Protein AF-0000000075084673 (afdb_homodimer)

Organism: Spodoptera litura (NCBI:txid69820)

Structure (mmCIF, N/CA/C/O backbone):
data_AF-0000000075084673-model_v1
#
loop_
_entity.id
_entity.type
_entity.pdbx_description
1 polymer 'Glyoxylate reductase/hydroxypyruvate reductase'
#
loop_
_atom_site.group_PDB
_atom_site.id
_atom_site.type_symbol
_atom_site.label_atom_id
_atom_site.label_alt_id
_atom_site.label_comp_id
_atom_site.label_asym_id
_atom_site.label_entity_id
_atom_site.label_seq_id
_atom_site.pdbx_PDB_ins_code
_atom_site.Cartn_x
_atom_site.Cartn_y
_atom_site.Cartn_z
_atom_site.occupancy
_atom_site.B_iso_or_equiv
_atom_site.auth_seq_id
_atom_site.auth_comp_id
_atom_site.auth_asym_id
_atom_site.auth_atom_id
_atom_site.pdbx_PDB_model_num
ATOM 1 N N . MET A 1 1 ? -10.664 35.938 32.375 1 62.78 1 MET A N 1
ATOM 2 C CA . MET A 1 1 ? -11.586 35.281 31.438 1 62.78 1 MET A CA 1
ATOM 3 C C . MET A 1 1 ? -11.031 35.312 30.016 1 62.78 1 MET A C 1
ATOM 5 O O . MET A 1 1 ? -10.758 36.375 29.484 1 62.78 1 MET A O 1
ATOM 9 N N . THR A 1 2 ? -10.398 34.188 29.531 1 75.69 2 THR A N 1
ATOM 10 C CA . THR A 1 2 ? -9.57 34.125 28.328 1 75.69 2 THR A CA 1
ATOM 11 C C . THR A 1 2 ? -10.398 34.406 27.078 1 75.69 2 THR A C 1
ATOM 13 O O . THR A 1 2 ? -9.852 34.562 25.984 1 75.69 2 THR A O 1
ATOM 16 N N . LYS A 1 3 ? -11.656 34.656 27.266 1 88.31 3 LYS A N 1
ATOM 17 C CA . LYS A 1 3 ? -12.555 34.844 26.125 1 88.31 3 LYS A CA 1
ATOM 18 C C . LYS A 1 3 ? -12.281 36.188 25.438 1 88.31 3 LYS A C 1
ATOM 20 O O . LYS A 1 3 ? -12.695 36.406 24.312 1 88.31 3 LYS A O 1
ATOM 25 N N . ASN A 1 4 ? -11.43 37.031 26 1 91.25 4 ASN A N 1
ATOM 26 C CA . ASN A 1 4 ? -11.109 38.312 25.391 1 91.25 4 ASN A CA 1
ATOM 27 C C . ASN A 1 4 ? -9.906 38.219 24.469 1 91.25 4 ASN A C 1
ATOM 29 O O . ASN A 1 4 ? -9.633 39.125 23.688 1 91.25 4 ASN A O 1
ATOM 33 N N . LEU A 1 5 ? -9.25 37.125 24.547 1 96.88 5 LEU A N 1
ATOM 34 C CA . LEU A 1 5 ? -8.094 36.906 23.688 1 96.88 5 LEU A CA 1
ATOM 35 C C . LEU A 1 5 ? -8.523 36.469 22.297 1 96.88 5 LEU A C 1
ATOM 37 O O . LEU A 1 5 ? -9.406 35.625 22.156 1 96.88 5 LEU A O 1
ATOM 41 N N . LYS A 1 6 ? -7.926 37.062 21.297 1 98 6 LYS A N 1
ATOM 42 C CA . LYS A 1 6 ? -8.227 36.812 19.891 1 98 6 LYS A CA 1
ATOM 43 C C . LYS A 1 6 ? -7.27 35.75 19.312 1 98 6 LYS A C 1
ATOM 45 O O . LYS A 1 6 ? -6.051 35.875 19.484 1 98 6 LYS A O 1
ATOM 50 N N . VAL A 1 7 ? -7.852 34.719 18.719 1 98.75 7 VAL A N 1
ATOM 51 C CA . VAL A 1 7 ? -7.078 33.719 18 1 98.75 7 VAL A CA 1
ATOM 52 C C . VAL A 1 7 ? -7.48 33.688 16.531 1 98.75 7 VAL A C 1
ATOM 54 O O . VAL A 1 7 ? -8.672 33.625 16.203 1 98.75 7 VAL A O 1
ATOM 57 N N . LEU A 1 8 ? -6.527 33.75 15.641 1 98.94 8 LEU A N 1
ATOM 58 C CA . LEU A 1 8 ? -6.801 33.719 14.211 1 98.94 8 LEU A CA 1
ATOM 59 C C . LEU A 1 8 ? -6.512 32.344 13.633 1 98.94 8 LEU A C 1
ATOM 61 O O . LEU A 1 8 ? -5.434 31.781 13.867 1 98.94 8 LEU A O 1
ATOM 65 N N . VAL A 1 9 ? -7.441 31.75 12.93 1 98.88 9 VAL A N 1
ATOM 66 C CA . VAL A 1 9 ? -7.289 30.516 12.164 1 98.88 9 VAL A CA 1
ATOM 67 C C . VAL A 1 9 ? -7.109 30.844 10.688 1 98.88 9 VAL A C 1
ATOM 69 O O . VAL A 1 9 ? -7.965 31.5 10.078 1 98.88 9 VAL A O 1
ATOM 72 N N . SER A 1 10 ? -6.117 30.297 10.094 1 98.81 10 SER A N 1
ATOM 73 C CA . SER A 1 10 ? -5.609 30.875 8.844 1 98.81 10 SER A CA 1
ATOM 74 C C . SER A 1 10 ? -6.277 30.234 7.633 1 98.81 10 SER A C 1
ATOM 76 O O . SER A 1 10 ? -5.969 30.578 6.492 1 98.81 10 SER A O 1
ATOM 78 N N . SER A 1 11 ? -7.176 29.25 7.832 1 98.75 11 SER A N 1
ATOM 79 C CA . SER A 1 11 ? -7.816 28.594 6.699 1 98.75 11 SER A CA 1
ATOM 80 C C . SER A 1 11 ? -9.258 28.219 7.02 1 98.75 11 SER A C 1
ATOM 82 O O . SER A 1 11 ? -9.57 27.844 8.148 1 98.75 11 SER A O 1
ATOM 84 N N . ASN A 1 12 ? -10.117 28.203 6.059 1 98.44 12 ASN A N 1
ATOM 85 C CA . ASN A 1 12 ? -11.539 27.953 6.305 1 98.44 12 ASN A CA 1
ATOM 86 C C . ASN A 1 12 ? -11.836 26.469 6.398 1 98.44 12 ASN A C 1
ATOM 88 O O . ASN A 1 12 ? -12.938 26.062 6.785 1 98.44 12 ASN A O 1
ATOM 92 N N . ASP A 1 13 ? -10.781 25.656 6.16 1 98.19 13 ASP A N 1
ATOM 93 C CA . ASP A 1 13 ? -11 24.219 6.223 1 98.19 13 ASP A CA 1
ATOM 94 C C . ASP A 1 13 ? -10.367 23.609 7.473 1 98.19 13 ASP A C 1
ATOM 96 O O . ASP A 1 13 ? -10.094 22.422 7.52 1 98.19 13 ASP A O 1
ATOM 100 N N . PHE A 1 14 ? -10.094 24.469 8.461 1 98.5 14 PHE A N 1
ATOM 101 C CA . PHE A 1 14 ? -9.664 23.953 9.758 1 98.5 14 PHE A CA 1
ATOM 102 C C . PHE A 1 14 ? -10.758 23.094 10.391 1 98.5 14 PHE A C 1
ATOM 104 O O . PHE A 1 14 ? -11.922 23.5 10.438 1 98.5 14 PHE A O 1
ATOM 111 N N . PRO A 1 15 ? -10.414 21.859 10.852 1 98.19 15 PRO A N 1
ATOM 112 C CA . PRO A 1 15 ? -11.43 20.922 11.328 1 98.19 15 PRO A CA 1
ATOM 113 C C . PRO A 1 15 ? -12.234 21.469 12.5 1 98.19 15 PRO A C 1
ATOM 115 O O . PRO A 1 15 ? -11.68 22.141 13.375 1 98.19 15 PRO A O 1
ATOM 118 N N . ALA A 1 16 ? -13.523 21.141 12.547 1 98.12 16 ALA A N 1
ATOM 119 C CA . ALA A 1 16 ? -14.438 21.578 13.594 1 98.12 16 ALA A CA 1
ATOM 120 C C . ALA A 1 16 ? -13.953 21.125 14.969 1 98.12 16 ALA A C 1
ATOM 122 O O . ALA A 1 16 ? -14.141 21.828 15.969 1 98.12 16 ALA A O 1
ATOM 123 N N . SER A 1 17 ? -13.328 19.969 14.977 1 98.25 17 SER A N 1
ATOM 124 C CA . SER A 1 17 ? -12.844 19.438 16.234 1 98.25 17 SER A CA 1
ATOM 125 C C . SER A 1 17 ? -11.852 20.375 16.906 1 98.25 17 SER A C 1
ATOM 127 O O . SER A 1 17 ? -11.898 20.578 18.125 1 98.25 17 SER A O 1
ATOM 129 N N . GLY A 1 18 ? -10.945 20.953 16.156 1 98.62 18 GLY A N 1
ATOM 130 C CA . GLY A 1 18 ? -10.008 21.938 16.688 1 98.62 18 GLY A CA 1
ATOM 131 C C . GLY A 1 18 ? -10.648 23.281 16.953 1 98.62 18 GLY A C 1
ATOM 132 O O . GLY A 1 18 ? -10.328 23.938 17.953 1 98.62 18 GLY A O 1
ATOM 133 N N . LEU A 1 19 ? -11.586 23.688 16.047 1 98.62 19 LEU A N 1
ATOM 134 C CA . LEU A 1 19 ? -12.266 24.969 16.188 1 98.62 19 LEU A CA 1
ATOM 135 C C . LEU A 1 19 ? -13.055 25.031 17.484 1 98.62 19 LEU A C 1
ATOM 137 O O . LEU A 1 19 ? -13.055 26.062 18.172 1 98.62 19 LEU A O 1
ATOM 141 N N . LYS A 1 20 ? -13.703 23.938 17.828 1 98.56 20 LYS A N 1
ATOM 142 C CA . LYS A 1 20 ? -14.516 23.875 19.031 1 98.56 20 LYS A CA 1
ATOM 143 C C . LYS A 1 20 ? -13.656 24.062 20.281 1 98.56 20 LYS A C 1
ATOM 145 O O . LYS A 1 20 ? -14.055 24.766 21.219 1 98.56 20 LYS A O 1
ATOM 150 N N . VAL A 1 21 ? -12.523 23.469 20.266 1 98.56 21 VAL A N 1
ATOM 151 C CA . VAL A 1 21 ? -11.602 23.609 21.391 1 98.56 21 VAL A CA 1
ATOM 152 C C . VAL A 1 21 ? -11.227 25.078 21.562 1 98.56 21 VAL A C 1
ATOM 154 O O . VAL A 1 21 ? -11.234 25.609 22.672 1 98.56 21 VAL A O 1
ATOM 157 N N . LEU A 1 22 ? -10.914 25.781 20.484 1 98.75 22 LEU A N 1
ATOM 158 C CA . LEU A 1 22 ? -10.508 27.188 20.547 1 98.75 22 LEU A CA 1
ATOM 159 C C . LEU A 1 22 ? -11.664 28.062 21 1 98.75 22 LEU A C 1
ATOM 161 O O . LEU A 1 22 ? -11.477 28.938 21.859 1 98.75 22 LEU A O 1
ATOM 165 N N . GLU A 1 23 ? -12.844 27.828 20.5 1 98.38 23 GLU A N 1
ATOM 166 C CA . GLU A 1 23 ? -14.008 28.672 20.734 1 98.38 23 GLU A CA 1
ATOM 167 C C . GLU A 1 23 ? -14.469 28.562 22.188 1 98.38 23 GLU A C 1
ATOM 169 O O . GLU A 1 23 ? -15.102 29.484 22.719 1 98.38 23 GLU A O 1
ATOM 174 N N . GLU A 1 24 ? -14.164 27.484 22.781 1 97.75 24 GLU A N 1
ATOM 175 C CA . GLU A 1 24 ? -14.508 27.312 24.188 1 97.75 24 GLU A CA 1
ATOM 176 C C . GLU A 1 24 ? -13.727 28.281 25.062 1 97.75 24 GLU A C 1
ATOM 178 O O . GLU A 1 24 ? -14.18 28.641 26.156 1 97.75 24 GLU A O 1
ATOM 183 N N . HIS A 1 25 ? -12.617 28.766 24.562 1 97.31 25 HIS A N 1
ATOM 184 C CA . HIS A 1 25 ? -11.727 29.5 25.469 1 97.31 25 HIS A CA 1
ATOM 185 C C . HIS A 1 25 ? -11.484 30.922 24.969 1 97.31 25 HIS A C 1
ATOM 187 O O . HIS A 1 25 ? -11.156 31.812 25.766 1 97.31 25 HIS A O 1
ATOM 193 N N . PHE A 1 26 ? -11.688 31.094 23.625 1 98.38 26 PHE A N 1
ATOM 194 C CA . PHE A 1 26 ? -11.211 32.344 23.062 1 98.38 26 PHE A CA 1
ATOM 195 C C . PHE A 1 26 ? -12.227 32.906 22.078 1 98.38 26 PHE A C 1
ATOM 197 O O . PHE A 1 26 ? -13.219 32.25 21.75 1 98.38 26 PHE A O 1
ATOM 204 N N . THR A 1 27 ? -12.031 34.219 21.672 1 98.38 27 THR A N 1
ATOM 205 C CA . THR A 1 27 ? -12.672 34.75 20.484 1 98.38 27 THR A CA 1
ATOM 206 C C . THR A 1 27 ? -11.914 34.344 19.219 1 98.38 27 THR A C 1
ATOM 208 O O . THR A 1 27 ? -10.781 34.75 19 1 98.38 27 THR A O 1
ATOM 211 N N . VAL A 1 28 ? -12.57 33.531 18.438 1 98.62 28 VAL A N 1
ATOM 212 C CA . VAL A 1 28 ? -11.898 32.969 17.281 1 98.62 28 VAL A CA 1
ATOM 213 C C . VAL A 1 28 ? -12.32 33.719 16.016 1 98.62 28 VAL A C 1
ATOM 215 O O . VAL A 1 28 ? -13.508 33.906 15.773 1 98.62 28 VAL A O 1
ATOM 218 N N . VAL A 1 29 ? -11.352 34.156 15.297 1 98.5 29 VAL A N 1
ATOM 219 C CA . VAL A 1 29 ? -11.562 34.688 13.953 1 98.5 29 VAL A CA 1
ATOM 220 C C . VAL A 1 29 ? -10.938 33.75 12.922 1 98.5 29 VAL A C 1
ATOM 222 O O . VAL A 1 29 ? -9.844 33.219 13.133 1 98.5 29 VAL A O 1
ATOM 225 N N . GLN A 1 30 ? -11.57 33.5 11.859 1 98.56 30 GLN A N 1
ATOM 226 C CA . GLN A 1 30 ? -11.125 32.594 10.805 1 98.56 30 GLN A CA 1
ATOM 227 C C . GLN A 1 30 ? -11.289 33.219 9.43 1 98.56 30 GLN A C 1
ATOM 229 O O . GLN A 1 30 ? -12.305 33.875 9.156 1 98.56 30 GLN A O 1
ATOM 234 N N . THR A 1 31 ? -10.32 33.062 8.695 1 98.69 31 THR A N 1
ATOM 235 C CA . THR A 1 31 ? -10.469 33.531 7.32 1 98.69 31 THR A CA 1
ATOM 236 C C . THR A 1 31 ? -11.555 32.75 6.602 1 98.69 31 THR A C 1
ATOM 238 O O . THR A 1 31 ? -11.797 31.578 6.906 1 98.69 31 THR A O 1
ATOM 241 N N . LYS A 1 32 ? -12.172 33.406 5.613 1 98.25 32 LYS A N 1
ATOM 242 C CA . LYS A 1 32 ? -13.227 32.75 4.84 1 98.25 32 LYS A CA 1
ATOM 243 C C . LYS A 1 32 ? -12.641 32 3.641 1 98.25 32 LYS A C 1
ATOM 245 O O . LYS A 1 32 ? -13.375 31.359 2.885 1 98.25 32 LYS A O 1
ATOM 250 N N . TYR A 1 33 ? -11.32 32.062 3.514 1 98.12 33 TYR A N 1
ATOM 251 C CA . TYR A 1 33 ? -10.672 31.484 2.338 1 98.12 33 TYR A CA 1
ATOM 252 C C . TYR A 1 33 ? -9.812 30.281 2.719 1 98.12 33 TYR A C 1
ATOM 254 O O . TYR A 1 33 ? -9.438 30.109 3.883 1 98.12 33 TYR A O 1
ATOM 262 N N . LEU A 1 34 ? -9.562 29.469 1.695 1 97.62 34 LEU A N 1
ATOM 263 C CA . LEU A 1 34 ? -8.578 28.406 1.812 1 97.62 34 LEU A CA 1
ATOM 264 C C . LEU A 1 34 ? -7.164 28.969 1.754 1 97.62 34 LEU A C 1
ATOM 266 O O . LEU A 1 34 ? -6.832 29.734 0.849 1 97.62 34 LEU A O 1
ATOM 270 N N . ASN A 1 35 ? -6.328 28.562 2.742 1 97.81 35 ASN A N 1
ATOM 271 C CA . ASN A 1 35 ? -4.961 29.078 2.785 1 97.81 35 ASN A CA 1
ATOM 272 C C . ASN A 1 35 ? -3.986 28.125 2.092 1 97.81 35 ASN A C 1
ATOM 274 O O . ASN A 1 35 ? -2.912 27.844 2.619 1 97.81 35 ASN A O 1
ATOM 278 N N . PHE A 1 36 ? -4.445 27.562 1.018 1 95 36 PHE A N 1
ATOM 279 C CA . PHE A 1 36 ? -3.639 26.703 0.167 1 95 36 PHE A CA 1
ATOM 280 C C . PHE A 1 36 ? -3.75 27.109 -1.294 1 95 36 PHE A C 1
ATOM 282 O O . PHE A 1 36 ? -4.707 27.781 -1.681 1 95 36 PHE A O 1
ATOM 289 N N . GLY A 1 37 ? -2.746 26.734 -2.07 1 91.25 37 GLY A N 1
ATOM 290 C CA . GLY A 1 37 ? -2.803 26.969 -3.502 1 91.25 37 GLY A CA 1
ATOM 291 C C . GLY A 1 37 ? -2.902 28.453 -3.852 1 91.25 37 GLY A C 1
ATOM 292 O O . GLY A 1 37 ? -2.406 29.297 -3.113 1 91.25 37 GLY A O 1
ATOM 293 N N . GLU A 1 38 ? -3.531 28.672 -5.004 1 92 38 GLU A N 1
ATOM 294 C CA . GLU A 1 38 ? -3.646 30.031 -5.5 1 92 38 GLU A CA 1
ATOM 295 C C . GLU A 1 38 ? -4.543 30.875 -4.598 1 92 38 GLU A C 1
ATOM 297 O O . GLU A 1 38 ? -4.277 32.062 -4.383 1 92 38 GLU A O 1
ATOM 302 N N . GLU A 1 39 ? -5.562 30.312 -4.07 1 95.38 39 GLU A N 1
ATOM 303 C CA . GLU A 1 39 ? -6.449 31 -3.145 1 95.38 39 GLU A CA 1
ATOM 304 C C . GLU A 1 39 ? -5.691 31.469 -1.904 1 95.38 39 GLU A C 1
ATOM 306 O O . GLU A 1 39 ? -5.891 32.594 -1.438 1 95.38 39 GLU A O 1
ATOM 311 N N . GLY A 1 40 ? -4.816 30.656 -1.458 1 95.75 40 GLY A N 1
ATOM 312 C CA . GLY A 1 40 ? -3.992 31.016 -0.312 1 95.75 40 GLY A CA 1
ATOM 313 C C . GLY A 1 40 ? -3.016 32.125 -0.604 1 95.75 40 GLY A C 1
ATOM 314 O O . GLY A 1 40 ? -2.812 33.031 0.229 1 95.75 40 GLY A O 1
ATOM 315 N N . ARG A 1 41 ? -2.543 32.219 -1.773 1 92.69 41 ARG A N 1
ATOM 316 C CA . ARG A 1 41 ? -1.509 33.156 -2.182 1 92.69 41 ARG A CA 1
ATOM 317 C C . ARG A 1 41 ? -2.096 34.531 -2.418 1 92.69 41 ARG A C 1
ATOM 319 O O . ARG A 1 41 ? -1.386 35.562 -2.338 1 92.69 41 ARG A O 1
ATOM 326 N N . THR A 1 42 ? -3.395 34.531 -2.645 1 96.5 42 THR A N 1
ATOM 327 C CA . THR A 1 42 ? -4.004 35.812 -3.045 1 96.5 42 THR A CA 1
ATOM 328 C C . THR A 1 42 ? -5.09 36.219 -2.055 1 96.5 42 THR A C 1
ATOM 330 O O . THR A 1 42 ? -4.816 36.938 -1.091 1 96.5 42 THR A O 1
ATOM 333 N N . LEU A 1 43 ? -6.203 35.5 -2.057 1 97.81 43 LEU A N 1
ATOM 334 C CA . LEU A 1 43 ? -7.371 35.906 -1.277 1 97.81 43 LEU A CA 1
ATOM 335 C C . LEU A 1 43 ? -7.105 35.75 0.216 1 97.81 43 LEU A C 1
ATOM 337 O O . LEU A 1 43 ? -7.352 36.656 0.998 1 97.81 43 LEU A O 1
ATOM 341 N N . ALA A 1 44 ? -6.629 34.625 0.564 1 97.88 44 ALA A N 1
ATOM 342 C CA . ALA A 1 44 ? -6.375 34.375 1.981 1 97.88 44 ALA A CA 1
ATOM 343 C C . ALA A 1 44 ? -5.297 35.312 2.516 1 97.88 44 ALA A C 1
ATOM 345 O O . ALA A 1 44 ? -5.402 35.812 3.635 1 97.88 44 ALA A O 1
ATOM 346 N N . LYS A 1 45 ? -4.254 35.5 1.729 1 97.88 45 LYS A N 1
ATOM 347 C CA . LYS A 1 45 ? -3.17 36.375 2.152 1 97.88 45 LYS A CA 1
ATOM 348 C C . LYS A 1 45 ? -3.699 37.75 2.525 1 97.88 45 LYS A C 1
ATOM 350 O O . LYS A 1 45 ? -3.398 38.281 3.604 1 97.88 45 LYS A O 1
ATOM 355 N N . GLU A 1 46 ? -4.477 38.344 1.706 1 98.25 46 GLU A N 1
ATOM 356 C CA . GLU A 1 46 ? -5.035 39.688 1.936 1 98.25 46 GLU A CA 1
ATOM 357 C C . GLU A 1 46 ? -5.961 39.688 3.148 1 98.25 46 GLU A C 1
ATOM 359 O O . GLU A 1 46 ? -5.902 40.625 3.971 1 98.25 46 GLU A O 1
ATOM 364 N N . ASP A 1 47 ? -6.75 38.719 3.223 1 98.69 47 ASP A N 1
ATOM 365 C CA . ASP A 1 47 ? -7.711 38.656 4.316 1 98.69 47 ASP A CA 1
ATOM 366 C C . ASP A 1 47 ? -7.004 38.469 5.656 1 98.69 47 ASP A C 1
ATOM 368 O O . ASP A 1 47 ? -7.406 39.062 6.664 1 98.69 47 ASP A O 1
ATOM 372 N N . LEU A 1 48 ? -5.988 37.656 5.691 1 98.81 48 LEU A N 1
ATOM 373 C CA . LEU A 1 48 ? -5.238 37.406 6.914 1 98.81 48 LEU A CA 1
ATOM 374 C C . LEU A 1 48 ? -4.547 38.656 7.41 1 98.81 48 LEU A C 1
ATOM 376 O O . LEU A 1 48 ? -4.457 38.906 8.617 1 98.81 48 LEU A O 1
ATOM 380 N N . LEU A 1 49 ? -4.078 39.5 6.473 1 98.56 49 LEU A N 1
ATOM 381 C CA . LEU A 1 49 ? -3.441 40.75 6.84 1 98.56 49 LEU A CA 1
ATOM 382 C C . LEU A 1 49 ? -4.438 41.688 7.527 1 98.56 49 LEU A C 1
ATOM 384 O O . LEU A 1 49 ? -4.059 42.469 8.414 1 98.56 49 LEU A O 1
ATOM 388 N N . LYS A 1 50 ? -5.656 41.594 7.172 1 98.56 50 LYS A N 1
ATOM 389 C CA . LYS A 1 50 ? -6.699 42.406 7.762 1 98.56 50 LYS A CA 1
ATOM 390 C C . LYS A 1 50 ? -7.137 41.875 9.117 1 98.56 50 LYS A C 1
ATOM 392 O O . LYS A 1 50 ? -7.531 42.625 10.008 1 98.56 50 LYS A O 1
ATOM 397 N N . LEU A 1 51 ? -7.066 40.562 9.297 1 98.62 51 LEU A N 1
ATOM 398 C CA . LEU A 1 51 ? -7.66 39.906 10.453 1 98.62 51 LEU A CA 1
ATOM 399 C C . LEU A 1 51 ? -6.648 39.781 11.586 1 98.62 51 LEU A C 1
ATOM 401 O O . LEU A 1 51 ? -7.027 39.719 12.758 1 98.62 51 LEU A O 1
ATOM 405 N N . ILE A 1 52 ? -5.402 39.781 11.336 1 98.75 52 ILE A N 1
ATOM 406 C CA . ILE A 1 52 ? -4.398 39.281 12.289 1 98.75 52 ILE A CA 1
ATOM 407 C C . ILE A 1 52 ? -4.164 40.344 13.359 1 98.75 52 ILE A C 1
ATOM 409 O O . ILE A 1 52 ? -3.801 40.031 14.492 1 98.75 52 ILE A O 1
ATOM 413 N N . PRO A 1 53 ? -4.316 41.719 13.07 1 98.44 53 PRO A N 1
ATOM 414 C CA . PRO A 1 53 ? -4.023 42.688 14.125 1 98.44 53 PRO A CA 1
ATOM 415 C C . PRO A 1 53 ? -4.754 42.375 15.43 1 98.44 53 PRO A C 1
ATOM 417 O O . PRO A 1 53 ? -5.953 42.094 15.414 1 98.44 53 PRO A O 1
ATOM 420 N N . GLY A 1 54 ? -3.965 42.312 16.562 1 97.5 54 GLY A N 1
ATOM 421 C CA . GLY A 1 54 ? -4.547 42.125 17.875 1 97.5 54 GLY A CA 1
ATOM 422 C C . GLY A 1 54 ? -4.648 40.656 18.281 1 97.5 54 GLY A C 1
ATOM 423 O O . GLY A 1 54 ? -5.047 40.344 19.406 1 97.5 54 GLY A O 1
ATOM 424 N N . SER A 1 55 ? -4.246 39.75 17.453 1 98.44 55 SER A N 1
ATOM 425 C CA . SER A 1 55 ? -4.328 38.312 17.781 1 98.44 55 SER A CA 1
ATOM 426 C C . SER A 1 55 ? -3.24 37.906 18.766 1 98.44 55 SER A C 1
ATOM 428 O O . SER A 1 55 ? -2.098 38.375 18.656 1 98.44 55 SER A O 1
ATOM 430 N N . SER A 1 56 ? -3.639 37.094 19.688 1 98.56 56 SER A N 1
ATOM 431 C CA . SER A 1 56 ? -2.705 36.562 20.688 1 98.56 56 SER A CA 1
ATOM 432 C C . SER A 1 56 ? -2.053 35.281 20.188 1 98.56 56 SER A C 1
ATOM 434 O O . SER A 1 56 ? -0.989 34.875 20.672 1 98.56 56 SER A O 1
ATOM 436 N N . ALA A 1 57 ? -2.723 34.594 19.281 1 98.88 57 ALA A N 1
ATOM 437 C CA . ALA A 1 57 ? -2.191 33.375 18.672 1 98.88 57 ALA A CA 1
ATOM 438 C C . ALA A 1 57 ? -2.668 33.25 17.234 1 98.88 57 ALA A C 1
ATOM 440 O O . ALA A 1 57 ? -3.705 33.781 16.859 1 98.88 57 ALA A O 1
ATOM 441 N N . LEU A 1 58 ? -1.86 32.562 16.453 1 98.88 58 LEU A N 1
ATOM 442 C CA . LEU A 1 58 ? -2.141 32.25 15.062 1 98.88 58 LEU A CA 1
ATOM 443 C C . LEU A 1 58 ? -2.062 30.734 14.812 1 98.88 58 LEU A C 1
ATOM 445 O O . LEU A 1 58 ? -1.026 30.109 15.062 1 98.88 58 LEU A O 1
ATOM 449 N N . VAL A 1 59 ? -3.172 30.109 14.422 1 98.88 59 VAL A N 1
ATOM 450 C CA . VAL A 1 59 ? -3.154 28.75 13.906 1 98.88 59 VAL A CA 1
ATOM 451 C C . VAL A 1 59 ? -2.85 28.781 12.406 1 98.88 59 VAL A C 1
ATOM 453 O O . VAL A 1 59 ? -3.658 29.25 11.609 1 98.88 59 VAL A O 1
ATOM 456 N N . TRP A 1 60 ? -1.703 28.25 12.109 1 98.75 60 TRP A N 1
ATOM 457 C CA . TRP A 1 60 ? -1.237 28.344 10.727 1 98.75 60 TRP A CA 1
ATOM 458 C C . TRP A 1 60 ? -1.458 27.031 9.984 1 98.75 60 TRP A C 1
ATOM 460 O O . TRP A 1 60 ? -0.804 26.016 10.281 1 98.75 60 TRP A O 1
ATOM 470 N N . LEU A 1 61 ? -2.363 27 9.125 1 97.62 61 LEU A N 1
ATOM 471 C CA . LEU A 1 61 ? -2.711 25.875 8.266 1 97.62 61 LEU A CA 1
ATOM 472 C C . LEU A 1 61 ? -2.465 26.203 6.797 1 97.62 61 LEU A C 1
ATOM 474 O O . LEU A 1 61 ? -3.312 26.812 6.145 1 97.62 61 LEU A O 1
ATOM 478 N N . SER A 1 62 ? -1.267 25.859 6.332 1 94.94 62 SER A N 1
ATOM 479 C CA . SER A 1 62 ? -0.863 26.234 4.977 1 94.94 62 SER A CA 1
ATOM 480 C C . SER A 1 62 ? 0.462 25.578 4.602 1 94.94 62 SER A C 1
ATOM 482 O O . SER A 1 62 ? 1.212 25.141 5.473 1 94.94 62 SER A O 1
ATOM 484 N N . HIS A 1 63 ? 0.666 25.484 3.303 1 90.5 63 HIS A N 1
ATOM 485 C CA . HIS A 1 63 ? 2.004 25.156 2.822 1 90.5 63 HIS A CA 1
ATOM 486 C C . HIS A 1 63 ? 2.777 26.422 2.453 1 90.5 63 HIS A C 1
ATOM 488 O O . HIS A 1 63 ? 3.977 26.359 2.174 1 90.5 63 HIS A O 1
ATOM 494 N N . HIS A 1 64 ? 2.156 27.562 2.506 1 92.88 64 HIS A N 1
ATOM 495 C CA . HIS A 1 64 ? 2.82 28.828 2.246 1 92.88 64 HIS A CA 1
ATOM 496 C C . HIS A 1 64 ? 3.619 29.297 3.461 1 92.88 64 HIS A C 1
ATOM 498 O O . HIS A 1 64 ? 3.209 29.062 4.602 1 92.88 64 HIS A O 1
ATOM 504 N N . PRO A 1 65 ? 4.703 29.938 3.17 1 95.31 65 PRO A N 1
ATOM 505 C CA . PRO A 1 65 ? 5.477 30.453 4.297 1 95.31 65 PRO A CA 1
ATOM 506 C C . PRO A 1 65 ? 4.766 31.594 5.023 1 95.31 65 PRO A C 1
ATOM 508 O O . PRO A 1 65 ? 4.039 32.375 4.395 1 95.31 65 PRO A O 1
ATOM 511 N N . ILE A 1 66 ? 4.988 31.688 6.32 1 97.81 66 ILE A N 1
ATOM 512 C CA . ILE A 1 66 ? 4.555 32.844 7.066 1 97.81 66 ILE A CA 1
ATOM 513 C C . ILE A 1 66 ? 5.43 34.062 6.699 1 97.81 66 ILE A C 1
ATOM 515 O O . ILE A 1 66 ? 6.652 34 6.832 1 97.81 66 ILE A O 1
ATOM 519 N N . SER A 1 67 ? 4.824 35.125 6.23 1 96.81 67 SER A N 1
ATOM 520 C CA . SER A 1 67 ? 5.59 36.281 5.77 1 96.81 67 SER A CA 1
ATOM 521 C C . SER A 1 67 ? 5.953 37.219 6.93 1 96.81 67 SER A C 1
ATOM 523 O O . SER A 1 67 ? 5.258 37.25 7.949 1 96.81 67 SER A O 1
ATOM 525 N N . LYS A 1 68 ? 7.027 37.938 6.68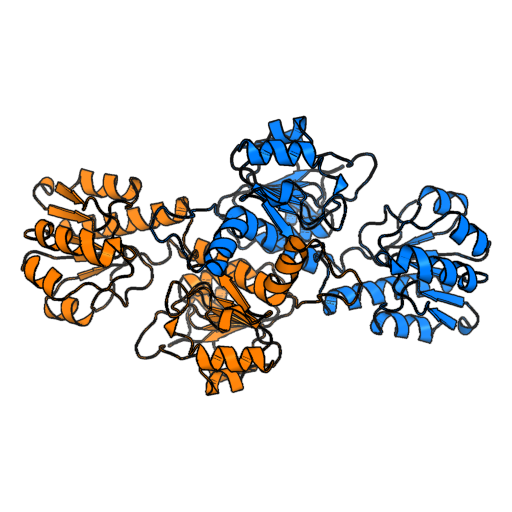8 1 97.25 68 LYS A N 1
ATOM 526 C CA . LYS A 1 68 ? 7.383 38.969 7.645 1 97.25 68 LYS A CA 1
ATOM 527 C C . LYS A 1 68 ? 6.266 40 7.777 1 97.25 68 LYS A C 1
ATOM 529 O O . LYS A 1 68 ? 5.984 40.469 8.883 1 97.25 68 LYS A O 1
ATOM 534 N N . GLU A 1 69 ? 5.668 40.344 6.691 1 97.88 69 GLU A N 1
ATOM 535 C CA . GLU A 1 69 ? 4.586 41.312 6.66 1 97.88 69 GLU A CA 1
ATOM 536 C C . GLU A 1 69 ? 3.438 40.906 7.574 1 97.88 69 GLU A C 1
ATOM 538 O O . GLU A 1 69 ? 2.879 41.719 8.297 1 97.88 69 GLU A O 1
ATOM 543 N N . LEU A 1 70 ? 3.102 39.625 7.516 1 98.44 70 LEU A N 1
ATOM 544 C CA . LEU A 1 70 ? 2.02 39.125 8.352 1 98.44 70 LEU A CA 1
ATOM 545 C C . LEU A 1 70 ? 2.369 39.25 9.828 1 98.44 70 LEU A C 1
ATOM 547 O O . LEU A 1 70 ? 1.529 39.656 10.641 1 98.44 70 LEU A O 1
ATOM 551 N N . LEU A 1 71 ? 3.578 38.938 10.195 1 98.12 71 LEU A N 1
ATOM 552 C CA . LEU A 1 71 ? 4.023 39.031 11.586 1 98.12 71 LEU A CA 1
ATOM 553 C C . LEU A 1 71 ? 4.102 40.469 12.047 1 98.12 71 LEU A C 1
ATOM 555 O O . LEU A 1 71 ? 3.801 40.781 13.195 1 98.12 71 LEU A O 1
ATOM 559 N N . ASP A 1 72 ? 4.512 41.375 11.102 1 97.88 72 ASP A N 1
ATOM 560 C CA . ASP A 1 72 ? 4.523 42.812 11.406 1 97.88 72 ASP A CA 1
ATOM 561 C C . ASP A 1 72 ? 3.119 43.312 11.742 1 97.88 72 ASP A C 1
ATOM 563 O O . ASP A 1 72 ? 2.939 44.062 12.703 1 97.88 72 ASP A O 1
ATOM 567 N N . ARG A 1 73 ? 2.213 42.875 11.008 1 98.12 73 ARG A N 1
ATOM 568 C CA . ARG A 1 73 ? 0.835 43.312 11.164 1 98.12 73 ARG A CA 1
ATOM 569 C C . ARG A 1 73 ? 0.214 42.75 12.438 1 98.12 73 ARG A C 1
ATOM 571 O O . ARG A 1 73 ? -0.723 43.344 12.992 1 98.12 73 ARG A O 1
ATOM 578 N N . ALA A 1 74 ? 0.616 41.594 12.859 1 97.69 74 ALA A N 1
ATOM 579 C CA . ALA A 1 74 ? 0.079 40.938 14.062 1 97.69 74 ALA A CA 1
ATOM 580 C C . ALA A 1 74 ? 0.301 41.812 15.289 1 97.69 74 ALA A C 1
ATOM 582 O O . ALA A 1 74 ? -0.624 42.031 16.078 1 97.69 74 ALA A O 1
ATOM 583 N N . GLY A 1 75 ? 1.5 42.344 15.453 1 95.38 75 GLY A N 1
ATOM 584 C CA . GLY A 1 75 ? 1.833 43.156 16.609 1 95.38 75 GLY A CA 1
ATOM 585 C C . GLY A 1 75 ? 2.533 42.375 17.703 1 95.38 75 GLY A C 1
ATOM 586 O O . GLY A 1 75 ? 2.715 41.156 17.594 1 95.38 75 GLY A O 1
ATOM 587 N N . PRO A 1 76 ? 2.871 43 18.766 1 95.81 76 PRO A N 1
ATOM 588 C CA . PRO A 1 76 ? 3.742 42.438 19.781 1 95.81 76 PRO A CA 1
ATOM 589 C C . PRO A 1 76 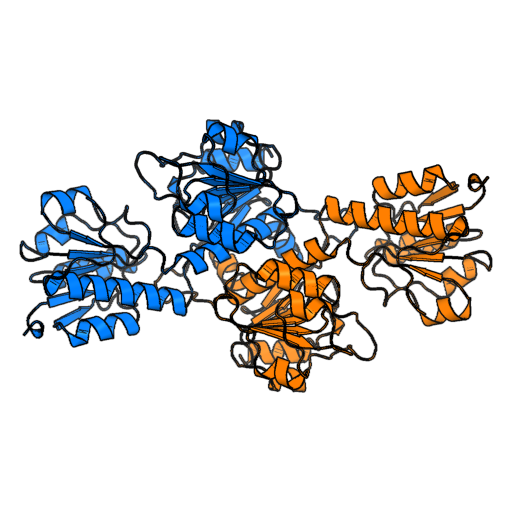? 2.998 41.469 20.734 1 95.81 76 PRO A C 1
ATOM 591 O O . PRO A 1 76 ? 3.625 40.75 21.516 1 95.81 76 PRO A O 1
ATOM 594 N N . GLN A 1 77 ? 1.713 41.531 20.656 1 95.69 77 GLN A N 1
ATOM 595 C CA . GLN A 1 77 ? 0.94 40.719 21.594 1 95.69 77 GLN A CA 1
ATOM 596 C C . GLN A 1 77 ? 0.852 39.281 21.109 1 95.69 77 GLN A C 1
ATOM 598 O O . GLN A 1 77 ? 0.434 38.375 21.859 1 95.69 77 GLN A O 1
ATOM 603 N N . LEU A 1 78 ? 1.196 38.969 19.828 1 98.25 78 LEU A N 1
ATOM 604 C CA . LEU A 1 78 ? 1.191 37.594 19.328 1 98.25 78 LEU A CA 1
ATOM 605 C C . LEU A 1 78 ? 2.199 36.719 20.094 1 98.25 78 LEU A C 1
ATOM 607 O O . LEU A 1 78 ? 3.404 37 20.031 1 98.25 78 LEU A O 1
ATOM 611 N N . LYS A 1 79 ? 1.717 35.688 20.703 1 97.88 79 LYS A N 1
ATOM 612 C CA . LYS A 1 79 ? 2.566 34.906 21.594 1 97.88 79 LYS A CA 1
ATOM 613 C C . LYS A 1 79 ? 2.932 33.562 20.969 1 97.88 79 LYS A C 1
ATOM 615 O O . LYS A 1 79 ? 3.988 33 21.266 1 97.88 79 LYS A O 1
ATOM 620 N N . LEU A 1 80 ? 2.023 33.031 20.125 1 98.69 80 LEU A N 1
ATOM 621 C CA . LEU A 1 80 ? 2.205 31.688 19.609 1 98.69 80 LEU A CA 1
ATOM 622 C C . LEU A 1 80 ? 1.746 31.594 18.172 1 98.69 80 LEU A C 1
ATOM 624 O O . LEU A 1 80 ? 0.712 32.156 17.797 1 98.69 80 LEU A O 1
ATOM 628 N N . VAL A 1 81 ? 2.564 30.922 17.406 1 98.88 81 VAL A N 1
ATOM 629 C CA . VAL A 1 81 ? 2.119 30.328 16.141 1 98.88 81 VAL A CA 1
ATOM 630 C C . VAL A 1 81 ? 2.018 28.812 16.312 1 98.88 81 VAL A C 1
ATOM 632 O O . VAL A 1 81 ? 2.99 28.156 16.688 1 98.88 81 VAL A O 1
ATOM 635 N N . ALA A 1 82 ? 0.835 28.281 16.094 1 98.88 82 ALA A N 1
ATOM 636 C CA . ALA A 1 82 ? 0.616 26.828 16.078 1 98.88 82 ALA A CA 1
ATOM 637 C C . ALA A 1 82 ? 0.399 26.328 14.664 1 98.88 82 ALA A C 1
ATOM 639 O O . ALA A 1 82 ? -0.697 26.453 14.109 1 98.88 82 ALA A O 1
ATOM 640 N N . THR A 1 83 ? 1.435 25.75 14.102 1 98.56 83 THR A N 1
ATOM 641 C CA . THR A 1 83 ? 1.266 25.203 12.766 1 98.56 83 THR A CA 1
ATOM 642 C C . THR A 1 83 ? 0.636 23.812 12.828 1 98.56 83 THR A C 1
ATOM 644 O O . THR A 1 83 ? 0.917 23.047 13.75 1 98.56 83 THR A O 1
ATOM 647 N N . VAL A 1 84 ? -0.246 23.531 11.875 1 98.19 84 VAL A N 1
ATOM 648 C CA . VAL A 1 84 ? -0.921 22.234 11.844 1 98.19 84 VAL A CA 1
ATOM 649 C C . VAL A 1 84 ? -0.207 21.297 10.859 1 98.19 84 VAL A C 1
ATOM 651 O O . VAL A 1 84 ? -0.784 20.891 9.852 1 98.19 84 VAL A O 1
ATOM 654 N N . SER A 1 85 ? 1 20.969 11.117 1 96.56 85 SER A N 1
ATOM 655 C CA . SER A 1 85 ? 1.895 20.141 10.32 1 96.56 85 SER A CA 1
ATOM 656 C C . SER A 1 85 ? 2.986 19.516 11.188 1 96.56 85 SER A C 1
ATOM 658 O O . SER A 1 85 ? 3.25 19.984 12.297 1 96.56 85 SER A O 1
ATOM 660 N N . ALA A 1 86 ? 3.518 18.406 10.672 1 94.69 86 ALA A N 1
ATOM 661 C CA . ALA A 1 86 ? 4.695 17.859 11.328 1 94.69 86 ALA A CA 1
ATOM 662 C C . ALA A 1 86 ? 5.93 18.703 11.055 1 94.69 86 ALA A C 1
ATOM 664 O O . ALA A 1 86 ? 6.672 19.047 11.984 1 94.69 86 ALA A O 1
ATOM 665 N N . GLY A 1 87 ? 6.164 18.969 9.812 1 92.56 87 GLY A N 1
ATOM 666 C CA . GLY A 1 87 ? 7.234 19.891 9.438 1 92.56 87 GLY A CA 1
ATOM 667 C C . GLY A 1 87 ? 6.883 21.344 9.664 1 92.56 87 GLY A C 1
ATOM 668 O O . GLY A 1 87 ? 5.707 21.703 9.742 1 92.56 87 GLY A O 1
ATOM 669 N N . TYR A 1 88 ? 7.895 22.156 9.789 1 94.75 88 TYR A N 1
ATOM 670 C CA . TYR A 1 88 ? 7.617 23.547 10.141 1 94.75 88 TYR A CA 1
ATOM 671 C C . TYR A 1 88 ? 8.57 24.484 9.422 1 94.75 88 TYR A C 1
ATOM 673 O O . TYR A 1 88 ? 8.734 25.641 9.828 1 94.75 88 TYR A O 1
ATOM 681 N N . ASN A 1 89 ? 9.156 24 8.32 1 91.44 89 ASN A N 1
ATOM 682 C CA . ASN A 1 89 ? 10.117 24.797 7.562 1 91.44 89 ASN A CA 1
ATOM 683 C C . ASN A 1 89 ? 9.469 26.031 6.953 1 91.44 89 ASN A C 1
ATOM 685 O O . ASN A 1 89 ? 10.148 27.031 6.688 1 91.44 89 ASN A O 1
ATOM 689 N N . HIS A 1 90 ? 8.188 26.047 6.871 1 93.62 90 HIS A N 1
ATOM 690 C CA . HIS A 1 90 ? 7.469 27.141 6.223 1 93.62 90 HIS A CA 1
ATOM 691 C C . HIS A 1 90 ? 7.078 28.203 7.23 1 93.62 90 HIS A C 1
ATOM 693 O O . HIS A 1 90 ? 6.504 29.234 6.859 1 93.62 90 HIS A O 1
ATOM 699 N N . CYS A 1 91 ? 7.434 28.125 8.523 1 96.25 91 CYS A N 1
ATOM 700 C CA . CYS A 1 91 ? 6.91 28.984 9.578 1 96.25 91 CYS A CA 1
ATOM 701 C C . CYS A 1 91 ? 7.84 30.172 9.828 1 96.25 91 CYS A C 1
ATOM 703 O O . CYS A 1 91 ? 7.668 30.906 10.797 1 96.25 91 CYS A O 1
ATOM 705 N N . ASN A 1 92 ? 8.852 30.422 8.961 1 95.56 92 ASN A N 1
ATOM 706 C CA . ASN A 1 92 ? 9.781 31.531 9.109 1 95.56 92 ASN A CA 1
ATOM 707 C C . ASN A 1 92 ? 10.422 31.547 10.5 1 95.56 92 ASN A C 1
ATOM 709 O O . ASN A 1 92 ? 10.305 32.531 11.234 1 95.56 92 ASN A O 1
ATOM 713 N N . LEU A 1 93 ? 11.188 30.562 10.805 1 95.75 93 LEU A N 1
ATOM 714 C CA . LEU A 1 93 ? 11.727 30.266 12.133 1 95.75 93 LEU A CA 1
ATOM 715 C C . LEU A 1 93 ? 12.555 31.438 12.648 1 95.75 93 LEU A C 1
ATOM 717 O O . LEU A 1 93 ? 12.438 31.812 13.82 1 95.75 93 LEU A O 1
ATOM 721 N N . ASP A 1 94 ? 13.359 32.031 11.812 1 95.19 94 ASP A N 1
ATOM 722 C CA . ASP A 1 94 ? 14.227 33.156 12.219 1 95.19 94 ASP A CA 1
ATOM 723 C C . ASP A 1 94 ? 13.414 34.344 12.695 1 95.19 94 ASP A C 1
ATOM 725 O O . ASP A 1 94 ? 13.742 34.969 13.703 1 95.19 94 ASP A O 1
ATOM 729 N N . GLU A 1 95 ? 12.391 34.656 12.023 1 96.75 95 GLU A N 1
ATOM 730 C CA . GLU A 1 95 ? 11.555 35.781 12.383 1 96.75 95 GLU A CA 1
ATOM 731 C C . GLU A 1 95 ? 10.812 35.531 13.695 1 96.75 95 GLU A C 1
ATOM 733 O O . GLU A 1 95 ? 10.672 36.438 14.523 1 96.75 95 GLU A O 1
ATOM 738 N N . LEU A 1 96 ? 10.289 34.312 13.859 1 98.12 96 LEU A N 1
ATOM 739 C CA . LEU A 1 96 ? 9.602 33.969 15.102 1 98.12 96 LEU A CA 1
ATOM 740 C C . LEU A 1 96 ? 10.539 34.094 16.297 1 98.12 96 LEU A C 1
ATOM 742 O O . LEU A 1 96 ? 10.172 34.656 17.328 1 98.12 96 LEU A O 1
ATOM 746 N N . LYS A 1 97 ? 11.727 33.562 16.125 1 97.5 97 LYS A N 1
ATOM 747 C CA . LYS A 1 97 ? 12.734 33.656 17.172 1 97.5 97 LYS A CA 1
ATOM 748 C C . LYS A 1 97 ? 13.062 35.094 17.531 1 97.5 97 LYS A C 1
ATOM 750 O O . LYS A 1 97 ? 13.086 35.469 18.703 1 97.5 97 LYS A O 1
ATOM 755 N N . ALA A 1 98 ? 13.281 35.906 16.531 1 97.38 98 ALA A N 1
ATOM 756 C CA . ALA A 1 98 ? 13.672 37.312 16.719 1 97.38 98 ALA A CA 1
ATOM 757 C C . ALA A 1 98 ? 12.578 38.094 17.453 1 97.38 98 ALA A C 1
ATOM 759 O O . ALA A 1 98 ? 12.875 39 18.219 1 97.38 98 ALA A O 1
ATOM 760 N N . ARG A 1 99 ? 11.383 37.719 17.344 1 97.5 99 ARG A N 1
ATOM 761 C CA . ARG A 1 99 ? 10.25 38.438 17.906 1 97.5 99 ARG A CA 1
ATOM 762 C C . ARG A 1 99 ? 9.836 37.844 19.25 1 97.5 99 ARG A C 1
ATOM 764 O O . ARG A 1 99 ? 8.961 38.375 19.938 1 97.5 99 ARG A O 1
ATOM 771 N N . GLY A 1 100 ? 10.43 36.688 19.594 1 97.56 100 GLY A N 1
ATOM 772 C CA . GLY A 1 100 ? 10.07 36 20.812 1 97.56 100 GLY A CA 1
ATOM 773 C C . GLY A 1 100 ? 8.727 35.281 20.734 1 97.56 100 GLY A C 1
ATOM 774 O O . GLY A 1 100 ? 8.055 35.094 21.75 1 97.56 100 GLY A O 1
ATOM 775 N N . ILE A 1 101 ? 8.25 35.031 19.547 1 98.38 101 ILE A N 1
ATOM 776 C CA . ILE A 1 101 ? 7.016 34.281 19.328 1 98.38 101 ILE A CA 1
ATOM 777 C C . ILE A 1 101 ? 7.293 32.781 19.391 1 98.38 101 ILE A C 1
ATOM 779 O O . ILE A 1 101 ? 8.195 32.312 18.703 1 98.38 101 ILE A O 1
ATOM 783 N N . LYS A 1 102 ? 6.539 32.031 20.203 1 98.5 102 LYS A N 1
ATOM 784 C CA . LYS A 1 102 ? 6.715 30.594 20.312 1 98.5 102 LYS A CA 1
ATOM 785 C C . LYS A 1 102 ? 6.102 29.875 19.109 1 98.5 102 LYS A C 1
ATOM 787 O O . LYS A 1 102 ? 5.215 30.422 18.438 1 98.5 102 LYS A O 1
ATOM 792 N N . LEU A 1 103 ? 6.625 28.688 18.797 1 98.69 103 LEU A N 1
ATOM 793 C CA . LEU A 1 103 ? 6.125 27.844 17.719 1 98.69 103 LEU A CA 1
ATOM 794 C C . LEU A 1 103 ? 5.805 26.453 18.234 1 98.69 103 LEU A C 1
ATOM 796 O O . LEU A 1 103 ? 6.578 25.875 19 1 98.69 103 LEU A O 1
ATOM 800 N N . SER A 1 104 ? 4.633 25.984 17.938 1 98.69 104 SER A N 1
ATOM 801 C CA . SER A 1 104 ? 4.293 24.578 18.125 1 98.69 104 SER A CA 1
ATOM 802 C C . SER A 1 104 ? 3.885 23.922 16.812 1 98.69 104 SER A C 1
ATOM 804 O O . SER A 1 104 ? 3.488 24.609 15.859 1 98.69 104 SER A O 1
ATOM 806 N N . ASN A 1 105 ? 4.105 22.672 16.672 1 98.19 105 ASN A N 1
ATOM 807 C CA . ASN A 1 105 ? 3.658 21.875 15.539 1 98.19 105 ASN A CA 1
ATOM 808 C C . ASN A 1 105 ? 2.85 20.656 15.992 1 98.19 105 ASN A C 1
ATOM 810 O O . ASN A 1 105 ? 2.346 20.625 17.109 1 98.19 105 ASN A O 1
ATOM 814 N N . THR A 1 106 ? 2.508 19.719 15.062 1 98.06 106 THR A N 1
ATOM 815 C CA . THR A 1 106 ? 1.648 18.594 15.414 1 98.06 106 THR A CA 1
ATOM 816 C C . THR A 1 106 ? 2.35 17.266 15.133 1 98.06 106 THR A C 1
ATOM 818 O O . THR A 1 106 ? 1.832 16.422 14.398 1 98.06 106 THR A O 1
ATOM 821 N N . PRO A 1 107 ? 3.424 17 15.805 1 95.88 107 PRO A N 1
ATOM 822 C CA . PRO A 1 107 ? 4.133 15.727 15.617 1 95.88 107 PRO A CA 1
ATOM 823 C C . PRO A 1 107 ? 3.357 14.531 16.156 1 95.88 107 PRO A C 1
ATOM 825 O O . PRO A 1 107 ? 2.404 14.703 16.922 1 95.88 107 PRO A O 1
ATOM 828 N N . ASN A 1 108 ? 3.646 13.359 15.734 1 95.56 108 ASN A N 1
ATOM 829 C CA . ASN A 1 108 ? 3.252 12.062 16.266 1 95.56 108 ASN A CA 1
ATOM 830 C C . ASN A 1 108 ? 1.812 11.719 15.906 1 95.56 108 ASN A C 1
ATOM 832 O O . ASN A 1 108 ? 1.529 10.609 15.445 1 95.56 108 ASN A O 1
ATOM 836 N N . VAL A 1 109 ? 0.886 12.742 15.984 1 97.12 109 VAL A N 1
ATOM 837 C CA . VAL A 1 109 ? -0.523 12.414 15.797 1 97.12 109 VAL A CA 1
ATOM 838 C C . VAL A 1 109 ? -0.765 11.977 14.352 1 97.12 109 VAL A C 1
ATOM 840 O O . VAL A 1 109 ? -1.746 11.289 14.062 1 97.12 109 VAL A O 1
ATOM 843 N N . LEU A 1 110 ? 0.107 12.383 13.477 1 97.94 110 LEU A N 1
ATOM 844 C CA . LEU A 1 110 ? -0.061 12.023 12.078 1 97.94 110 LEU A CA 1
ATOM 845 C C . LEU A 1 110 ? 0.862 10.875 11.695 1 97.94 110 LEU A C 1
ATOM 847 O O . LEU A 1 110 ? 0.85 10.414 10.547 1 97.94 110 LEU A O 1
ATOM 851 N N . ALA A 1 111 ? 1.68 10.344 12.617 1 98.12 111 ALA A N 1
ATOM 852 C CA . ALA A 1 111 ? 2.758 9.406 12.305 1 98.12 111 ALA A CA 1
ATOM 853 C C . ALA A 1 111 ? 2.205 8.109 11.734 1 98.12 111 ALA A C 1
ATOM 855 O O . ALA A 1 111 ? 2.738 7.574 10.758 1 98.12 111 ALA A O 1
ATOM 856 N N . SER A 1 112 ? 1.106 7.641 12.328 1 98.12 112 SER A N 1
ATOM 857 C CA . SER A 1 112 ? 0.518 6.383 11.875 1 98.12 112 SER A CA 1
ATOM 858 C C . SER A 1 112 ? 0.03 6.488 10.43 1 98.12 112 SER A C 1
ATOM 860 O O . SER A 1 112 ? 0.302 5.605 9.617 1 98.12 112 SER A O 1
ATOM 862 N N . ALA A 1 113 ? -0.663 7.559 10.156 1 98.56 113 ALA A N 1
ATOM 863 C CA . ALA A 1 113 ? -1.201 7.754 8.812 1 98.56 113 ALA A CA 1
ATOM 864 C C . ALA A 1 113 ? -0.08 7.875 7.785 1 98.56 113 ALA A C 1
ATOM 866 O O . ALA A 1 113 ? -0.148 7.27 6.711 1 98.56 113 ALA A O 1
ATOM 867 N N . VAL A 1 114 ? 0.914 8.641 8.094 1 98.75 114 VAL A N 1
ATOM 868 C CA . VAL A 1 114 ? 2.029 8.844 7.176 1 98.75 114 VAL A CA 1
ATOM 869 C C . VAL A 1 114 ? 2.779 7.531 6.973 1 98.75 114 VAL A C 1
ATOM 871 O O . VAL A 1 114 ? 3.213 7.223 5.859 1 98.75 114 VAL A O 1
ATOM 874 N N . ALA A 1 115 ? 2.951 6.746 8.039 1 98.88 115 ALA A N 1
ATOM 875 C CA . ALA A 1 115 ? 3.641 5.461 7.953 1 98.88 115 ALA A CA 1
ATOM 876 C C . ALA A 1 115 ? 2.883 4.488 7.055 1 98.88 115 ALA A C 1
ATOM 878 O O . ALA A 1 115 ? 3.494 3.711 6.316 1 98.88 115 ALA A O 1
ATOM 879 N N . GLU A 1 116 ? 1.553 4.484 7.125 1 98.88 116 GLU A N 1
ATOM 880 C CA . GLU A 1 116 ? 0.752 3.656 6.227 1 98.88 116 GLU A CA 1
ATOM 881 C C . GLU A 1 116 ? 1.019 4.012 4.766 1 98.88 116 GLU A C 1
ATOM 883 O O . GLU A 1 116 ? 1.156 3.123 3.924 1 98.88 116 GLU A O 1
ATOM 888 N N . ILE A 1 117 ? 1.159 5.273 4.496 1 98.88 117 ILE A N 1
ATOM 889 C CA . ILE A 1 117 ? 1.43 5.727 3.135 1 98.88 117 ILE A CA 1
ATOM 890 C C . ILE A 1 117 ? 2.85 5.332 2.732 1 98.88 117 ILE A C 1
ATOM 892 O O . ILE A 1 117 ? 3.09 4.941 1.588 1 98.88 117 ILE A O 1
ATOM 896 N N . ALA A 1 118 ? 3.76 5.41 3.695 1 98.94 118 ALA A N 1
ATOM 897 C CA . ALA A 1 118 ? 5.117 4.957 3.4 1 98.94 118 ALA A CA 1
ATOM 898 C C . ALA A 1 118 ? 5.121 3.496 2.959 1 98.94 118 ALA A C 1
ATOM 900 O O . ALA A 1 118 ? 5.762 3.143 1.967 1 98.94 118 ALA A O 1
ATOM 901 N N . VAL A 1 119 ? 4.359 2.682 3.676 1 98.94 119 VAL A N 1
ATOM 902 C CA . VAL A 1 119 ? 4.262 1.273 3.307 1 98.94 119 VAL A CA 1
ATOM 903 C C . VAL A 1 119 ? 3.586 1.145 1.942 1 98.94 119 VAL A C 1
ATOM 905 O O . VAL A 1 119 ? 4.016 0.346 1.104 1 98.94 119 VAL A O 1
ATOM 908 N N . GLY A 1 120 ? 2.518 1.931 1.705 1 98.94 120 GLY A N 1
ATOM 909 C CA . GLY A 1 120 ? 1.877 1.942 0.4 1 98.94 120 GLY A CA 1
ATOM 910 C C . GLY A 1 120 ? 2.826 2.295 -0.729 1 98.94 120 GLY A C 1
ATOM 911 O O . GLY A 1 120 ? 2.791 1.676 -1.794 1 98.94 120 GLY A O 1
ATOM 912 N N . LEU A 1 121 ? 3.697 3.268 -0.464 1 98.94 121 LEU A N 1
ATOM 913 C CA . LEU A 1 121 ? 4.684 3.686 -1.452 1 98.94 121 LEU A CA 1
ATOM 914 C C . LEU A 1 121 ? 5.723 2.592 -1.676 1 98.94 121 LEU A C 1
ATOM 916 O O . LEU A 1 121 ? 6.148 2.355 -2.809 1 98.94 121 LEU A O 1
ATOM 920 N N . MET A 1 122 ? 6.156 1.935 -0.604 1 98.94 122 MET A N 1
ATOM 921 C CA . MET A 1 122 ? 7.086 0.814 -0.719 1 98.94 122 MET A CA 1
ATOM 922 C C . MET A 1 122 ? 6.516 -0.279 -1.614 1 98.94 122 MET A C 1
ATOM 924 O O . MET A 1 122 ? 7.176 -0.728 -2.553 1 98.94 122 MET A O 1
ATOM 928 N N . LEU A 1 123 ? 5.285 -0.62 -1.371 1 98.94 123 LEU A N 1
ATOM 929 C CA . LEU A 1 123 ? 4.629 -1.677 -2.135 1 98.94 123 LEU A CA 1
ATOM 930 C C . LEU A 1 123 ? 4.387 -1.235 -3.574 1 98.94 123 LEU A C 1
ATOM 932 O O . LEU A 1 123 ? 4.629 -1.998 -4.512 1 98.94 123 LEU A O 1
ATOM 936 N N . GLY A 1 124 ? 3.895 0.017 -3.727 1 98.94 124 GLY A N 1
ATOM 937 C CA . GLY A 1 124 ? 3.639 0.529 -5.062 1 98.94 124 GLY A CA 1
ATOM 938 C C . GLY A 1 124 ? 4.871 0.54 -5.945 1 98.94 124 GLY A C 1
ATOM 939 O O . GLY A 1 124 ? 4.82 0.115 -7.102 1 98.94 124 GLY A O 1
ATOM 940 N N . ALA A 1 125 ? 5.988 0.976 -5.359 1 98.94 125 ALA A N 1
ATOM 941 C CA . ALA A 1 125 ? 7.238 1.042 -6.113 1 98.94 125 ALA A CA 1
ATOM 942 C C . ALA A 1 125 ? 7.816 -0.352 -6.34 1 98.94 125 ALA A C 1
ATOM 944 O O . ALA A 1 125 ? 8.227 -0.685 -7.453 1 98.94 125 ALA A O 1
ATOM 945 N N . ALA A 1 126 ? 7.785 -1.199 -5.359 1 98.88 126 ALA A N 1
ATOM 946 C CA . ALA A 1 126 ? 8.398 -2.523 -5.414 1 98.88 126 ALA A CA 1
ATOM 947 C C . ALA A 1 126 ? 7.637 -3.445 -6.359 1 98.88 126 ALA A C 1
ATOM 949 O O . ALA A 1 126 ? 8.234 -4.289 -7.031 1 98.88 126 ALA A O 1
ATOM 950 N N . ARG A 1 127 ? 6.312 -3.217 -6.414 1 98.81 127 ARG A N 1
ATOM 951 C CA . ARG A 1 127 ? 5.465 -4.133 -7.168 1 98.81 127 ARG A CA 1
ATOM 952 C C . ARG A 1 127 ? 4.977 -3.49 -8.461 1 98.81 127 ARG A C 1
ATOM 954 O O . ARG A 1 127 ? 3.973 -3.918 -9.031 1 98.81 127 ARG A O 1
ATOM 961 N N . ARG A 1 128 ? 5.645 -2.371 -8.797 1 98.69 128 ARG A N 1
ATOM 962 C CA . ARG A 1 128 ? 5.504 -1.777 -10.117 1 98.69 128 ARG A CA 1
ATOM 963 C C . ARG A 1 128 ? 4.07 -1.322 -10.367 1 98.69 128 ARG A C 1
ATOM 965 O O . ARG A 1 128 ? 3.516 -1.562 -11.445 1 98.69 128 ARG A O 1
ATOM 972 N N . PHE A 1 129 ? 3.439 -0.663 -9.406 1 98.88 129 PHE A N 1
ATOM 973 C CA . PHE A 1 129 ? 2.055 -0.218 -9.516 1 98.88 129 PHE A CA 1
ATOM 974 C C . PHE A 1 129 ? 1.885 0.717 -10.711 1 98.88 129 PHE A C 1
ATOM 976 O O . PHE A 1 129 ? 0.883 0.644 -11.422 1 98.88 129 PHE A O 1
ATOM 983 N N . THR A 1 130 ? 2.848 1.619 -10.992 1 98.69 130 THR A N 1
ATOM 984 C CA . THR A 1 130 ? 2.721 2.57 -12.086 1 98.69 130 THR A CA 1
ATOM 985 C C . THR A 1 130 ? 2.48 1.845 -13.406 1 98.69 130 THR A C 1
ATOM 987 O O . THR A 1 130 ? 1.524 2.148 -14.125 1 98.69 130 THR A O 1
ATOM 990 N N . GLU A 1 131 ? 3.254 0.833 -13.695 1 98.25 131 GLU A N 1
ATOM 991 C CA . GLU A 1 131 ? 3.104 0.057 -14.922 1 98.25 131 GLU A CA 1
ATOM 992 C C . GLU A 1 131 ? 1.829 -0.783 -14.891 1 98.25 131 GLU A C 1
ATOM 994 O O . GLU A 1 131 ? 1.109 -0.864 -15.891 1 98.25 131 GLU A O 1
ATOM 999 N N . ASN A 1 132 ? 1.593 -1.395 -13.797 1 98.44 132 ASN A N 1
ATOM 1000 C CA . ASN A 1 132 ? 0.472 -2.324 -13.688 1 98.44 132 ASN A CA 1
ATOM 1001 C C . ASN A 1 132 ? -0.868 -1.594 -13.742 1 98.44 132 ASN A C 1
ATOM 1003 O O . ASN A 1 132 ? -1.833 -2.1 -14.32 1 98.44 132 ASN A O 1
ATOM 1007 N N . LEU A 1 133 ? -0.931 -0.417 -13.117 1 98.5 133 LEU A N 1
ATOM 1008 C CA . LEU A 1 133 ? -2.154 0.373 -13.195 1 98.5 133 LEU A CA 1
ATOM 1009 C C . LEU A 1 133 ? -2.398 0.867 -14.617 1 98.5 133 LEU A C 1
ATOM 1011 O O . LEU A 1 133 ? -3.547 0.963 -15.055 1 98.5 133 LEU A O 1
ATOM 1015 N N . ASP A 1 134 ? -1.316 1.197 -15.305 1 97.19 134 ASP A N 1
ATOM 1016 C CA . ASP A 1 134 ? -1.441 1.548 -16.719 1 97.19 134 ASP A CA 1
ATOM 1017 C C . ASP A 1 134 ? -2.029 0.39 -17.516 1 97.19 134 ASP A C 1
ATOM 1019 O O . ASP A 1 134 ? -2.855 0.603 -18.406 1 97.19 134 ASP A O 1
ATOM 1023 N N . GLN A 1 135 ? -1.644 -0.846 -17.25 1 97.62 135 GLN A N 1
ATOM 1024 C CA . GLN A 1 135 ? -2.186 -2.029 -17.906 1 97.62 135 GLN A CA 1
ATOM 1025 C C . GLN A 1 135 ? -3.684 -2.162 -17.656 1 97.62 135 GLN A C 1
ATOM 1027 O O . GLN A 1 135 ? -4.449 -2.473 -18.562 1 97.62 135 GLN A O 1
ATOM 1032 N N . VAL A 1 136 ? -4.09 -1.955 -16.406 1 97.75 136 VAL A N 1
ATOM 1033 C CA . VAL A 1 136 ? -5.504 -2.029 -16.062 1 97.75 136 VAL A CA 1
ATOM 1034 C C . VAL A 1 136 ? -6.297 -1.01 -16.875 1 97.75 136 VAL A C 1
ATOM 1036 O O . VAL A 1 136 ? -7.328 -1.344 -17.453 1 97.75 136 VAL A O 1
ATOM 1039 N N . HIS A 1 137 ? -5.773 0.195 -16.938 1 95.75 137 HIS A N 1
ATOM 1040 C CA . HIS A 1 137 ? -6.453 1.275 -17.656 1 95.75 137 HIS A CA 1
ATOM 1041 C C . HIS A 1 137 ? -6.559 0.979 -19.141 1 95.75 137 HIS A C 1
ATOM 1043 O O . HIS A 1 137 ? -7.559 1.318 -19.781 1 95.75 137 HIS A O 1
ATOM 1049 N N . LYS A 1 138 ? -5.551 0.315 -19.656 1 95.62 138 LYS A N 1
ATOM 1050 C CA . LYS A 1 138 ? -5.516 0.025 -21.078 1 95.62 138 LYS A CA 1
ATOM 1051 C C . LYS A 1 138 ? -6.297 -1.246 -21.406 1 95.62 138 LYS A C 1
ATOM 1053 O O . LYS A 1 138 ? -6.617 -1.505 -22.562 1 95.62 138 LYS A O 1
ATOM 1058 N N . GLY A 1 139 ? -6.598 -2.029 -20.438 1 94.5 139 GLY A N 1
ATOM 1059 C CA . GLY A 1 139 ? -7.27 -3.303 -20.641 1 94.5 139 GLY A CA 1
ATOM 1060 C C . GLY A 1 139 ? -6.371 -4.352 -21.266 1 94.5 139 GLY A C 1
ATOM 1061 O O . GLY A 1 139 ? -6.859 -5.328 -21.844 1 94.5 139 GLY A O 1
ATOM 1062 N N . ASP A 1 140 ? -5.102 -4.117 -21.234 1 93.38 140 ASP A N 1
ATOM 1063 C CA . ASP A 1 140 ? -4.082 -5.023 -21.75 1 93.38 140 ASP A CA 1
ATOM 1064 C C . ASP A 1 140 ? -3.102 -5.438 -20.656 1 93.38 140 ASP A C 1
ATOM 1066 O O . ASP A 1 140 ? -2.072 -4.789 -20.453 1 93.38 140 ASP A O 1
ATOM 1070 N N . TRP A 1 141 ? -3.426 -6.57 -20.047 1 94.62 141 TRP A N 1
ATOM 1071 C CA . TRP A 1 141 ? -2.619 -7.059 -18.938 1 94.62 141 TRP A CA 1
ATOM 1072 C C . TRP A 1 141 ? -1.529 -8.008 -19.422 1 94.62 141 TRP A C 1
ATOM 1074 O O . TRP A 1 141 ? -1.811 -8.961 -20.156 1 94.62 141 TRP A O 1
ATOM 1084 N N . GLU A 1 142 ? -0.3 -7.738 -19.172 1 91.56 142 GLU A N 1
ATOM 1085 C CA . GLU A 1 142 ? 0.765 -8.703 -19.438 1 91.56 142 GLU A CA 1
ATOM 1086 C C . GLU A 1 142 ? 0.65 -9.922 -18.531 1 91.56 142 GLU A C 1
ATOM 1088 O O . GLU A 1 142 ? 0.884 -9.82 -17.328 1 91.56 142 GLU A O 1
ATOM 1093 N N . ILE A 1 143 ? 0.244 -10.945 -19.203 1 87.69 143 ILE A N 1
ATOM 1094 C CA . ILE A 1 143 ? -0.019 -12.141 -18.406 1 87.69 143 ILE A CA 1
ATOM 1095 C C . ILE A 1 143 ? 1.065 -13.188 -18.672 1 87.69 143 ILE A C 1
ATOM 1097 O O . ILE A 1 143 ? 1.415 -13.445 -19.828 1 87.69 143 ILE A O 1
ATOM 1101 N N . GLY A 1 144 ? 1.623 -13.766 -17.641 1 91.94 144 GLY A N 1
ATOM 1102 C CA . GLY A 1 144 ? 2.686 -14.758 -17.688 1 91.94 144 GLY A CA 1
ATOM 1103 C C . GLY A 1 144 ? 3.391 -14.93 -16.344 1 91.94 144 GLY A C 1
ATOM 1104 O O . GLY A 1 144 ? 3.256 -14.094 -15.453 1 91.94 144 GLY A O 1
ATOM 1105 N N . PHE A 1 145 ? 4.098 -15.961 -16.281 1 94.69 145 PHE A N 1
ATOM 1106 C CA . PHE A 1 145 ? 4.738 -16.297 -15.008 1 94.69 145 PHE A CA 1
ATOM 1107 C C . PHE A 1 145 ? 5.988 -15.445 -14.797 1 94.69 145 PHE A C 1
ATOM 1109 O O . PHE A 1 145 ? 6.441 -15.281 -13.664 1 94.69 145 PHE A O 1
ATOM 1116 N N . ASP A 1 146 ? 6.543 -14.875 -15.891 1 95.06 146 ASP A N 1
ATOM 1117 C CA . ASP A 1 146 ? 7.75 -14.062 -15.797 1 95.06 146 ASP A CA 1
ATOM 1118 C C . ASP A 1 146 ? 7.453 -12.602 -16.156 1 95.06 146 ASP A C 1
ATOM 1120 O O . ASP A 1 146 ? 8.359 -11.852 -16.516 1 95.06 146 ASP A O 1
ATOM 1124 N N . LYS A 1 147 ? 6.172 -12.266 -16.094 1 94.69 147 LYS A N 1
ATOM 1125 C CA . LYS A 1 147 ? 5.758 -10.922 -16.484 1 94.69 147 LYS A CA 1
ATOM 1126 C C . LYS A 1 147 ? 5.5 -10.039 -15.266 1 94.69 147 LYS A C 1
ATOM 1128 O O . LYS A 1 147 ? 4.965 -10.516 -14.266 1 94.69 147 LYS A O 1
ATOM 1133 N N . VAL A 1 148 ? 5.934 -8.797 -15.297 1 96.19 148 VAL A N 1
ATOM 1134 C CA . VAL A 1 148 ? 5.645 -7.691 -14.383 1 96.19 148 VAL A CA 1
ATOM 1135 C C . VAL A 1 148 ? 6.102 -8.055 -12.969 1 96.19 148 VAL A C 1
ATOM 1137 O O . VAL A 1 148 ? 5.414 -7.762 -11.992 1 96.19 148 VAL A O 1
ATOM 1140 N N . LEU A 1 149 ? 7.195 -8.812 -12.883 1 98.25 149 LEU A N 1
ATOM 1141 C CA . LEU A 1 149 ? 7.707 -9.258 -11.594 1 98.25 149 LEU A CA 1
ATOM 1142 C C . LEU A 1 149 ? 8.32 -8.094 -10.82 1 98.25 149 LEU A C 1
ATOM 1144 O O . LEU A 1 149 ? 9.07 -7.297 -11.383 1 98.25 149 LEU A O 1
ATOM 1148 N N . GLY A 1 150 ? 7.949 -7.934 -9.594 1 98.38 150 GLY A N 1
ATOM 1149 C CA . GLY A 1 150 ? 8.508 -6.941 -8.695 1 98.38 150 GLY A CA 1
ATOM 1150 C C . GLY A 1 150 ? 9.375 -7.547 -7.605 1 98.38 150 GLY A C 1
ATOM 1151 O O . GLY A 1 150 ? 9.898 -8.648 -7.762 1 98.38 150 GLY A O 1
ATOM 1152 N N . GLN A 1 151 ? 9.586 -6.766 -6.582 1 97.81 151 GLN A N 1
ATOM 1153 C CA . GLN A 1 151 ? 10.391 -7.172 -5.434 1 97.81 151 GLN A CA 1
ATOM 1154 C C . GLN A 1 151 ? 9.539 -7.316 -4.184 1 97.81 151 GLN A C 1
ATOM 1156 O O . GLN A 1 151 ? 8.516 -6.637 -4.039 1 97.81 151 GLN A O 1
ATOM 1161 N N . ASP A 1 152 ? 9.977 -8.195 -3.293 1 97.62 152 ASP A N 1
ATOM 1162 C CA . ASP A 1 152 ? 9.328 -8.383 -2 1 97.62 152 ASP A CA 1
ATOM 1163 C C . ASP A 1 152 ? 9.914 -7.445 -0.949 1 97.62 152 ASP A C 1
ATOM 1165 O O . ASP A 1 152 ? 11.102 -7.109 -0.999 1 97.62 152 ASP A O 1
ATOM 1169 N N . ILE A 1 153 ? 9.055 -7.051 -0.018 1 98.69 153 ILE A N 1
ATOM 1170 C CA . ILE A 1 153 ? 9.586 -6.461 1.207 1 98.69 153 ILE A CA 1
ATOM 1171 C C . ILE A 1 153 ? 10.203 -7.551 2.078 1 98.69 153 ILE A C 1
ATOM 1173 O O . ILE A 1 153 ? 11.219 -7.324 2.74 1 98.69 153 ILE A O 1
ATOM 1177 N N . ARG A 1 154 ? 9.586 -8.742 2.025 1 97.81 154 ARG A N 1
ATOM 1178 C CA . ARG A 1 154 ? 10.109 -9.891 2.752 1 97.81 154 ARG A CA 1
ATOM 1179 C C . ARG A 1 154 ? 11.594 -10.102 2.451 1 97.81 154 ARG A C 1
ATOM 1181 O O . ARG A 1 154 ? 12 -10.078 1.29 1 97.81 154 ARG A O 1
ATOM 1188 N N . GLY A 1 155 ? 12.312 -10.242 3.543 1 98 155 GLY A N 1
ATOM 1189 C CA . GLY A 1 155 ? 13.727 -10.57 3.41 1 98 155 GLY A CA 1
ATOM 1190 C C . GLY A 1 155 ? 14.594 -9.359 3.121 1 98 155 GLY A C 1
ATOM 1191 O O . GLY A 1 155 ? 15.812 -9.477 3.008 1 98 155 GLY A O 1
ATOM 1192 N N . SER A 1 156 ? 14.055 -8.18 3.057 1 98.62 156 SER A N 1
ATOM 1193 C CA . SER A 1 156 ? 14.789 -6.98 2.668 1 98.62 156 SER A CA 1
ATOM 1194 C C . SER A 1 156 ? 15.461 -6.328 3.873 1 98.62 156 SER A C 1
ATOM 1196 O O . SER A 1 156 ? 15.125 -6.641 5.02 1 98.62 156 SER A O 1
ATOM 1198 N N . THR A 1 157 ? 16.422 -5.531 3.605 1 98.88 157 THR A N 1
ATOM 1199 C CA . THR A 1 157 ? 16.953 -4.547 4.547 1 98.88 157 THR A CA 1
ATOM 1200 C C . THR A 1 157 ? 16.281 -3.191 4.34 1 98.88 157 THR A C 1
ATOM 1202 O O . THR A 1 157 ? 16.312 -2.635 3.24 1 98.88 157 THR A O 1
ATOM 1205 N N . VAL A 1 158 ? 15.68 -2.727 5.402 1 98.94 158 VAL A N 1
ATOM 1206 C CA . VAL A 1 158 ? 15.008 -1.434 5.332 1 98.94 158 VAL A CA 1
ATOM 1207 C C . VAL A 1 158 ? 15.797 -0.395 6.129 1 98.94 158 VAL A C 1
ATOM 1209 O O . VAL A 1 158 ? 16.016 -0.563 7.332 1 98.94 158 VAL A O 1
ATOM 1212 N N . GLY A 1 159 ? 16.25 0.644 5.414 1 98.94 159 GLY A N 1
ATOM 1213 C CA . GLY A 1 159 ? 16.953 1.762 6.035 1 98.94 159 GLY A CA 1
ATOM 1214 C C . GLY A 1 159 ? 16.047 2.967 6.258 1 98.94 159 GLY A C 1
ATOM 1215 O O . GLY A 1 159 ? 15.367 3.422 5.34 1 98.94 159 GLY A O 1
ATOM 1216 N N . ILE A 1 160 ? 16.078 3.463 7.488 1 98.94 160 ILE A N 1
ATOM 1217 C CA . ILE A 1 160 ? 15.297 4.641 7.852 1 98.94 160 ILE A CA 1
ATOM 1218 C C . ILE A 1 160 ? 16.234 5.828 8.086 1 98.94 160 ILE A C 1
ATOM 1220 O O . ILE A 1 160 ? 17.078 5.789 8.984 1 98.94 160 ILE A O 1
ATOM 1224 N N . ILE A 1 161 ? 16.078 6.879 7.273 1 98.75 161 ILE A N 1
ATOM 1225 C CA . ILE A 1 161 ? 16.766 8.133 7.551 1 98.75 161 ILE A CA 1
ATOM 1226 C C . ILE A 1 161 ? 15.875 9.039 8.398 1 98.75 161 ILE A C 1
ATOM 1228 O O . ILE A 1 161 ? 14.945 9.664 7.875 1 98.75 161 ILE A O 1
ATOM 1232 N N . GLY A 1 162 ? 16.188 9.133 9.68 1 97.5 162 GLY A N 1
ATOM 1233 C CA . GLY A 1 162 ? 15.352 9.805 10.664 1 97.5 162 GLY A CA 1
ATOM 1234 C C . GLY A 1 162 ? 14.414 8.859 11.398 1 97.5 162 GLY A C 1
ATOM 1235 O O . GLY A 1 162 ? 13.305 8.586 10.922 1 97.5 162 GLY A O 1
ATOM 1236 N N . LEU A 1 163 ? 14.773 8.484 12.617 1 97.56 163 LEU A N 1
ATOM 1237 C CA . LEU A 1 163 ? 13.953 7.574 13.414 1 97.56 163 LEU A CA 1
ATOM 1238 C C . LEU A 1 163 ? 13.133 8.336 14.445 1 97.56 163 LEU A C 1
ATOM 1240 O O . LEU A 1 163 ? 13.133 7.984 15.633 1 97.56 163 LEU A O 1
ATOM 1244 N N . GLY A 1 164 ? 12.57 9.492 14 1 95.88 164 GLY A N 1
ATOM 1245 C CA . GLY A 1 164 ? 11.57 10.18 14.805 1 95.88 164 GLY A CA 1
ATOM 1246 C C . GLY A 1 164 ? 10.227 9.484 14.805 1 95.88 164 GLY A C 1
ATOM 1247 O O . GLY A 1 164 ? 10.148 8.266 14.648 1 95.88 164 GLY A O 1
ATOM 1248 N N . GLY A 1 165 ? 9.133 10.211 15.086 1 96.31 165 GLY A N 1
ATOM 1249 C CA . GLY A 1 165 ? 7.797 9.648 15.18 1 96.31 165 GLY A CA 1
ATOM 1250 C C . GLY A 1 165 ? 7.383 8.883 13.938 1 96.31 165 GLY A C 1
ATOM 1251 O O . GLY A 1 165 ? 6.902 7.75 14.031 1 96.31 165 GLY A O 1
ATOM 1252 N N . ILE A 1 166 ? 7.586 9.461 12.789 1 97.94 166 ILE A N 1
ATOM 1253 C CA . ILE A 1 166 ? 7.172 8.852 11.531 1 97.94 166 ILE A CA 1
ATOM 1254 C C . ILE A 1 166 ? 8.055 7.641 11.234 1 97.94 166 ILE A C 1
ATOM 1256 O O . ILE A 1 166 ? 7.559 6.57 10.875 1 97.94 166 ILE A O 1
ATOM 1260 N N . GLY A 1 167 ? 9.383 7.773 11.375 1 98.5 167 GLY A N 1
ATOM 1261 C CA . GLY A 1 167 ? 10.297 6.66 11.148 1 98.5 167 GLY A CA 1
ATOM 1262 C C . GLY A 1 167 ? 9.992 5.457 12.016 1 98.5 167 GLY A C 1
ATOM 1263 O O . GLY A 1 167 ? 9.969 4.324 11.531 1 98.5 167 GLY A O 1
ATOM 1264 N N . GLN A 1 168 ? 9.734 5.723 13.281 1 98.38 168 GLN A N 1
ATOM 1265 C CA . GLN A 1 168 ? 9.383 4.648 14.211 1 98.38 168 GLN A CA 1
ATOM 1266 C C . GLN A 1 168 ? 8.078 3.973 13.797 1 98.38 168 GLN A C 1
ATOM 1268 O O . GLN A 1 168 ? 7.969 2.748 13.852 1 98.38 168 GLN A O 1
ATOM 1273 N N . ALA A 1 169 ? 7.137 4.805 13.414 1 98.5 169 ALA A N 1
ATOM 1274 C CA . ALA A 1 169 ? 5.844 4.27 12.992 1 98.5 169 ALA A CA 1
ATOM 1275 C C . ALA A 1 169 ? 5.992 3.381 11.758 1 98.5 169 ALA A C 1
ATOM 1277 O O . ALA A 1 169 ? 5.285 2.383 11.617 1 98.5 169 ALA A O 1
ATOM 1278 N N . VAL A 1 170 ? 6.898 3.699 10.852 1 98.88 170 VAL A N 1
ATOM 1279 C CA . VAL A 1 170 ? 7.141 2.885 9.664 1 98.88 170 VAL A CA 1
ATOM 1280 C C . VAL A 1 170 ? 7.715 1.53 10.07 1 98.88 170 VAL A C 1
ATOM 1282 O O . VAL A 1 170 ? 7.242 0.486 9.617 1 98.88 170 VAL A O 1
ATOM 1285 N N . VAL A 1 171 ? 8.727 1.534 10.969 1 98.81 171 VAL A N 1
ATOM 1286 C CA . VAL A 1 171 ? 9.328 0.293 11.438 1 98.81 171 VAL A CA 1
ATOM 1287 C C . VAL A 1 171 ? 8.266 -0.583 12.102 1 98.81 171 VAL A C 1
ATOM 1289 O O . VAL A 1 171 ? 8.203 -1.787 11.844 1 98.81 171 VAL A O 1
ATOM 1292 N N . LYS A 1 172 ? 7.41 0.023 12.859 1 98.44 172 LYS A N 1
ATOM 1293 C CA . LYS A 1 172 ? 6.344 -0.711 13.539 1 98.44 172 LYS A CA 1
ATOM 1294 C C . LYS A 1 172 ? 5.402 -1.367 12.539 1 98.44 172 LYS A C 1
ATOM 1296 O O . LYS A 1 172 ? 5.02 -2.527 12.703 1 98.44 172 LYS A O 1
ATOM 1301 N N . ARG A 1 173 ? 5.047 -0.685 11.516 1 98.56 173 ARG A N 1
ATOM 1302 C CA . ARG A 1 173 ? 4.129 -1.217 10.516 1 98.56 173 ARG A CA 1
ATOM 1303 C C . ARG A 1 173 ? 4.758 -2.385 9.766 1 98.56 173 ARG A C 1
ATOM 1305 O O . ARG A 1 173 ? 4.059 -3.314 9.352 1 98.56 173 ARG A O 1
ATOM 1312 N N . LEU A 1 174 ? 6.078 -2.328 9.625 1 98.69 174 LEU A N 1
ATOM 1313 C CA . LEU A 1 174 ? 6.758 -3.338 8.82 1 98.69 174 LEU A CA 1
ATOM 1314 C C . LEU A 1 174 ? 7.125 -4.555 9.664 1 98.69 174 LEU A C 1
ATOM 1316 O O . LEU A 1 174 ? 7.68 -5.527 9.156 1 98.69 174 LEU A O 1
ATOM 1320 N N . ALA A 1 175 ? 6.762 -4.562 10.945 1 96.56 175 ALA A N 1
ATOM 1321 C CA . ALA A 1 175 ? 7.172 -5.617 11.867 1 96.56 175 ALA A CA 1
ATOM 1322 C C . ALA A 1 175 ? 6.66 -6.98 11.406 1 96.56 175 ALA A C 1
ATOM 1324 O O . ALA A 1 175 ? 7.316 -8 11.625 1 96.56 175 ALA A O 1
ATOM 1325 N N . GLY A 1 176 ? 5.551 -7.008 10.711 1 97.19 176 GLY A N 1
ATOM 1326 C CA . GLY A 1 176 ? 4.977 -8.273 10.273 1 97.19 176 GLY A CA 1
ATOM 1327 C C . GLY A 1 176 ? 5.324 -8.625 8.844 1 97.19 176 GLY A C 1
ATOM 1328 O O . GLY A 1 176 ? 4.848 -9.625 8.312 1 97.19 176 GLY A O 1
ATOM 1329 N N . PHE A 1 177 ? 6.172 -7.879 8.188 1 98.62 177 PHE A N 1
ATOM 1330 C CA . PHE A 1 177 ? 6.445 -8.031 6.766 1 98.62 177 PHE A CA 1
ATOM 1331 C C . PHE A 1 177 ? 7.648 -8.938 6.539 1 98.62 177 PHE A C 1
ATOM 1333 O O . PHE A 1 177 ? 8.133 -9.07 5.414 1 98.62 177 PHE A O 1
ATOM 1340 N N . GLU A 1 178 ? 8.188 -9.531 7.602 1 97.75 178 GLU A N 1
ATOM 1341 C CA . GLU A 1 178 ? 9.336 -10.43 7.516 1 97.75 178 GLU A CA 1
ATOM 1342 C C . GLU A 1 178 ? 10.555 -9.711 6.938 1 97.75 178 GLU A C 1
ATOM 1344 O O . GLU A 1 178 ? 11.234 -10.242 6.055 1 97.75 178 GLU A O 1
ATOM 1349 N N . VAL A 1 179 ? 10.734 -8.469 7.316 1 98.5 179 VAL A N 1
ATOM 1350 C CA . VAL A 1 179 ? 11.938 -7.719 6.996 1 98.5 179 VAL A CA 1
ATOM 1351 C C . VAL A 1 179 ? 13.148 -8.367 7.672 1 98.5 179 VAL A C 1
ATOM 1353 O O . VAL A 1 179 ? 13.07 -8.781 8.836 1 98.5 179 VAL A O 1
ATOM 1356 N N . SER A 1 180 ? 14.266 -8.523 6.938 1 98.44 180 SER A N 1
ATOM 1357 C CA . SER A 1 180 ? 15.453 -9.18 7.469 1 98.44 180 SER A CA 1
ATOM 1358 C C . SER A 1 180 ? 16.172 -8.297 8.484 1 98.44 180 SER A C 1
ATOM 1360 O O . SER A 1 180 ? 16.609 -8.773 9.531 1 98.44 180 SER A O 1
ATOM 1362 N N . LYS A 1 181 ? 16.297 -7.02 8.102 1 98.12 181 LYS A N 1
ATOM 1363 C CA . LYS A 1 181 ? 17.078 -6.098 8.93 1 98.12 181 LYS A CA 1
ATOM 1364 C C . LYS A 1 181 ? 16.547 -4.676 8.82 1 98.12 181 LYS A C 1
ATOM 1366 O O . LYS A 1 181 ? 16.203 -4.219 7.723 1 98.12 181 LYS A O 1
ATOM 1371 N N . PHE A 1 182 ? 16.438 -4.039 10 1 98.81 182 PHE A N 1
ATOM 1372 C CA . PHE A 1 182 ? 16.203 -2.6 10.039 1 98.81 182 PHE A CA 1
ATOM 1373 C C . PHE A 1 182 ? 17.469 -1.857 10.43 1 98.81 182 PHE A C 1
ATOM 1375 O O . PHE A 1 182 ? 18.109 -2.199 11.43 1 98.81 182 PHE A O 1
ATOM 1382 N N . VAL A 1 183 ? 17.859 -0.863 9.664 1 98.88 183 VAL A N 1
ATOM 1383 C CA . VAL A 1 183 ? 18.938 0.046 10.023 1 98.88 183 VAL A CA 1
ATOM 1384 C C . VAL A 1 183 ? 18.453 1.489 9.969 1 98.88 183 VAL A C 1
ATOM 1386 O O . VAL A 1 183 ? 17.453 1.787 9.297 1 98.88 183 VAL A O 1
ATOM 1389 N N . TYR A 1 184 ? 19.016 2.355 10.719 1 98.81 184 TYR A N 1
ATOM 1390 C CA . TYR A 1 184 ? 18.625 3.76 10.688 1 98.81 184 TYR A CA 1
ATOM 1391 C C . TYR A 1 184 ? 19.828 4.668 10.938 1 98.81 184 TYR A C 1
ATOM 1393 O O . TYR A 1 184 ? 20.859 4.211 11.422 1 98.81 184 TYR A O 1
ATOM 1401 N N . THR A 1 185 ? 19.672 5.891 10.477 1 98.38 185 THR A N 1
ATOM 1402 C CA . THR A 1 185 ? 20.672 6.918 10.758 1 98.38 185 THR A CA 1
ATOM 1403 C C . THR A 1 185 ? 20 8.211 11.211 1 98.38 185 THR A C 1
ATOM 1405 O O . THR A 1 185 ? 18.781 8.383 11.055 1 98.38 185 THR A O 1
ATOM 1408 N N . GLY A 1 186 ? 20.672 9.062 11.82 1 95.12 186 GLY A N 1
ATOM 1409 C CA . GLY A 1 186 ? 20.297 10.352 12.383 1 95.12 186 GLY A CA 1
ATOM 1410 C C . GLY A 1 186 ? 21.422 11.016 13.156 1 95.12 186 GLY A C 1
ATOM 1411 O O . GLY A 1 186 ? 22.594 10.672 12.969 1 95.12 186 GLY A O 1
ATOM 1412 N N . HIS A 1 187 ? 21.078 11.953 13.922 1 93.06 187 HIS A N 1
ATOM 1413 C CA . HIS A 1 187 ? 22.109 12.703 14.641 1 93.06 187 HIS A CA 1
ATOM 1414 C C . HIS A 1 187 ? 22.703 11.875 15.773 1 93.06 187 HIS A C 1
ATOM 1416 O O . HIS A 1 187 ? 23.875 12.055 16.141 1 93.06 187 HIS A O 1
ATOM 1422 N N . ARG A 1 188 ? 21.828 11.008 16.406 1 93.88 188 ARG A N 1
ATOM 1423 C CA . ARG A 1 188 ? 22.266 10.156 17.516 1 93.88 188 ARG A CA 1
ATOM 1424 C C . ARG A 1 188 ? 21.422 8.891 17.594 1 93.88 188 ARG A C 1
ATOM 1426 O O . ARG A 1 188 ? 20.344 8.812 17 1 93.88 188 ARG A O 1
ATOM 1433 N N . GLU A 1 189 ? 21.984 7.93 18.25 1 95.75 189 GLU A N 1
ATOM 1434 C CA . GLU A 1 189 ? 21.25 6.703 18.516 1 95.75 189 GLU A CA 1
ATOM 1435 C C . GLU A 1 189 ? 20 6.984 19.359 1 95.75 189 GLU A C 1
ATOM 1437 O O . GLU A 1 189 ? 20.062 7.754 20.312 1 95.75 189 GLU A O 1
ATOM 1442 N N . LYS A 1 190 ? 18.938 6.426 18.984 1 95.12 190 LYS A N 1
ATOM 1443 C CA . LYS A 1 190 ? 17.672 6.613 19.703 1 95.12 190 LYS A CA 1
ATOM 1444 C C . LYS A 1 190 ? 17.406 5.461 20.656 1 95.12 190 LYS A C 1
ATOM 1446 O O . LYS A 1 190 ? 17.578 4.293 20.297 1 95.12 190 LYS A O 1
ATOM 1451 N N . PRO A 1 191 ? 16.969 5.734 21.828 1 94.75 191 PRO A N 1
ATOM 1452 C CA . PRO A 1 191 ? 16.656 4.668 22.781 1 94.75 191 PRO A CA 1
ATOM 1453 C C . PRO A 1 191 ? 15.539 3.744 22.281 1 94.75 191 PRO A C 1
ATOM 1455 O O . PRO A 1 191 ? 15.555 2.545 22.562 1 94.75 191 PRO A O 1
ATOM 1458 N N . GLU A 1 192 ? 14.602 4.309 21.516 1 93.88 192 GLU A N 1
ATOM 1459 C CA . GLU A 1 192 ? 13.453 3.564 21.016 1 93.88 192 GLU A CA 1
ATOM 1460 C C . GLU A 1 192 ? 13.875 2.514 19.984 1 93.88 192 GLU A C 1
ATOM 1462 O O . GLU A 1 192 ? 13.133 1.571 19.703 1 93.88 192 GLU A O 1
ATOM 1467 N N . ALA A 1 193 ? 15.055 2.645 19.469 1 95.75 193 ALA A N 1
ATOM 1468 C CA . ALA A 1 193 ? 15.508 1.805 18.359 1 95.75 193 ALA A CA 1
ATOM 1469 C C . ALA A 1 193 ? 15.688 0.356 18.812 1 95.75 193 ALA A C 1
ATOM 1471 O O . ALA A 1 193 ? 15.422 -0.574 18.031 1 95.75 193 ALA A O 1
ATOM 1472 N N . LYS A 1 194 ? 16.125 0.172 20.016 1 94.12 194 LYS A N 1
ATOM 1473 C CA . LYS A 1 194 ? 16.344 -1.175 20.531 1 94.12 194 LYS A CA 1
ATOM 1474 C C . LYS A 1 194 ? 15.047 -1.975 20.547 1 94.12 194 LYS A C 1
ATOM 1476 O O . LYS A 1 194 ? 15.008 -3.119 20.094 1 94.12 194 LYS A O 1
ATOM 1481 N N . ALA A 1 195 ? 14.039 -1.35 21.062 1 95.06 195 ALA A N 1
ATOM 1482 C CA . ALA A 1 195 ? 12.742 -2.012 21.125 1 95.06 195 ALA A CA 1
ATOM 1483 C C . ALA A 1 195 ? 12.195 -2.312 19.734 1 95.06 195 ALA A C 1
ATOM 1485 O O . ALA A 1 195 ? 11.453 -3.281 19.547 1 95.06 195 ALA A O 1
ATOM 1486 N N . LEU A 1 196 ? 12.633 -1.558 18.781 1 96.38 196 LEU A N 1
ATOM 1487 C CA . LEU A 1 196 ? 12.156 -1.703 17.406 1 96.38 196 LEU A CA 1
ATOM 1488 C C . LEU A 1 196 ? 13.039 -2.676 16.625 1 96.38 196 LEU A C 1
ATOM 1490 O O . LEU A 1 196 ? 12.711 -3.053 15.508 1 96.38 196 LEU A O 1
ATOM 1494 N N . GLY A 1 197 ? 14.148 -3.029 17.188 1 96.88 197 GLY A N 1
ATOM 1495 C CA . GLY A 1 197 ? 15.086 -3.904 16.5 1 96.88 197 GLY A CA 1
ATOM 1496 C C . GLY A 1 197 ? 15.797 -3.23 15.336 1 96.88 197 GLY A C 1
ATOM 1497 O O . GLY A 1 197 ? 16.094 -3.875 14.328 1 96.88 197 GLY A O 1
ATOM 1498 N N . ALA A 1 198 ? 15.961 -1.958 15.383 1 98.31 198 ALA A N 1
ATOM 1499 C CA . ALA A 1 198 ? 16.641 -1.204 14.336 1 98.31 198 ALA A CA 1
ATOM 1500 C C . ALA A 1 198 ? 18.062 -0.862 14.734 1 98.31 198 ALA A C 1
ATOM 1502 O O . ALA A 1 198 ? 18.312 -0.404 15.852 1 98.31 198 ALA A O 1
ATOM 1503 N N . GLU A 1 199 ? 19 -1.07 13.898 1 98.62 199 GLU A N 1
ATOM 1504 C CA . GLU A 1 199 ? 20.422 -0.849 14.172 1 98.62 199 GLU A CA 1
ATOM 1505 C C . GLU A 1 199 ? 20.859 0.538 13.711 1 98.62 199 GLU A C 1
ATOM 1507 O O . GLU A 1 199 ? 20.578 0.943 12.586 1 98.62 199 GLU A O 1
ATOM 1512 N N . PHE A 1 200 ? 21.516 1.295 14.648 1 98.62 200 PHE A N 1
ATOM 1513 C CA . PHE A 1 200 ? 22.062 2.605 14.312 1 98.62 200 PHE A CA 1
ATOM 1514 C C . PHE A 1 200 ? 23.328 2.465 13.484 1 98.62 200 PHE A C 1
ATOM 1516 O O . PHE A 1 200 ? 24.281 1.787 13.891 1 98.62 200 PHE A O 1
ATOM 1523 N N . VAL A 1 201 ? 23.359 3.029 12.32 1 98.69 201 VAL A N 1
ATOM 1524 C CA . VAL A 1 201 ? 24.5 2.947 11.422 1 98.69 201 VAL A CA 1
ATOM 1525 C C . VAL A 1 201 ? 24.781 4.32 10.82 1 98.69 201 VAL A C 1
ATOM 1527 O O . VAL A 1 201 ? 24 5.258 10.992 1 98.69 201 VAL A O 1
ATOM 1530 N N . THR A 1 202 ? 25.922 4.469 10.109 1 98.38 202 THR A N 1
ATOM 1531 C CA . THR A 1 202 ? 26.188 5.707 9.383 1 98.38 202 THR A CA 1
ATOM 1532 C C . THR A 1 202 ? 25.312 5.812 8.141 1 98.38 202 THR A C 1
ATOM 1534 O O . THR A 1 202 ? 24.781 4.805 7.66 1 98.38 202 THR A O 1
ATOM 1537 N N . GLN A 1 203 ? 25.141 6.977 7.668 1 98.12 203 GLN A N 1
ATOM 1538 C CA . GLN A 1 203 ? 24.344 7.164 6.461 1 98.12 203 GLN A CA 1
ATOM 1539 C C . GLN A 1 203 ? 24.906 6.359 5.297 1 98.12 203 GLN A C 1
ATOM 1541 O O . GLN A 1 203 ? 24.156 5.758 4.527 1 98.12 203 GLN A O 1
ATOM 1546 N N . ASP A 1 204 ? 26.219 6.336 5.137 1 98.5 204 ASP A N 1
ATOM 1547 C CA . ASP A 1 204 ? 26.859 5.59 4.051 1 98.5 204 ASP A CA 1
ATOM 1548 C C . ASP A 1 204 ? 26.562 4.098 4.164 1 98.5 204 ASP A C 1
ATOM 1550 O O . ASP A 1 204 ? 26.281 3.439 3.158 1 98.5 204 ASP A O 1
ATOM 1554 N N . GLN A 1 205 ? 26.688 3.592 5.348 1 98.81 205 GLN A N 1
ATOM 1555 C CA . GLN A 1 205 ? 26.375 2.184 5.57 1 98.81 205 GLN A CA 1
ATOM 1556 C C . GLN A 1 205 ? 24.906 1.89 5.234 1 98.81 205 GLN A C 1
ATOM 1558 O O . GLN A 1 205 ? 24.609 0.859 4.633 1 98.81 205 GLN A O 1
ATOM 1563 N N . LEU A 1 206 ? 24.078 2.785 5.645 1 98.88 206 LEU A N 1
ATOM 1564 C CA . LEU A 1 206 ? 22.656 2.625 5.375 1 98.88 206 LEU A CA 1
ATOM 1565 C C . LEU A 1 206 ? 22.375 2.58 3.875 1 98.88 206 LEU A C 1
ATOM 1567 O O . LEU A 1 206 ? 21.703 1.671 3.389 1 98.88 206 LEU A O 1
ATOM 1571 N N . LEU A 1 207 ? 22.938 3.504 3.135 1 98.88 207 LEU A N 1
ATOM 1572 C CA . LEU A 1 207 ? 22.719 3.596 1.694 1 98.88 207 LEU A CA 1
ATOM 1573 C C . LEU A 1 207 ? 23.25 2.348 0.991 1 98.88 207 LEU A C 1
ATOM 1575 O O . LEU A 1 207 ? 22.609 1.837 0.068 1 98.88 207 LEU A O 1
ATOM 1579 N N . ALA A 1 208 ? 24.312 1.759 1.454 1 98.81 208 ALA A N 1
ATOM 1580 C CA . ALA A 1 208 ? 25 0.663 0.782 1 98.81 208 ALA A CA 1
ATOM 1581 C C . ALA A 1 208 ? 24.281 -0.664 1.01 1 98.81 208 ALA A C 1
ATOM 1583 O O . ALA A 1 208 ? 24.344 -1.562 0.167 1 98.81 208 ALA A O 1
ATOM 1584 N N . GLN A 1 209 ? 23.594 -0.79 2.109 1 98.75 209 GLN A N 1
ATOM 1585 C CA . GLN A 1 209 ? 23.109 -2.125 2.441 1 98.75 209 GLN A CA 1
ATOM 1586 C C . GLN A 1 209 ? 21.594 -2.211 2.307 1 98.75 209 GLN A C 1
ATOM 1588 O O . GLN A 1 209 ? 21.016 -3.305 2.316 1 98.75 209 GLN A O 1
ATOM 1593 N N . SER A 1 210 ? 20.922 -1.088 2.174 1 98.94 210 SER A N 1
ATOM 1594 C CA . SER A 1 210 ? 19.453 -1.078 2.23 1 98.94 210 SER A CA 1
ATOM 1595 C C . SER A 1 210 ? 18.844 -1.429 0.876 1 98.94 210 SER A C 1
ATOM 1597 O O . SER A 1 210 ? 19.359 -1.016 -0.166 1 98.94 210 SER A O 1
ATOM 1599 N N . ASP A 1 211 ? 17.781 -2.197 0.914 1 98.94 211 ASP A N 1
ATOM 1600 C CA . ASP A 1 211 ? 16.938 -2.451 -0.25 1 98.94 211 ASP A CA 1
ATOM 1601 C C . ASP A 1 211 ? 15.836 -1.401 -0.37 1 98.94 211 ASP A C 1
ATOM 1603 O O . ASP A 1 211 ? 15.375 -1.103 -1.473 1 98.94 211 ASP A O 1
ATOM 1607 N N . PHE A 1 212 ? 15.352 -0.923 0.739 1 98.94 212 PHE A N 1
ATOM 1608 C CA . PHE A 1 212 ? 14.43 0.202 0.862 1 98.94 212 PHE A CA 1
ATOM 1609 C C . PHE A 1 212 ? 15.031 1.301 1.729 1 98.94 212 PHE A C 1
ATOM 1611 O O . PHE A 1 212 ? 15.633 1.02 2.766 1 98.94 212 PHE A O 1
ATOM 1618 N N . ILE A 1 213 ? 14.922 2.535 1.275 1 99 213 ILE A N 1
ATOM 1619 C CA . ILE A 1 213 ? 15.383 3.693 2.033 1 99 213 ILE A CA 1
ATOM 1620 C C . ILE A 1 213 ? 14.227 4.672 2.232 1 99 213 ILE A C 1
ATOM 1622 O O . ILE A 1 213 ? 13.711 5.238 1.266 1 99 213 ILE A O 1
ATOM 1626 N N . VAL A 1 214 ? 13.82 4.879 3.451 1 98.94 214 VAL A N 1
ATOM 1627 C CA . VAL A 1 214 ? 12.695 5.75 3.781 1 98.94 214 VAL A CA 1
ATOM 1628 C C . VAL A 1 214 ? 13.211 7.059 4.371 1 98.94 214 VAL A C 1
ATOM 1630 O O . VAL A 1 214 ? 13.938 7.059 5.367 1 98.94 214 VAL A O 1
ATOM 1633 N N . LEU A 1 215 ? 12.859 8.141 3.715 1 98.88 215 LEU A N 1
ATOM 1634 C CA . LEU A 1 215 ? 13.195 9.477 4.199 1 98.88 215 LEU A CA 1
ATOM 1635 C C . LEU A 1 215 ? 12.094 10.023 5.102 1 98.88 215 LEU A C 1
ATOM 1637 O O . LEU A 1 215 ? 11.023 10.391 4.621 1 98.88 215 LEU A O 1
ATOM 1641 N N . ALA A 1 216 ? 12.375 10.078 6.379 1 97.81 216 ALA A N 1
ATOM 1642 C CA . ALA A 1 216 ? 11.43 10.57 7.383 1 97.81 216 ALA A CA 1
ATOM 1643 C C . ALA A 1 216 ? 12.086 11.617 8.273 1 97.81 216 ALA A C 1
ATOM 1645 O O . ALA A 1 216 ? 12.023 11.523 9.508 1 97.81 216 ALA A O 1
ATOM 1646 N N . VAL A 1 217 ? 12.703 12.633 7.645 1 96.38 217 VAL A N 1
ATOM 1647 C CA . VAL A 1 217 ? 13.375 13.719 8.352 1 96.38 217 VAL A CA 1
ATOM 1648 C C . VAL A 1 217 ? 12.773 15.055 7.938 1 96.38 217 VAL A C 1
ATOM 1650 O O . VAL A 1 217 ? 12.219 15.18 6.844 1 96.38 217 VAL A O 1
ATOM 1653 N N . PRO A 1 218 ? 12.883 16.047 8.797 1 92.5 218 PRO A N 1
ATOM 1654 C CA . PRO A 1 218 ? 12.461 17.375 8.383 1 92.5 218 PRO A CA 1
ATOM 1655 C C . PRO A 1 218 ? 13.406 18 7.348 1 92.5 218 PRO A C 1
ATOM 1657 O O . PRO A 1 218 ? 14.57 17.609 7.254 1 92.5 218 PRO A O 1
ATOM 1660 N N . LEU A 1 219 ? 12.875 18.875 6.547 1 94.38 219 LEU A N 1
ATOM 1661 C CA . LEU A 1 219 ? 13.711 19.641 5.637 1 94.38 219 LEU A CA 1
ATOM 1662 C C . LEU A 1 219 ? 14.414 20.781 6.379 1 94.38 219 LEU A C 1
ATOM 1664 O O . LEU A 1 219 ? 13.766 21.609 7 1 94.38 219 LEU A O 1
ATOM 1668 N N . THR A 1 220 ? 15.641 20.719 6.48 1 91.44 220 THR A N 1
ATOM 1669 C CA . THR A 1 220 ? 16.547 21.734 7.027 1 91.44 220 THR A CA 1
ATOM 1670 C C . THR A 1 220 ? 17.688 22.016 6.059 1 91.44 220 THR A C 1
ATOM 1672 O O . THR A 1 220 ? 17.766 21.406 4.988 1 91.44 220 THR A O 1
ATOM 1675 N N . ASN A 1 221 ? 18.5 22.938 6.461 1 91.69 221 ASN A N 1
ATOM 1676 C CA . ASN A 1 221 ? 19.688 23.188 5.637 1 91.69 221 ASN A CA 1
ATOM 1677 C C . ASN A 1 221 ? 20.562 21.938 5.535 1 91.69 221 ASN A C 1
ATOM 1679 O O . ASN A 1 221 ? 21.203 21.703 4.504 1 91.69 221 ASN A O 1
ATOM 1683 N N . GLU A 1 222 ? 20.531 21.172 6.562 1 93.56 222 GLU A N 1
ATOM 1684 C CA . GLU A 1 222 ? 21.344 19.953 6.629 1 93.56 222 GLU A CA 1
ATOM 1685 C C . GLU A 1 222 ? 20.766 18.844 5.758 1 93.56 222 GLU A C 1
ATOM 1687 O O . GLU A 1 222 ? 21.5 18.047 5.195 1 93.56 222 GLU A O 1
ATOM 1692 N N . THR A 1 223 ? 19.531 18.828 5.578 1 96.69 223 THR A N 1
ATOM 1693 C CA . THR A 1 223 ? 18.906 17.672 4.949 1 96.69 223 THR A CA 1
ATOM 1694 C C . THR A 1 223 ? 18.453 18 3.523 1 96.69 223 THR A C 1
ATOM 1696 O O . THR A 1 223 ? 18.047 17.109 2.773 1 96.69 223 THR A O 1
ATOM 1699 N N . LYS A 1 224 ? 18.562 19.25 3.143 1 97.81 224 LYS A N 1
ATOM 1700 C CA . LYS A 1 224 ? 18.203 19.641 1.779 1 97.81 224 LYS A CA 1
ATOM 1701 C C . LYS A 1 224 ? 19.062 18.891 0.759 1 97.81 224 LYS A C 1
ATOM 1703 O O . LYS A 1 224 ? 20.281 18.938 0.812 1 97.81 224 LYS A O 1
ATOM 1708 N N . HIS A 1 225 ? 18.422 18.172 -0.143 1 98.62 225 HIS A N 1
ATOM 1709 C CA . HIS A 1 225 ? 19.062 17.406 -1.211 1 98.62 225 HIS A CA 1
ATOM 1710 C C . HIS A 1 225 ? 20.062 16.406 -0.652 1 98.62 225 HIS A C 1
ATOM 1712 O O . HIS A 1 225 ? 21.109 16.188 -1.248 1 98.62 225 HIS A O 1
ATOM 1718 N N . MET A 1 226 ? 19.703 15.898 0.543 1 98.5 226 MET A N 1
ATOM 1719 C CA . MET A 1 226 ? 20.562 14.859 1.095 1 98.5 226 MET A CA 1
ATOM 1720 C C . MET A 1 226 ? 20.609 13.641 0.179 1 98.5 226 MET A C 1
ATOM 1722 O O . MET A 1 226 ? 21.562 12.867 0.207 1 98.5 226 MET A O 1
ATOM 1726 N N . ILE A 1 227 ? 19.594 13.367 -0.562 1 98.88 227 ILE A N 1
ATOM 1727 C CA . ILE A 1 227 ? 19.625 12.398 -1.649 1 98.88 227 ILE A CA 1
ATOM 1728 C C . ILE A 1 227 ? 19.969 13.102 -2.961 1 98.88 227 ILE A C 1
ATOM 1730 O O . ILE A 1 227 ? 19.172 13.891 -3.475 1 98.88 227 ILE A O 1
ATOM 1734 N N . ASN A 1 228 ? 21.078 12.945 -3.373 1 98.81 228 ASN A N 1
ATOM 1735 C CA . ASN A 1 228 ? 21.641 13.578 -4.566 1 98.81 228 ASN A CA 1
ATOM 1736 C C . ASN A 1 228 ? 22.406 12.586 -5.426 1 98.81 228 ASN A C 1
ATOM 1738 O O . ASN A 1 228 ? 22.359 11.375 -5.18 1 98.81 228 ASN A O 1
ATOM 1742 N N . LYS A 1 229 ? 23.062 13.062 -6.441 1 98.75 229 LYS A N 1
ATOM 1743 C CA . LYS A 1 229 ? 23.781 12.203 -7.371 1 98.75 229 LYS A CA 1
ATOM 1744 C C . LYS A 1 229 ? 24.766 11.305 -6.633 1 98.75 229 LYS A C 1
ATOM 1746 O O . LYS A 1 229 ? 24.844 10.102 -6.91 1 98.75 229 LYS A O 1
ATOM 1751 N N . ASP A 1 230 ? 25.484 11.867 -5.676 1 98.75 230 ASP A N 1
ATOM 1752 C CA . ASP A 1 230 ? 26.5 11.125 -4.938 1 98.75 230 ASP A CA 1
ATOM 1753 C C . ASP A 1 230 ? 25.875 10.031 -4.074 1 98.75 230 ASP A C 1
ATOM 1755 O O . ASP A 1 230 ? 26.312 8.883 -4.09 1 98.75 230 ASP A O 1
ATOM 1759 N N . THR A 1 231 ? 24.875 10.398 -3.326 1 98.81 231 THR A N 1
ATOM 1760 C CA . THR A 1 231 ? 24.266 9.438 -2.398 1 98.81 231 THR A CA 1
ATOM 1761 C C . THR A 1 231 ? 23.484 8.375 -3.154 1 98.81 231 THR A C 1
ATOM 1763 O O . THR A 1 231 ? 23.438 7.215 -2.73 1 98.81 231 THR A O 1
ATOM 1766 N N . LEU A 1 232 ? 22.875 8.688 -4.262 1 98.88 232 LEU A N 1
ATOM 1767 C CA . LEU A 1 232 ? 22.234 7.703 -5.121 1 98.88 232 LEU A CA 1
ATOM 1768 C C . LEU A 1 232 ? 23.25 6.707 -5.66 1 98.88 232 LEU A C 1
ATOM 1770 O O . LEU A 1 232 ? 22.969 5.52 -5.801 1 98.88 232 LEU A O 1
ATOM 1774 N N . GLY A 1 233 ? 24.422 7.199 -5.934 1 98.69 233 GLY A N 1
ATOM 1775 C CA . GLY A 1 233 ? 25.5 6.363 -6.453 1 98.69 233 GLY A CA 1
ATOM 1776 C C . GLY A 1 233 ? 25.984 5.324 -5.461 1 98.69 233 GLY A C 1
ATOM 1777 O O . GLY A 1 233 ? 26.609 4.336 -5.844 1 98.69 233 GLY A O 1
ATOM 1778 N N . LYS A 1 234 ? 25.703 5.496 -4.195 1 98.75 234 LYS A N 1
ATOM 1779 C CA . LYS A 1 234 ? 26.156 4.59 -3.141 1 98.75 234 LYS A CA 1
ATOM 1780 C C . LYS A 1 234 ? 25.141 3.48 -2.896 1 98.75 234 LYS A C 1
ATOM 1782 O O . LYS A 1 234 ? 25.422 2.508 -2.197 1 98.75 234 LYS A O 1
ATOM 1787 N N . MET A 1 235 ? 23.984 3.578 -3.494 1 98.88 235 MET A N 1
ATOM 1788 C CA . MET A 1 235 ? 22.906 2.635 -3.236 1 98.88 235 MET A CA 1
ATOM 1789 C C . MET A 1 235 ? 23.062 1.379 -4.086 1 98.88 235 MET A C 1
ATOM 1791 O O . MET A 1 235 ? 23.766 1.396 -5.105 1 98.88 235 MET A O 1
ATOM 1795 N N . LYS A 1 236 ? 22.359 0.245 -3.635 1 98.56 236 LYS A N 1
ATOM 1796 C CA . LYS A 1 236 ? 22.25 -0.979 -4.422 1 98.56 236 LYS A CA 1
ATOM 1797 C C . LYS A 1 236 ? 21.453 -0.739 -5.703 1 98.56 236 LYS A C 1
ATOM 1799 O O . LYS A 1 236 ? 20.594 0.14 -5.746 1 98.56 236 LYS A O 1
ATOM 1804 N N . SER A 1 237 ? 21.688 -1.498 -6.664 1 98.56 237 SER A N 1
ATOM 1805 C CA . SER A 1 237 ? 20.938 -1.391 -7.914 1 98.56 237 SER A CA 1
ATOM 1806 C C . SER A 1 237 ? 19.469 -1.753 -7.715 1 98.56 237 SER A C 1
ATOM 1808 O O . SER A 1 237 ? 18.609 -1.312 -8.477 1 98.56 237 SER A O 1
ATOM 1810 N N . ASN A 1 238 ? 19.156 -2.521 -6.691 1 98.5 238 ASN A N 1
ATOM 1811 C CA . ASN A 1 238 ? 17.781 -2.902 -6.441 1 98.5 238 ASN A CA 1
ATOM 1812 C C . ASN A 1 238 ? 17.125 -1.995 -5.402 1 98.5 238 ASN A C 1
ATOM 1814 O O . ASN A 1 238 ? 16.031 -2.287 -4.918 1 98.5 238 ASN A O 1
ATOM 1818 N N . ALA A 1 239 ? 17.734 -0.879 -5.016 1 98.88 239 ALA A N 1
ATOM 1819 C CA . ALA A 1 239 ? 17.25 -0.005 -3.951 1 98.88 239 ALA A CA 1
ATOM 1820 C C . ALA A 1 239 ? 16 0.758 -4.395 1 98.88 239 ALA A C 1
ATOM 1822 O O . ALA A 1 239 ? 15.883 1.131 -5.566 1 98.88 239 ALA A O 1
ATOM 1823 N N . ILE A 1 240 ? 15.125 0.981 -3.48 1 98.94 240 ILE A N 1
ATOM 1824 C CA . ILE A 1 240 ? 13.93 1.793 -3.662 1 98.94 240 ILE A CA 1
ATOM 1825 C C . ILE A 1 240 ? 13.922 2.936 -2.648 1 98.94 240 ILE A C 1
ATOM 1827 O O . ILE A 1 240 ? 14.016 2.703 -1.44 1 98.94 240 ILE A O 1
ATOM 1831 N N . VAL A 1 241 ? 13.82 4.168 -3.133 1 98.94 241 VAL A N 1
ATOM 1832 C CA . VAL A 1 241 ? 13.805 5.352 -2.279 1 98.94 241 VAL A CA 1
ATOM 1833 C C . VAL A 1 241 ? 12.367 5.793 -2.027 1 98.94 241 VAL A C 1
ATOM 1835 O O . VAL A 1 241 ? 11.586 5.945 -2.969 1 98.94 241 VAL A O 1
ATOM 1838 N N . ILE A 1 242 ? 12.031 5.941 -0.776 1 99 242 ILE A N 1
ATOM 1839 C CA . ILE A 1 242 ? 10.703 6.379 -0.35 1 99 242 ILE A CA 1
ATOM 1840 C C . ILE A 1 242 ? 10.812 7.73 0.349 1 99 242 ILE A C 1
ATOM 1842 O O . ILE A 1 242 ? 11.562 7.887 1.312 1 99 242 ILE A O 1
ATOM 1846 N N . ASN A 1 243 ? 10.039 8.719 -0.149 1 98.94 243 ASN A N 1
ATOM 1847 C CA . ASN A 1 243 ? 10.07 10.031 0.484 1 98.94 243 ASN A CA 1
ATOM 1848 C C . ASN A 1 243 ? 8.703 10.43 1.021 1 98.94 243 ASN A C 1
ATOM 1850 O O . ASN A 1 243 ? 7.777 10.695 0.247 1 98.94 243 ASN A O 1
ATOM 1854 N N . VAL A 1 244 ? 8.578 10.5 2.348 1 98.56 244 VAL A N 1
ATOM 1855 C CA . VAL A 1 244 ? 7.352 10.961 2.994 1 98.56 244 VAL A CA 1
ATOM 1856 C C . VAL A 1 244 ? 7.641 12.203 3.828 1 98.56 244 VAL A C 1
ATOM 1858 O O . VAL A 1 244 ? 6.887 12.531 4.746 1 98.56 244 VAL A O 1
ATOM 1861 N N . GLY A 1 245 ? 8.797 12.828 3.576 1 97.25 245 GLY A N 1
ATOM 1862 C CA . GLY A 1 245 ? 9.156 14.094 4.195 1 97.25 245 GLY A CA 1
ATOM 1863 C C . GLY A 1 245 ? 8.773 15.297 3.355 1 97.25 245 GLY A C 1
ATOM 1864 O O . GLY A 1 245 ? 7.594 15.578 3.16 1 97.25 245 GLY A O 1
ATOM 1865 N N . ARG A 1 246 ? 9.82 15.914 2.783 1 97 246 ARG A N 1
ATOM 1866 C CA . ARG A 1 246 ? 9.648 17.047 1.881 1 97 246 ARG A CA 1
ATOM 1867 C C . ARG A 1 246 ? 10.328 16.797 0.542 1 97 246 ARG A C 1
ATOM 1869 O O . ARG A 1 246 ? 11.32 16.062 0.475 1 97 246 ARG A O 1
ATOM 1876 N N . GLY A 1 247 ? 9.758 17.359 -0.504 1 97.69 247 GLY A N 1
ATOM 1877 C CA . GLY A 1 247 ? 10.305 17.141 -1.833 1 97.69 247 GLY A CA 1
ATOM 1878 C C . GLY A 1 247 ? 11.781 17.484 -1.933 1 97.69 247 GLY A C 1
ATOM 1879 O O . GLY A 1 247 ? 12.555 16.734 -2.535 1 97.69 247 GLY A O 1
ATOM 1880 N N . ASP A 1 248 ? 12.219 18.469 -1.18 1 97.75 248 ASP A N 1
ATOM 1881 C CA . ASP A 1 248 ? 13.562 19.031 -1.319 1 97.75 248 ASP A CA 1
ATOM 1882 C C . ASP A 1 248 ? 14.586 18.188 -0.576 1 97.75 248 ASP A C 1
ATOM 1884 O O . ASP A 1 248 ? 15.789 18.469 -0.627 1 97.75 248 ASP A O 1
ATOM 1888 N N . LEU A 1 249 ? 14.211 17.125 -0.018 1 98.62 249 LEU A N 1
ATOM 1889 C CA . LEU A 1 249 ? 15.188 16.172 0.507 1 98.62 249 LEU A CA 1
ATOM 1890 C C . LEU A 1 249 ? 15.922 15.469 -0.626 1 98.62 249 LEU A C 1
ATOM 1892 O O . LEU A 1 249 ? 17.031 14.969 -0.432 1 98.62 249 LEU A O 1
ATOM 1896 N N . VAL A 1 250 ? 15.297 15.484 -1.803 1 98.88 250 VAL A N 1
ATOM 1897 C CA . VAL A 1 250 ? 15.797 14.742 -2.957 1 98.88 250 VAL A CA 1
ATOM 1898 C C . VAL A 1 250 ? 16.109 15.711 -4.098 1 98.88 250 VAL A C 1
ATOM 1900 O O . VAL A 1 250 ? 15.266 16.547 -4.461 1 98.88 250 VAL A O 1
ATOM 1903 N N . ASP A 1 251 ? 17.312 15.688 -4.555 1 98.81 251 ASP A N 1
ATOM 1904 C CA . ASP A 1 251 ? 17.578 16.281 -5.859 1 98.81 251 ASP A CA 1
ATOM 1905 C C . ASP A 1 251 ? 16.859 15.523 -6.973 1 98.81 251 ASP A C 1
ATOM 1907 O O . ASP A 1 251 ? 17.359 14.5 -7.453 1 98.81 251 ASP A O 1
ATOM 1911 N N . GLN A 1 252 ? 15.789 16.078 -7.461 1 98.5 252 GLN A N 1
ATOM 1912 C CA . GLN A 1 252 ? 14.891 15.344 -8.344 1 98.5 252 GLN A CA 1
ATOM 1913 C C . GLN A 1 252 ? 15.508 15.141 -9.719 1 98.5 252 GLN A C 1
ATOM 1915 O O . GLN A 1 252 ? 15.148 14.203 -10.438 1 98.5 252 GLN A O 1
ATOM 1920 N N . GLU A 1 253 ? 16.375 16.047 -10.094 1 98.69 253 GLU A N 1
ATOM 1921 C CA . GLU A 1 253 ? 17.094 15.82 -11.344 1 98.69 253 GLU A CA 1
ATOM 1922 C C . GLU A 1 253 ? 17.984 14.586 -11.25 1 98.69 253 GLU A C 1
ATOM 1924 O O . GLU A 1 253 ? 18.031 13.766 -12.172 1 98.69 253 GLU A O 1
ATOM 1929 N N . ALA A 1 254 ? 18.688 14.492 -10.148 1 98.88 254 ALA A N 1
ATOM 1930 C CA . ALA A 1 254 ? 19.531 13.32 -9.914 1 98.88 254 ALA A CA 1
ATOM 1931 C C . ALA A 1 254 ? 18.688 12.047 -9.82 1 98.88 254 ALA A C 1
ATOM 1933 O O . ALA A 1 254 ? 19.078 11 -10.336 1 98.88 254 ALA A O 1
ATOM 1934 N N . LEU A 1 255 ? 17.625 12.156 -9.203 1 98.94 255 LEU A N 1
ATOM 1935 C CA . LEU A 1 255 ? 16.734 11.008 -9.07 1 98.94 255 LEU A CA 1
ATOM 1936 C C . LEU A 1 255 ? 16.234 10.539 -10.438 1 98.94 255 LEU A C 1
ATOM 1938 O O . LEU A 1 255 ? 16.188 9.336 -10.711 1 98.94 255 LEU A O 1
ATOM 1942 N N . TYR A 1 256 ? 15.75 11.547 -11.258 1 98.88 256 TYR A N 1
ATOM 1943 C CA . TYR A 1 256 ? 15.312 11.219 -12.609 1 98.88 256 TYR A CA 1
ATOM 1944 C C . TYR A 1 256 ? 16.375 10.406 -13.344 1 98.88 256 TYR A C 1
ATOM 1946 O O . TYR A 1 256 ? 16.078 9.359 -13.922 1 98.88 256 TYR A O 1
ATOM 1954 N N . ASP A 1 257 ? 17.578 10.852 -13.281 1 98.88 257 ASP A N 1
ATOM 1955 C CA . ASP A 1 257 ? 18.656 10.18 -13.984 1 98.88 257 ASP A CA 1
ATOM 1956 C C . ASP A 1 257 ? 18.891 8.781 -13.422 1 98.88 257 ASP A C 1
ATOM 1958 O O . ASP A 1 257 ? 19.094 7.828 -14.18 1 98.88 257 ASP A O 1
ATOM 1962 N N . ALA A 1 258 ? 18.922 8.656 -12.125 1 98.94 258 ALA A N 1
ATOM 1963 C CA . ALA A 1 258 ? 19.172 7.371 -11.469 1 98.94 258 ALA A CA 1
ATOM 1964 C C . ALA A 1 258 ? 18.094 6.352 -11.852 1 98.94 258 ALA A C 1
ATOM 1966 O O . ALA A 1 258 ? 18.406 5.184 -12.117 1 98.94 258 ALA A O 1
ATOM 1967 N N . LEU A 1 259 ? 16.891 6.777 -11.922 1 98.88 259 LEU A N 1
ATOM 1968 C CA . LEU A 1 259 ? 15.781 5.887 -12.266 1 98.88 259 LEU A CA 1
ATOM 1969 C C . LEU A 1 259 ? 15.805 5.539 -13.75 1 98.88 259 LEU A C 1
ATOM 1971 O O . LEU A 1 259 ? 15.648 4.375 -14.117 1 98.88 259 LEU A O 1
ATOM 1975 N N . LYS A 1 260 ? 15.969 6.555 -14.57 1 98.75 260 LYS A N 1
ATOM 1976 C CA . LYS A 1 260 ? 16 6.355 -16.016 1 98.75 260 LYS A CA 1
ATOM 1977 C C . LYS A 1 260 ? 17.094 5.379 -16.422 1 98.75 260 LYS A C 1
ATOM 1979 O O . LYS A 1 260 ? 16.891 4.523 -17.281 1 98.75 260 LYS A O 1
ATOM 1984 N N . ASN A 1 261 ? 18.234 5.496 -15.711 1 98.5 261 ASN A N 1
ATOM 1985 C CA . ASN A 1 261 ? 19.391 4.68 -16.047 1 98.5 261 ASN A CA 1
ATOM 1986 C C . ASN A 1 261 ? 19.438 3.391 -15.234 1 98.5 261 ASN A C 1
ATOM 1988 O O . ASN A 1 261 ? 20.406 2.645 -15.289 1 98.5 261 ASN A O 1
ATOM 1992 N N . LYS A 1 262 ? 18.484 3.164 -14.453 1 98.25 262 LYS A N 1
ATOM 1993 C CA . LYS A 1 262 ? 18.344 1.954 -13.648 1 98.25 262 LYS A CA 1
ATOM 1994 C C . LYS A 1 262 ? 19.516 1.791 -12.688 1 98.25 262 LYS A C 1
ATOM 1996 O O . LYS A 1 262 ? 19.984 0.676 -12.461 1 98.25 262 LYS A O 1
ATOM 2001 N N . GLN A 1 263 ? 19.984 2.953 -12.273 1 98.62 263 GLN A N 1
ATOM 2002 C CA . GLN A 1 263 ? 20.984 2.93 -11.211 1 98.62 263 GLN A CA 1
ATOM 2003 C C . GLN A 1 263 ? 20.375 2.422 -9.906 1 98.62 263 GLN A C 1
ATOM 2005 O O . GLN A 1 263 ? 21.062 1.77 -9.109 1 98.62 263 GLN A O 1
ATOM 2010 N N . ILE A 1 264 ? 19.188 2.773 -9.617 1 98.88 264 ILE A N 1
ATOM 2011 C CA . ILE A 1 264 ? 18.375 2.178 -8.57 1 98.88 264 ILE A CA 1
ATOM 2012 C C . ILE A 1 264 ? 17.094 1.609 -9.172 1 98.88 264 ILE A C 1
ATOM 2014 O O . ILE A 1 264 ? 16.781 1.862 -10.336 1 98.88 264 ILE A O 1
ATOM 2018 N N . TYR A 1 265 ? 16.422 0.839 -8.414 1 98.81 265 TYR A N 1
ATOM 2019 C CA . TYR A 1 265 ? 15.289 0.058 -8.922 1 98.81 265 TYR A CA 1
ATOM 2020 C C . TYR A 1 265 ? 14.062 0.937 -9.117 1 98.81 265 TYR A C 1
ATOM 2022 O O . TYR A 1 265 ? 13.398 0.863 -10.156 1 98.81 265 TYR A O 1
ATOM 2030 N N . ALA A 1 266 ? 13.703 1.776 -8.141 1 98.94 266 ALA A N 1
ATOM 2031 C CA . ALA A 1 266 ? 12.469 2.553 -8.18 1 98.94 266 ALA A CA 1
ATOM 2032 C C . ALA A 1 266 ? 12.453 3.613 -7.086 1 98.94 266 ALA A C 1
ATOM 2034 O O . ALA A 1 266 ? 13.383 3.703 -6.285 1 98.94 266 ALA A O 1
ATOM 2035 N N . ALA A 1 267 ? 11.406 4.422 -7.098 1 98.94 267 ALA A N 1
ATOM 2036 C CA . ALA A 1 267 ? 11.148 5.375 -6.023 1 98.94 267 ALA A CA 1
ATOM 2037 C C . ALA A 1 267 ? 9.648 5.539 -5.777 1 98.94 267 ALA A C 1
ATOM 2039 O O . ALA A 1 267 ? 8.844 5.355 -6.691 1 98.94 267 ALA A O 1
ATOM 2040 N N . GLY A 1 268 ? 9.281 5.727 -4.578 1 98.94 268 GLY A N 1
ATOM 2041 C CA . GLY A 1 268 ? 7.957 6.137 -4.133 1 98.94 268 GLY A CA 1
ATOM 2042 C C . GLY A 1 268 ? 7.957 7.477 -3.426 1 98.94 268 GLY A C 1
ATOM 2043 O O . GLY A 1 268 ? 8.641 7.656 -2.416 1 98.94 268 GLY A O 1
ATOM 2044 N N . LEU A 1 269 ? 7.191 8.445 -3.967 1 98.94 269 LEU A N 1
ATOM 2045 C CA . LEU A 1 269 ? 7.195 9.805 -3.432 1 98.94 269 LEU A CA 1
ATOM 2046 C C . LEU A 1 269 ? 5.785 10.242 -3.041 1 98.94 269 LEU A C 1
ATOM 2048 O O . LEU A 1 269 ? 4.859 10.148 -3.85 1 98.94 269 LEU A O 1
ATOM 2052 N N . ASP A 1 270 ? 5.648 10.734 -1.833 1 98.69 270 ASP A N 1
ATOM 2053 C CA . ASP A 1 270 ? 4.418 11.414 -1.446 1 98.69 270 ASP A CA 1
ATOM 2054 C C . ASP A 1 270 ? 4.578 12.93 -1.55 1 98.69 270 ASP A C 1
ATOM 2056 O O . ASP A 1 270 ? 3.607 13.672 -1.39 1 98.69 270 ASP A O 1
ATOM 2060 N N . VAL A 1 271 ? 5.809 13.383 -1.735 1 97.88 271 VAL A N 1
ATOM 2061 C CA . VAL A 1 271 ? 6.156 14.805 -1.804 1 97.88 271 VAL A CA 1
ATOM 2062 C C . VAL A 1 271 ? 7.105 15.047 -2.975 1 97.88 271 VAL A C 1
ATOM 2064 O O . VAL A 1 271 ? 7.918 14.188 -3.312 1 97.88 271 VAL A O 1
ATOM 2067 N N . THR A 1 272 ? 6.945 16.156 -3.592 1 97.88 272 THR A N 1
ATOM 2068 C CA . THR A 1 272 ? 7.738 16.484 -4.773 1 97.88 272 THR A CA 1
ATOM 2069 C C . THR A 1 272 ? 8.141 17.953 -4.77 1 97.88 272 THR A C 1
ATOM 2071 O O . THR A 1 272 ? 7.68 18.719 -3.924 1 97.88 272 THR A O 1
ATOM 2074 N N . THR A 1 273 ? 8.992 18.266 -5.723 1 96.56 273 THR A N 1
ATOM 2075 C CA . THR A 1 273 ? 9.32 19.656 -6.031 1 96.56 273 THR A CA 1
ATOM 2076 C C . THR A 1 273 ? 9.172 19.922 -7.527 1 96.56 273 THR A C 1
ATOM 2078 O O . THR A 1 273 ? 9.859 19.312 -8.344 1 96.56 273 THR A O 1
ATOM 2081 N N . PRO A 1 274 ? 8.414 20.875 -7.973 1 95.25 274 PRO A N 1
ATOM 2082 C CA . PRO A 1 274 ? 7.438 21.578 -7.137 1 95.25 274 PRO A CA 1
ATOM 2083 C C . PRO A 1 274 ? 6.297 20.688 -6.676 1 95.25 274 PRO A C 1
ATOM 2085 O O . PRO A 1 274 ? 6.258 19.5 -7.027 1 95.25 274 PRO A O 1
ATOM 2088 N N . GLU A 1 275 ? 5.449 21.203 -5.887 1 93.06 275 GLU A N 1
ATOM 2089 C CA . GLU A 1 275 ? 4.223 20.562 -5.422 1 93.06 275 GLU A CA 1
ATOM 2090 C C . GLU A 1 275 ? 3.023 21.5 -5.574 1 93.06 275 GLU A C 1
ATOM 2092 O O . GLU A 1 275 ? 2.945 22.531 -4.906 1 93.06 275 GLU A O 1
ATOM 2097 N N . PRO A 1 276 ? 2.201 21.188 -6.496 1 94.31 276 PRO A N 1
ATOM 2098 C CA . PRO A 1 276 ? 2.016 19.984 -7.293 1 94.31 276 PRO A CA 1
ATOM 2099 C C . PRO A 1 276 ? 3.09 19.797 -8.367 1 94.31 276 PRO A C 1
ATOM 2101 O O . PRO A 1 276 ? 3.576 20.797 -8.922 1 94.31 276 PRO A O 1
ATOM 2104 N N . LEU A 1 277 ? 3.324 18.578 -8.617 1 96.81 277 LEU A N 1
ATOM 2105 C CA . LEU A 1 277 ? 4.176 18.25 -9.758 1 96.81 277 LEU A CA 1
ATOM 2106 C C . LEU A 1 277 ? 3.441 18.484 -11.07 1 96.81 277 LEU A C 1
ATOM 2108 O O . LEU A 1 277 ? 2.32 18 -11.258 1 96.81 277 LEU A O 1
ATOM 2112 N N . PRO A 1 278 ? 4.031 19.281 -11.953 1 96.88 278 PRO A N 1
ATOM 2113 C CA . PRO A 1 278 ? 3.348 19.531 -13.219 1 96.88 278 PRO A CA 1
ATOM 2114 C C . PRO A 1 278 ? 3.078 18.25 -14 1 96.88 278 PRO A C 1
ATOM 2116 O O . PRO A 1 278 ? 3.9 17.328 -13.992 1 96.88 278 PRO A O 1
ATOM 2119 N N . LYS A 1 279 ? 1.953 18.203 -14.758 1 96.44 279 LYS A N 1
ATOM 2120 C CA . LYS A 1 279 ? 1.505 17.016 -15.469 1 96.44 279 LYS A CA 1
ATOM 2121 C C . LYS A 1 279 ? 2.545 16.547 -16.484 1 96.44 279 LYS A C 1
ATOM 2123 O O . LYS A 1 279 ? 2.635 15.367 -16.797 1 96.44 279 LYS A O 1
ATOM 2128 N N . ASP A 1 280 ? 3.385 17.469 -16.984 1 97.56 280 ASP A N 1
ATOM 2129 C CA . ASP A 1 280 ? 4.348 17.141 -18.031 1 97.56 280 ASP A CA 1
ATOM 2130 C C . ASP A 1 280 ? 5.75 16.984 -17.453 1 97.56 280 ASP A C 1
ATOM 2132 O O . ASP A 1 280 ? 6.734 16.953 -18.203 1 97.56 280 ASP A O 1
ATOM 2136 N N . HIS A 1 281 ? 5.824 17 -16.203 1 97.81 281 HIS A N 1
ATOM 2137 C CA . HIS A 1 281 ? 7.141 16.844 -15.594 1 97.81 281 HIS A CA 1
ATOM 2138 C C . HIS A 1 281 ? 7.785 15.531 -16.031 1 97.81 281 HIS A C 1
ATOM 2140 O O . HIS A 1 281 ? 7.121 14.492 -16.078 1 97.81 281 HIS A O 1
ATOM 2146 N N . LYS A 1 282 ? 9.031 15.438 -16.266 1 98.12 282 LYS A N 1
ATOM 2147 C CA . LYS A 1 282 ? 9.734 14.281 -16.812 1 98.12 282 LYS A CA 1
ATOM 2148 C C . LYS A 1 282 ? 9.695 13.102 -15.852 1 98.12 282 LYS A C 1
ATOM 2150 O O . LYS A 1 282 ? 9.68 11.945 -16.281 1 98.12 282 LYS A O 1
ATOM 2155 N N . LEU A 1 283 ? 9.664 13.375 -14.578 1 98.38 283 LEU A N 1
ATOM 2156 C CA . LEU A 1 283 ? 9.594 12.305 -13.586 1 98.38 283 LEU A CA 1
ATOM 2157 C C . LEU A 1 283 ? 8.391 11.406 -13.836 1 98.38 283 LEU A C 1
ATOM 2159 O O . LEU A 1 283 ? 8.453 10.195 -13.602 1 98.38 283 LEU A O 1
ATOM 2163 N N . LEU A 1 284 ? 7.324 11.984 -14.352 1 98.12 284 LEU A N 1
ATOM 2164 C CA . LEU A 1 284 ? 6.078 11.25 -14.523 1 98.12 284 LEU A CA 1
ATOM 2165 C C . LEU A 1 284 ? 6.141 10.352 -15.75 1 98.12 284 LEU A C 1
ATOM 2167 O O . LEU A 1 284 ? 5.238 9.547 -15.984 1 98.12 284 LEU A O 1
ATOM 2171 N N . THR A 1 285 ? 7.188 10.406 -16.516 1 98 285 THR A N 1
ATOM 2172 C CA . THR A 1 285 ? 7.363 9.539 -17.688 1 98 285 THR A CA 1
ATOM 2173 C C . THR A 1 285 ? 8.008 8.211 -17.281 1 98 285 THR A C 1
ATOM 2175 O O . THR A 1 285 ? 8.047 7.27 -18.062 1 98 285 THR A O 1
ATOM 2178 N N . LEU A 1 286 ? 8.539 8.141 -16.094 1 98.62 286 LEU A N 1
ATOM 2179 C CA . LEU A 1 286 ? 9.289 6.98 -15.648 1 98.62 286 LEU A CA 1
ATOM 2180 C C . LEU A 1 286 ? 8.359 5.883 -15.148 1 98.62 286 LEU A C 1
ATOM 2182 O O . LEU A 1 286 ? 7.551 6.117 -14.242 1 98.62 286 LEU A O 1
ATOM 2186 N N . PRO A 1 287 ? 8.438 4.664 -15.609 1 98.19 287 PRO A N 1
ATOM 2187 C CA . PRO A 1 287 ? 7.578 3.572 -15.148 1 98.19 287 PRO A CA 1
ATOM 2188 C C . PRO A 1 287 ? 7.918 3.111 -13.727 1 98.19 287 PRO A C 1
ATOM 2190 O O . PRO A 1 287 ? 7.098 2.459 -13.078 1 98.19 287 PRO A O 1
ATOM 2193 N N . ASN A 1 288 ? 9.125 3.385 -13.266 1 98.75 288 ASN A N 1
ATOM 2194 C CA . ASN A 1 288 ? 9.57 2.904 -11.961 1 98.75 288 ASN A CA 1
ATOM 2195 C C . ASN A 1 288 ? 9.508 4.004 -10.906 1 98.75 288 ASN A C 1
ATOM 2197 O O . ASN A 1 288 ? 10.258 3.979 -9.93 1 98.75 288 ASN A O 1
ATOM 2201 N N . LEU A 1 289 ? 8.656 4.973 -11.125 1 98.81 289 LEU A N 1
ATOM 2202 C CA . LEU A 1 289 ? 8.312 5.984 -10.133 1 98.81 289 LEU A CA 1
ATOM 2203 C C . LEU A 1 289 ? 6.84 5.883 -9.75 1 98.81 289 LEU A C 1
ATOM 2205 O O . LEU A 1 289 ? 5.969 5.812 -10.617 1 98.81 289 LEU A O 1
ATOM 2209 N N . PHE A 1 290 ? 6.559 5.793 -8.484 1 98.94 290 PHE A N 1
ATOM 2210 C CA . PHE A 1 290 ? 5.203 5.816 -7.953 1 98.94 290 PHE A CA 1
ATOM 2211 C C . PHE A 1 290 ? 4.98 7.059 -7.098 1 98.94 290 PHE A C 1
ATOM 2213 O O . PHE A 1 290 ? 5.617 7.227 -6.055 1 98.94 290 PHE A O 1
ATOM 2220 N N . VAL A 1 291 ? 4.039 7.953 -7.492 1 98.75 291 VAL A N 1
ATOM 2221 C CA . VAL A 1 291 ? 3.9 9.266 -6.871 1 98.75 291 VAL A CA 1
ATOM 2222 C C . VAL A 1 291 ? 2.479 9.438 -6.34 1 98.75 291 VAL A C 1
ATOM 2224 O O . VAL A 1 291 ? 1.508 9.164 -7.047 1 98.75 291 VAL A O 1
ATOM 2227 N N . LEU A 1 292 ? 2.371 9.828 -5.117 1 98.69 292 LEU A N 1
ATOM 2228 C CA . LEU A 1 292 ? 1.123 10.281 -4.512 1 98.69 292 LEU A CA 1
ATOM 2229 C C . LEU A 1 292 ? 1.165 11.773 -4.223 1 98.69 292 LEU A C 1
ATOM 2231 O O . LEU A 1 292 ? 2.244 12.352 -4.09 1 98.69 292 LEU A O 1
ATOM 2235 N N . PRO A 1 293 ? 0.035 12.453 -4.199 1 98.12 293 PRO A N 1
ATOM 2236 C CA . PRO A 1 293 ? -0.024 13.914 -4.129 1 98.12 293 PRO A CA 1
ATOM 2237 C C . PRO A 1 293 ? -0.111 14.43 -2.695 1 98.12 293 PRO A C 1
ATOM 2239 O O . PRO A 1 293 ? -1.017 15.203 -2.367 1 98.12 293 PRO A O 1
ATOM 2242 N N . HIS A 1 294 ? 0.884 14.016 -1.866 1 97.12 294 HIS A N 1
ATOM 2243 C CA . HIS A 1 294 ? 1.052 14.516 -0.505 1 97.12 294 HIS A CA 1
ATOM 2244 C C . HIS A 1 294 ? -0.17 14.203 0.351 1 97.12 294 HIS A C 1
ATOM 2246 O O . HIS A 1 294 ? -0.765 15.102 0.945 1 97.12 294 HIS A O 1
ATOM 2252 N N . ILE A 1 295 ? -0.439 12.922 0.516 1 98.19 295 ILE A N 1
ATOM 2253 C CA . ILE A 1 295 ? -1.646 12.516 1.228 1 98.19 295 ILE A CA 1
ATOM 2254 C C . ILE A 1 295 ? -1.268 11.789 2.514 1 98.19 295 ILE A C 1
ATOM 2256 O O . ILE A 1 295 ? -2.086 11.07 3.092 1 98.19 295 ILE A O 1
ATOM 2260 N N . GLY A 1 296 ? -0.054 11.891 2.932 1 97.94 296 GLY A N 1
ATOM 2261 C CA . GLY A 1 296 ? 0.444 11.164 4.09 1 97.94 296 GLY A CA 1
ATOM 2262 C C . GLY A 1 296 ? -0.479 11.25 5.289 1 97.94 296 GLY A C 1
ATOM 2263 O O . GLY A 1 296 ? -0.778 10.234 5.922 1 97.94 296 GLY A O 1
ATOM 2264 N N . SER A 1 297 ? -0.954 12.453 5.551 1 97.62 297 SER A N 1
ATOM 2265 C CA . SER A 1 297 ? -1.781 12.656 6.734 1 97.62 297 SER A CA 1
ATOM 2266 C C . SER A 1 297 ? -3.258 12.766 6.367 1 97.62 297 SER A C 1
ATOM 2268 O O . SER A 1 297 ? -4.094 13.07 7.219 1 97.62 297 SER A O 1
ATOM 2270 N N . ALA A 1 298 ? -3.645 12.523 5.152 1 98.06 298 ALA A N 1
ATOM 2271 C CA . ALA A 1 298 ? -4.973 12.859 4.641 1 98.06 298 ALA A CA 1
ATOM 2272 C C . ALA A 1 298 ? -5.988 11.781 5.012 1 98.06 298 ALA A C 1
ATOM 2274 O O . ALA A 1 298 ? -6.539 11.117 4.133 1 98.06 298 ALA A O 1
ATOM 2275 N N . THR A 1 299 ? -6.277 11.648 6.285 1 98.12 299 THR A N 1
ATOM 2276 C CA . THR A 1 299 ? -7.406 10.875 6.793 1 98.12 299 THR A CA 1
ATOM 2277 C C . THR A 1 299 ? -8.258 11.727 7.734 1 98.12 299 THR A C 1
ATOM 2279 O O . THR A 1 299 ? -7.758 12.664 8.352 1 98.12 299 THR A O 1
ATOM 2282 N N . GLU A 1 300 ? -9.461 11.406 7.82 1 96.38 300 GLU A N 1
ATOM 2283 C CA . GLU A 1 300 ? -10.375 12.156 8.672 1 96.38 300 GLU A CA 1
ATOM 2284 C C . GLU A 1 300 ? -9.891 12.18 10.117 1 96.38 300 GLU A C 1
ATOM 2286 O O . GLU A 1 300 ? -9.82 13.234 10.75 1 96.38 300 GLU A O 1
ATOM 2291 N N . ARG A 1 301 ? -9.562 11.062 10.602 1 96.75 301 ARG A N 1
ATOM 2292 C CA . ARG A 1 301 ? -9.117 10.945 11.984 1 96.75 301 ARG A CA 1
ATOM 2293 C C . ARG A 1 301 ? -7.848 11.75 12.227 1 96.75 301 ARG A C 1
ATOM 2295 O O . ARG A 1 301 ? -7.762 12.5 13.203 1 96.75 301 ARG A O 1
ATOM 2302 N N . THR A 1 302 ? -6.926 11.617 11.391 1 98.19 302 THR A N 1
ATOM 2303 C CA . THR A 1 302 ? -5.617 12.242 11.578 1 98.19 302 THR A CA 1
ATOM 2304 C C . THR A 1 302 ? -5.734 13.766 11.516 1 98.19 302 THR A C 1
ATOM 2306 O O . THR A 1 302 ? -5.156 14.469 12.352 1 98.19 302 THR A O 1
ATOM 2309 N N . ARG A 1 303 ? -6.48 14.297 10.555 1 98.19 303 ARG A N 1
ATOM 2310 C CA . ARG A 1 303 ? -6.633 15.742 10.438 1 98.19 303 ARG A CA 1
ATOM 2311 C C . ARG A 1 303 ? -7.367 16.312 11.641 1 98.19 303 ARG A C 1
ATOM 2313 O O . ARG A 1 303 ? -7.055 17.422 12.102 1 98.19 303 ARG A O 1
ATOM 2320 N N . SER A 1 304 ? -8.312 15.562 12.117 1 98.06 304 SER A N 1
ATOM 2321 C CA . SER A 1 304 ? -8.984 15.961 13.344 1 98.06 304 SER A CA 1
ATOM 2322 C C . SER A 1 304 ? -8.008 16.016 14.523 1 98.06 304 SER A C 1
ATOM 2324 O O . SER A 1 304 ? -7.98 16.984 15.273 1 98.06 304 SER A O 1
ATOM 2326 N N . ASP A 1 305 ? -7.219 15.008 14.648 1 98.44 305 ASP A N 1
ATOM 2327 C CA . ASP A 1 305 ? -6.254 14.93 15.742 1 98.44 305 ASP A CA 1
ATOM 2328 C C . ASP A 1 305 ? -5.238 16.062 15.656 1 98.44 305 ASP A C 1
ATOM 2330 O O . ASP A 1 305 ? -4.848 16.641 16.688 1 98.44 305 ASP A O 1
ATOM 2334 N N . MET A 1 306 ? -4.801 16.359 14.484 1 98.62 306 MET A N 1
ATOM 2335 C CA . MET A 1 306 ? -3.852 17.453 14.273 1 98.62 306 MET A CA 1
ATOM 2336 C C . MET A 1 306 ? -4.449 18.781 14.711 1 98.62 306 MET A C 1
ATOM 2338 O O . MET A 1 306 ? -3.791 19.562 15.391 1 98.62 306 MET A O 1
ATOM 2342 N N . ALA A 1 307 ? -5.703 18.969 14.359 1 98.75 307 ALA A N 1
ATOM 2343 C CA . ALA A 1 307 ? -6.383 20.219 14.695 1 98.75 307 ALA A CA 1
ATOM 2344 C C . ALA A 1 307 ? -6.543 20.359 16.203 1 98.75 307 ALA A C 1
ATOM 2346 O O . ALA A 1 307 ? -6.301 21.438 16.766 1 98.75 307 ALA A O 1
ATOM 2347 N N . VAL A 1 308 ? -6.879 19.312 16.828 1 98.88 308 VAL A N 1
ATOM 2348 C CA . VAL A 1 308 ? -7.094 19.312 18.266 1 98.88 308 VAL A CA 1
ATOM 2349 C C . VAL A 1 308 ? -5.773 19.578 18.984 1 98.88 308 VAL A C 1
ATOM 2351 O O . VAL A 1 308 ? -5.723 20.344 19.953 1 98.88 308 VAL A O 1
ATOM 2354 N N . LEU A 1 309 ? -4.715 18.938 18.516 1 98.88 309 LEU A N 1
ATOM 2355 C CA . LEU A 1 309 ? -3.41 19.156 19.125 1 98.88 309 LEU A CA 1
ATOM 2356 C C . LEU A 1 309 ? -2.971 20.609 18.984 1 98.88 309 LEU A C 1
ATOM 2358 O O . LEU A 1 309 ? -2.484 21.203 19.938 1 98.88 309 LEU A O 1
ATOM 2362 N N . ALA A 1 310 ? -3.121 21.156 17.797 1 98.88 310 ALA A N 1
ATOM 2363 C CA . ALA A 1 310 ? -2.77 22.562 17.578 1 98.88 310 ALA A CA 1
ATOM 2364 C C . ALA A 1 310 ? -3.584 23.484 18.469 1 98.88 310 ALA A C 1
ATOM 2366 O O . ALA A 1 310 ? -3.039 24.406 19.078 1 98.88 310 ALA A O 1
ATOM 2367 N N . ALA A 1 311 ? -4.867 23.203 18.609 1 98.88 311 ALA A N 1
ATOM 2368 C CA . ALA A 1 311 ? -5.762 24 19.453 1 98.88 311 ALA A CA 1
ATOM 2369 C C . ALA A 1 311 ? -5.355 23.922 20.922 1 98.88 311 ALA A C 1
ATOM 2371 O O . ALA A 1 311 ? -5.348 24.938 21.625 1 98.88 311 ALA A O 1
ATOM 2372 N N . ASN A 1 312 ? -5.02 22.75 21.328 1 98.88 312 ASN A N 1
ATOM 2373 C CA . ASN A 1 312 ? -4.629 22.578 22.719 1 98.88 312 ASN A CA 1
ATOM 2374 C C . ASN A 1 312 ? -3.309 23.281 23.016 1 98.88 312 ASN A C 1
ATOM 2376 O O . ASN A 1 312 ? -3.105 23.781 24.125 1 98.88 312 ASN A O 1
ATOM 2380 N N . ASN A 1 313 ? -2.373 23.297 22.078 1 98.88 313 ASN A N 1
ATOM 2381 C CA . ASN A 1 313 ? -1.171 24.109 22.234 1 98.88 313 ASN A CA 1
ATOM 2382 C C . ASN A 1 313 ? -1.514 25.578 22.438 1 98.88 313 ASN A C 1
ATOM 2384 O O . ASN A 1 313 ? -0.905 26.266 23.266 1 98.88 313 ASN A O 1
ATOM 2388 N N . VAL A 1 314 ? -2.496 26.109 21.688 1 98.88 314 VAL A N 1
ATOM 2389 C CA . VAL A 1 314 ? -2.938 27.484 21.828 1 98.88 314 VAL A CA 1
ATOM 2390 C C . VAL A 1 314 ? -3.52 27.719 23.219 1 98.88 314 VAL A C 1
ATOM 2392 O O . VAL A 1 314 ? -3.182 28.688 23.875 1 98.88 314 VAL A O 1
ATOM 2395 N N . VAL A 1 315 ? -4.336 26.781 23.672 1 98.75 315 VAL A N 1
ATOM 2396 C CA . VAL A 1 315 ? -4.941 26.891 24.984 1 98.75 315 VAL A CA 1
ATOM 2397 C C . VAL A 1 315 ? -3.852 26.969 26.047 1 98.75 315 VAL A C 1
ATOM 2399 O O . VAL A 1 315 ? -3.879 27.844 26.922 1 98.75 315 VAL A O 1
ATOM 2402 N N . ASN A 1 316 ? -2.889 26.062 25.891 1 98.69 316 ASN A N 1
ATOM 2403 C CA . ASN A 1 316 ? -1.814 26.047 26.875 1 98.69 316 ASN A CA 1
ATOM 2404 C C . ASN A 1 316 ? -1.004 27.344 26.844 1 98.69 316 ASN A C 1
ATOM 2406 O O . ASN A 1 316 ? -0.712 27.922 27.891 1 98.69 316 ASN A O 1
ATOM 2410 N N . ALA A 1 317 ? -0.654 27.781 25.672 1 98.25 317 ALA A N 1
ATOM 2411 C CA . ALA A 1 317 ? 0.164 28.984 25.531 1 98.25 317 ALA A CA 1
ATOM 2412 C C . ALA A 1 317 ? -0.524 30.188 26.141 1 98.25 317 ALA A C 1
ATOM 2414 O O . ALA A 1 317 ? 0.121 31.016 26.812 1 98.25 317 ALA A O 1
ATOM 2415 N N . LEU A 1 318 ? -1.837 30.312 25.984 1 98 318 LEU A N 1
ATOM 2416 C CA . LEU A 1 318 ? -2.555 31.531 26.375 1 98 318 LEU A CA 1
ATOM 2417 C C . LEU A 1 318 ? -3.088 31.406 27.797 1 98 318 LEU A C 1
ATOM 2419 O O . LEU A 1 318 ? -3.637 32.375 28.344 1 98 318 LEU A O 1
ATOM 2423 N N . THR A 1 319 ? -2.859 30.266 28.422 1 96.75 319 THR A N 1
ATOM 2424 C CA . THR A 1 319 ? -3.277 30.125 29.812 1 96.75 319 THR A CA 1
ATOM 2425 C C . THR A 1 319 ? -2.072 29.906 30.719 1 96.75 319 THR A C 1
ATOM 2427 O O . THR A 1 319 ? -2.223 29.516 31.875 1 96.75 319 THR A O 1
ATOM 2430 N N . GLY A 1 320 ? -0.92 30.047 30.188 1 95.31 320 GLY A N 1
ATOM 2431 C CA . GLY A 1 320 ? 0.288 30.031 31 1 95.31 320 GLY A CA 1
ATOM 2432 C C . GLY A 1 320 ? 0.785 28.625 31.281 1 95.31 320 GLY A C 1
ATOM 2433 O O . GLY A 1 320 ? 1.549 28.422 32.219 1 95.31 320 GLY A O 1
ATOM 2434 N N . LYS A 1 321 ? 0.31 27.688 30.547 1 97.75 321 LYS A N 1
ATOM 2435 C CA . LYS A 1 321 ? 0.767 26.312 30.672 1 97.75 321 LYS A CA 1
ATOM 2436 C C . LYS A 1 321 ? 1.826 25.984 29.625 1 97.75 321 LYS A C 1
ATOM 2438 O O . LYS A 1 321 ? 1.915 26.656 28.594 1 97.75 321 LYS A O 1
ATOM 2443 N N . PRO A 1 322 ? 2.668 25.016 29.953 1 98.06 322 PRO A N 1
ATOM 2444 C CA . PRO A 1 322 ? 3.66 24.609 28.953 1 98.06 322 PRO A CA 1
ATOM 2445 C C . PRO A 1 322 ? 3.025 24.062 27.672 1 98.06 322 PRO A C 1
ATOM 2447 O O . PRO A 1 322 ? 2.004 23.375 27.734 1 98.06 322 PRO A O 1
ATOM 2450 N N . LEU A 1 323 ? 3.652 24.391 26.562 1 98.62 323 LEU A N 1
ATOM 2451 C CA . LEU A 1 323 ? 3.195 23.844 25.297 1 98.62 323 LEU A CA 1
ATOM 2452 C C . LEU A 1 323 ? 3.271 22.312 25.312 1 98.62 323 LEU A C 1
ATOM 2454 O O . LEU A 1 323 ? 4.18 21.734 25.906 1 98.62 323 LEU A O 1
ATOM 2458 N N . LEU A 1 324 ? 2.381 21.688 24.641 1 98.62 324 LEU A N 1
ATOM 2459 C CA . LEU A 1 324 ? 2.389 20.234 24.5 1 98.62 324 LEU A CA 1
ATOM 2460 C C . LEU A 1 324 ? 3.496 19.781 23.547 1 98.62 324 LEU A C 1
ATOM 2462 O O . LEU A 1 324 ? 4.141 18.766 23.781 1 98.62 324 LEU A O 1
ATOM 2466 N N . THR A 1 325 ? 3.719 20.516 22.422 1 98.38 325 THR A N 1
ATOM 2467 C CA . THR A 1 325 ? 4.691 20.172 21.391 1 98.38 325 THR A CA 1
ATOM 2468 C C . THR A 1 325 ? 5.461 21.406 20.938 1 98.38 325 THR A C 1
ATOM 2470 O O . THR A 1 325 ? 5.348 21.828 19.781 1 98.38 325 THR A O 1
ATOM 2473 N N . PRO A 1 326 ? 6.324 21.922 21.797 1 98.38 326 PRO A N 1
ATOM 2474 C CA . PRO A 1 326 ? 7.109 23.094 21.438 1 98.38 326 PRO A CA 1
ATOM 2475 C C . PRO A 1 326 ? 8.172 22.797 20.375 1 98.38 326 PRO A C 1
ATOM 2477 O O . PRO A 1 326 ? 8.773 21.719 20.391 1 98.38 326 PRO A O 1
ATOM 2480 N N . VAL A 1 327 ? 8.289 23.672 19.406 1 96.94 327 VAL A N 1
ATOM 2481 C CA . VAL A 1 327 ? 9.43 23.641 18.5 1 96.94 327 VAL A CA 1
ATOM 2482 C C . VAL A 1 327 ? 10.555 24.516 19.047 1 96.94 327 VAL A C 1
ATOM 2484 O O . VAL A 1 327 ? 10.32 25.672 19.422 1 96.94 327 VAL A O 1
ATOM 2487 N N . ASN A 1 328 ? 11.703 23.969 19.172 1 92.88 328 ASN A N 1
ATOM 2488 C CA . ASN A 1 328 ? 12.836 24.75 19.656 1 92.88 328 ASN A CA 1
ATOM 2489 C C . ASN A 1 328 ? 13.383 25.656 18.562 1 92.88 328 ASN A C 1
ATOM 2491 O O . ASN A 1 328 ? 13.93 25.188 17.562 1 92.88 328 ASN A O 1
ATOM 2495 N N . LEU A 1 329 ? 13.258 26.891 18.844 1 91.81 329 LEU A N 1
ATOM 2496 C CA . LEU A 1 329 ? 13.688 27.891 17.859 1 91.81 329 LEU A CA 1
ATOM 2497 C C . LEU A 1 329 ? 15.109 28.359 18.141 1 91.81 329 LEU A C 1
ATOM 2499 O O . LEU A 1 329 ? 15.516 28.453 19.297 1 91.81 329 LEU A O 1
ATOM 2503 N N . MET B 1 1 ? 16.547 -45.75 -12.766 1 63.59 1 MET B N 1
ATOM 2504 C CA . MET B 1 1 ? 17.109 -44.5 -13.25 1 63.59 1 MET B CA 1
ATOM 2505 C C . MET B 1 1 ? 16.016 -43.594 -13.82 1 63.59 1 MET B C 1
ATOM 2507 O O . MET B 1 1 ? 15.344 -43.969 -14.789 1 63.59 1 MET B O 1
ATOM 2511 N N . THR B 1 2 ? 15.461 -42.625 -13 1 76.44 2 THR B N 1
ATOM 2512 C CA . THR B 1 2 ? 14.234 -41.875 -13.266 1 76.44 2 THR B CA 1
ATOM 2513 C C . THR B 1 2 ? 14.391 -41.031 -14.516 1 76.44 2 THR B C 1
ATOM 2515 O O . THR B 1 2 ? 13.414 -40.438 -15.008 1 76.44 2 THR B O 1
ATOM 2518 N N . LYS B 1 3 ? 15.523 -41.062 -15.117 1 88.94 3 LYS B N 1
ATOM 2519 C CA . LYS B 1 3 ? 15.805 -40.188 -16.266 1 88.94 3 LYS B CA 1
ATOM 2520 C C . LYS B 1 3 ? 15.008 -40.656 -17.484 1 88.94 3 LYS B C 1
ATOM 2522 O O . LYS B 1 3 ? 14.859 -39.906 -18.453 1 88.94 3 LYS B O 1
ATOM 2527 N N . ASN B 1 4 ? 14.336 -41.812 -17.438 1 91.19 4 ASN B N 1
ATOM 2528 C CA . ASN B 1 4 ? 13.539 -42.281 -18.562 1 91.19 4 ASN B CA 1
ATOM 2529 C C . ASN B 1 4 ? 12.102 -41.781 -18.5 1 91.19 4 ASN B C 1
ATOM 2531 O O . ASN B 1 4 ? 11.359 -41.875 -19.469 1 91.19 4 ASN B O 1
ATOM 2535 N N . LEU B 1 5 ? 11.789 -41.219 -17.391 1 96.88 5 LEU B N 1
ATOM 2536 C CA . LEU B 1 5 ? 10.438 -40.688 -17.234 1 96.88 5 LEU B CA 1
ATOM 2537 C C . LEU B 1 5 ? 10.32 -39.312 -17.875 1 96.88 5 LEU B C 1
ATOM 2539 O O . LEU B 1 5 ? 11.211 -38.469 -17.703 1 96.88 5 LEU B O 1
ATOM 2543 N N . LYS B 1 6 ? 9.25 -39.125 -18.609 1 98 6 LYS B N 1
ATOM 2544 C CA . LYS B 1 6 ? 8.984 -37.875 -19.312 1 98 6 LYS B CA 1
ATOM 2545 C C . LYS B 1 6 ? 8.102 -36.938 -18.484 1 98 6 LYS B C 1
ATOM 2547 O O . LYS B 1 6 ? 7.07 -37.375 -17.953 1 98 6 LYS B O 1
ATOM 2552 N N . VAL B 1 7 ? 8.562 -35.719 -18.312 1 98.75 7 VAL B N 1
ATOM 2553 C CA . VAL B 1 7 ? 7.777 -34.656 -17.656 1 98.75 7 VAL B CA 1
ATOM 2554 C C . VAL B 1 7 ? 7.52 -33.531 -18.625 1 98.75 7 VAL B C 1
ATOM 2556 O O . VAL B 1 7 ? 8.445 -33 -19.25 1 98.75 7 VAL B O 1
ATOM 2559 N N . LEU B 1 8 ? 6.285 -33.094 -18.766 1 98.94 8 LEU B N 1
ATOM 2560 C CA . LEU B 1 8 ? 5.926 -32 -19.641 1 98.94 8 LEU B CA 1
ATOM 2561 C C . LEU B 1 8 ? 5.699 -30.719 -18.844 1 98.94 8 LEU B C 1
ATOM 2563 O O . LEU B 1 8 ? 4.953 -30.719 -17.875 1 98.94 8 LEU B O 1
ATOM 2567 N N . VAL B 1 9 ? 6.344 -29.641 -19.219 1 98.88 9 VAL B N 1
ATOM 2568 C CA . VAL B 1 9 ? 6.125 -28.297 -18.703 1 98.88 9 VAL B CA 1
ATOM 2569 C C . VAL B 1 9 ? 5.281 -27.5 -19.688 1 98.88 9 VAL B C 1
ATOM 2571 O O . VAL B 1 9 ? 5.66 -27.328 -20.844 1 98.88 9 VAL B O 1
ATOM 2574 N N . SER B 1 10 ? 4.262 -26.891 -19.188 1 98.81 10 SER B N 1
ATOM 2575 C CA . SER B 1 10 ? 3.178 -26.484 -20.078 1 98.81 10 SER B CA 1
ATOM 2576 C C . SER B 1 10 ? 3.387 -25.047 -20.578 1 98.81 10 SER B C 1
ATOM 2578 O O . SER B 1 10 ? 2.568 -24.531 -21.328 1 98.81 10 SER B O 1
ATOM 2580 N N . SER B 1 11 ? 4.457 -24.375 -20.125 1 98.75 11 SER B N 1
ATOM 2581 C CA . SER B 1 11 ? 4.676 -22.984 -20.547 1 98.75 11 SER B CA 1
ATOM 2582 C C . SER B 1 11 ? 6.164 -22.688 -20.703 1 98.75 11 SER B C 1
ATOM 2584 O O . SER B 1 11 ? 6.988 -23.203 -19.953 1 98.75 11 SER B O 1
ATOM 2586 N N . ASN B 1 12 ? 6.527 -21.812 -21.594 1 98.38 12 ASN B N 1
ATOM 2587 C CA . ASN B 1 12 ? 7.934 -21.547 -21.875 1 98.38 12 ASN B CA 1
ATOM 2588 C C . ASN B 1 12 ? 8.531 -20.562 -20.875 1 98.38 12 ASN B C 1
ATOM 2590 O O . ASN B 1 12 ? 9.742 -20.359 -20.844 1 98.38 12 ASN B O 1
ATOM 2594 N N . ASP B 1 13 ? 7.641 -20.047 -19.984 1 98.12 13 ASP B N 1
ATOM 2595 C CA . ASP B 1 13 ? 8.141 -19.094 -19.016 1 98.12 13 ASP B CA 1
ATOM 2596 C C . ASP B 1 13 ? 8.227 -19.703 -17.609 1 98.12 13 ASP B C 1
ATOM 2598 O O . ASP B 1 13 ? 8.234 -19 -16.609 1 98.12 13 ASP B O 1
ATOM 2602 N N . PHE B 1 14 ? 8.242 -21.047 -17.562 1 98.5 14 PHE B N 1
ATOM 2603 C CA . PHE B 1 14 ? 8.508 -21.719 -16.312 1 98.5 14 PHE B CA 1
ATOM 2604 C C . PHE B 1 14 ? 9.906 -21.391 -15.797 1 98.5 14 PHE B C 1
ATOM 2606 O O . PHE B 1 14 ? 10.883 -21.453 -16.547 1 98.5 14 PHE B O 1
ATOM 2613 N N . PRO B 1 15 ? 10.039 -20.969 -14.508 1 98.19 15 PRO B N 1
ATOM 2614 C CA . PRO B 1 15 ? 11.32 -20.484 -13.992 1 98.19 15 PRO B CA 1
ATOM 2615 C C . PRO B 1 15 ? 12.422 -21.531 -14.078 1 98.19 15 PRO B C 1
ATOM 2617 O O . PRO B 1 15 ? 12.172 -22.719 -13.844 1 98.19 15 PRO B O 1
ATOM 2620 N N . ALA B 1 16 ? 13.641 -21.094 -14.344 1 98.12 16 ALA B N 1
ATOM 2621 C CA . ALA B 1 16 ? 14.812 -21.969 -14.469 1 98.12 16 ALA B CA 1
ATOM 2622 C C . ALA B 1 16 ? 15.047 -22.75 -13.18 1 98.12 16 ALA B C 1
ATOM 2624 O O . ALA B 1 16 ? 15.508 -23.891 -13.219 1 98.12 16 ALA B O 1
ATOM 2625 N N . SER B 1 17 ? 14.711 -22.109 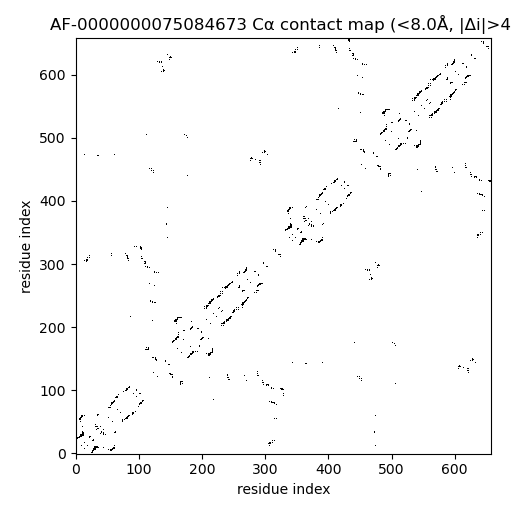-12.094 1 98.25 17 SER B N 1
ATOM 2626 C CA . SER B 1 17 ? 14.922 -22.75 -10.805 1 98.25 17 SER B CA 1
ATOM 2627 C C . SER B 1 17 ? 14.141 -24.047 -10.703 1 98.25 17 SER B C 1
ATOM 2629 O O . SER B 1 17 ? 14.648 -25.047 -10.195 1 98.25 17 SER B O 1
ATOM 2631 N N . GLY B 1 18 ? 12.906 -24.078 -11.156 1 98.62 18 GLY B N 1
ATOM 2632 C CA . GLY B 1 18 ? 12.102 -25.297 -11.172 1 98.62 18 GLY B CA 1
ATOM 2633 C C . GLY B 1 18 ? 12.523 -26.266 -12.258 1 98.62 18 GLY B C 1
ATOM 2634 O O . GLY B 1 18 ? 12.539 -27.484 -12.039 1 98.62 18 GLY B O 1
ATOM 2635 N N . LEU B 1 19 ? 12.898 -25.703 -13.43 1 98.62 19 LEU B N 1
ATOM 2636 C CA . LEU B 1 19 ? 13.305 -26.531 -14.562 1 98.62 19 LEU B CA 1
ATOM 2637 C C . LEU B 1 19 ? 14.547 -27.344 -14.219 1 98.62 19 LEU B C 1
ATOM 2639 O O . LEU B 1 19 ? 14.633 -28.531 -14.578 1 98.62 19 LEU B O 1
ATOM 2643 N N . LYS B 1 20 ? 15.477 -26.734 -13.523 1 98.56 20 LYS B N 1
ATOM 2644 C CA . LYS B 1 20 ? 16.719 -27.391 -13.133 1 98.56 20 LYS B CA 1
ATOM 2645 C C . LYS B 1 20 ? 16.438 -28.594 -12.227 1 98.56 20 LYS B C 1
ATOM 2647 O O . LYS B 1 20 ? 17.062 -29.656 -12.383 1 98.56 20 LYS B O 1
ATOM 2652 N N . VAL B 1 21 ? 15.555 -28.406 -11.328 1 98.56 21 VAL B N 1
ATOM 2653 C CA . VAL B 1 21 ? 15.172 -29.484 -10.43 1 98.56 21 VAL B CA 1
ATOM 2654 C C . VAL B 1 21 ? 14.633 -30.656 -11.234 1 98.56 21 VAL B C 1
ATOM 2656 O O . VAL B 1 21 ? 15.016 -31.812 -11 1 98.56 21 VAL B O 1
ATOM 2659 N N . LEU B 1 22 ? 13.758 -30.422 -12.203 1 98.75 22 LEU B N 1
ATOM 2660 C CA . LEU B 1 22 ? 13.148 -31.469 -13.016 1 98.75 22 LEU B CA 1
ATOM 2661 C C . LEU B 1 22 ? 14.195 -32.156 -13.875 1 98.75 22 LEU B C 1
ATOM 2663 O O . LEU B 1 22 ? 14.219 -33.406 -13.945 1 98.75 22 LEU B O 1
ATOM 2667 N N . GLU B 1 23 ? 15.07 -31.406 -14.477 1 98.38 23 GLU B N 1
ATOM 2668 C CA . GLU B 1 23 ? 16.047 -31.922 -15.438 1 98.38 23 GLU B CA 1
ATOM 2669 C C . GLU B 1 23 ? 17.078 -32.812 -14.75 1 98.38 23 GLU B C 1
ATOM 2671 O O . GLU B 1 23 ? 17.688 -33.656 -15.383 1 98.38 23 GLU B O 1
ATOM 2676 N N . GLU B 1 24 ? 17.266 -32.562 -13.523 1 97.75 24 GLU B N 1
ATOM 2677 C CA . GLU B 1 24 ? 18.203 -33.406 -12.758 1 97.75 24 GLU B CA 1
ATOM 2678 C C . GLU B 1 24 ? 17.688 -34.812 -12.633 1 97.75 24 GLU B C 1
ATOM 2680 O O . GLU B 1 24 ? 18.484 -35.75 -12.477 1 97.75 24 GLU B O 1
ATOM 2685 N N . HIS B 1 25 ? 16.391 -35 -12.797 1 97.31 25 HIS B N 1
ATOM 2686 C CA . HIS B 1 25 ? 15.844 -36.312 -12.445 1 97.31 25 HIS B CA 1
ATOM 2687 C C . HIS B 1 25 ? 15.141 -36.969 -13.633 1 97.31 25 HIS B C 1
ATOM 2689 O O . HIS B 1 25 ? 15.008 -38.188 -13.695 1 97.31 25 HIS B O 1
ATOM 2695 N N . PHE B 1 26 ? 14.734 -36.062 -14.602 1 98.38 26 PHE B N 1
ATOM 2696 C CA . PHE B 1 26 ? 13.828 -36.594 -15.617 1 98.38 26 PHE B CA 1
ATOM 2697 C C . PHE B 1 26 ? 14.203 -36.062 -17 1 98.38 26 PHE B C 1
ATOM 2699 O O . PHE B 1 26 ? 15.07 -35.188 -17.125 1 98.38 26 PHE B O 1
ATOM 2706 N N . THR B 1 27 ? 13.609 -36.688 -18.062 1 98.38 27 THR B N 1
ATOM 2707 C CA . THR B 1 27 ? 13.562 -36.062 -19.391 1 98.38 27 THR B CA 1
ATOM 2708 C C . THR B 1 27 ? 12.445 -35.031 -19.469 1 98.38 27 THR B C 1
ATOM 2710 O O . THR B 1 27 ? 11.266 -35.375 -19.422 1 98.38 27 THR B O 1
ATOM 2713 N N . VAL B 1 28 ? 12.852 -33.812 -19.609 1 98.62 28 VAL B N 1
ATOM 2714 C CA . VAL B 1 28 ? 11.883 -32.719 -19.562 1 98.62 28 VAL B CA 1
ATOM 2715 C C . VAL B 1 28 ? 11.578 -32.219 -20.969 1 98.62 28 VAL B C 1
ATOM 2717 O O . VAL B 1 28 ? 12.492 -31.969 -21.766 1 98.62 28 VAL B O 1
ATOM 2720 N N . VAL B 1 29 ? 10.328 -32.188 -21.281 1 98.5 29 VAL B N 1
ATOM 2721 C CA . VAL B 1 29 ? 9.844 -31.547 -22.5 1 98.5 29 VAL B CA 1
ATOM 2722 C C . VAL B 1 29 ? 9.039 -30.297 -22.141 1 98.5 29 VAL B C 1
ATOM 2724 O O . VAL B 1 29 ? 8.266 -30.312 -21.172 1 98.5 29 VAL B O 1
ATOM 2727 N N . GLN B 1 30 ? 9.203 -29.25 -22.812 1 98.56 30 GLN B N 1
ATOM 2728 C CA . GLN B 1 30 ? 8.539 -27.984 -22.547 1 98.56 30 GLN B CA 1
ATOM 2729 C C . GLN B 1 30 ? 7.984 -27.375 -23.844 1 98.56 30 GLN B C 1
ATOM 2731 O O . GLN B 1 30 ? 8.641 -27.422 -24.891 1 98.56 30 GLN B O 1
ATOM 2736 N N . THR B 1 31 ? 6.852 -26.922 -23.719 1 98.69 31 THR B N 1
ATOM 2737 C CA . THR B 1 31 ? 6.312 -26.219 -24.875 1 98.69 31 THR B CA 1
ATOM 2738 C C . THR B 1 31 ? 7.133 -24.969 -25.172 1 98.69 31 THR B C 1
ATOM 2740 O O . THR B 1 31 ? 7.699 -24.359 -24.266 1 98.69 31 THR B O 1
ATOM 2743 N N . LYS B 1 32 ? 7.145 -24.578 -26.438 1 98.19 32 LYS B N 1
ATOM 2744 C CA . LYS B 1 32 ? 7.879 -23.375 -26.844 1 98.19 32 LYS B CA 1
ATOM 2745 C C . LYS B 1 32 ? 7.008 -22.141 -26.734 1 98.19 32 LYS B C 1
ATOM 2747 O O . LYS B 1 32 ? 7.469 -21.031 -27.016 1 98.19 32 LYS B O 1
ATOM 2752 N N . TYR B 1 33 ? 5.766 -22.328 -26.266 1 98.06 33 TYR B N 1
ATOM 2753 C CA . TYR B 1 33 ? 4.812 -21.234 -26.25 1 98.06 33 TYR B CA 1
ATOM 2754 C C . TYR B 1 33 ? 4.441 -20.859 -24.812 1 98.06 33 TYR B C 1
ATOM 2756 O O . TYR B 1 33 ? 4.633 -21.672 -23.891 1 98.06 33 TYR B O 1
ATOM 2764 N N . LEU B 1 34 ? 3.939 -19.641 -24.703 1 97.5 34 LEU B N 1
ATOM 2765 C CA . LEU B 1 34 ? 3.324 -19.203 -23.453 1 97.5 34 LEU B CA 1
ATOM 2766 C C . LEU B 1 34 ? 1.936 -19.812 -23.281 1 97.5 34 LEU B C 1
ATOM 2768 O O . LEU B 1 34 ? 1.11 -19.734 -24.203 1 97.5 34 LEU B O 1
ATOM 2772 N N . ASN B 1 35 ? 1.69 -20.406 -22.094 1 97.75 35 ASN B N 1
ATOM 2773 C CA . ASN B 1 35 ? 0.398 -21.047 -21.875 1 97.75 35 ASN B CA 1
ATOM 2774 C C . ASN B 1 35 ? -0.571 -20.109 -21.156 1 97.75 35 ASN B C 1
ATOM 2776 O O . ASN B 1 35 ? -1.248 -20.5 -20.203 1 97.75 35 ASN B O 1
ATOM 2780 N N . PHE B 1 36 ? -0.502 -18.875 -21.531 1 94.81 36 PHE B N 1
ATOM 2781 C CA . PHE B 1 36 ? -1.409 -17.844 -21.047 1 94.81 36 PHE B CA 1
ATOM 2782 C C . PHE B 1 36 ? -2 -17.047 -22.203 1 94.81 36 PHE B C 1
ATOM 2784 O O . PHE B 1 36 ? -1.45 -17.047 -23.297 1 94.81 36 PHE B O 1
ATOM 2791 N N . GLY B 1 37 ? -3.146 -16.422 -21.938 1 91.06 37 GLY B N 1
ATOM 2792 C CA . GLY B 1 37 ? -3.742 -15.539 -22.938 1 91.06 37 GLY B CA 1
ATOM 2793 C C . GLY B 1 37 ? -4.094 -16.25 -24.219 1 91.06 37 GLY B C 1
ATOM 2794 O O . GLY B 1 37 ? -4.387 -17.453 -24.219 1 91.06 37 GLY B O 1
ATOM 2795 N N . GLU B 1 38 ? -4.07 -15.453 -25.281 1 91.81 38 GLU B N 1
ATOM 2796 C CA . GLU B 1 38 ? -4.449 -15.984 -26.578 1 91.81 38 GLU B CA 1
ATOM 2797 C C . GLU B 1 38 ? -3.441 -17.016 -27.062 1 91.81 38 GLU B C 1
ATOM 2799 O O . GLU B 1 38 ? -3.818 -18.031 -27.688 1 91.81 38 GLU B O 1
ATOM 2804 N N . GLU B 1 39 ? -2.195 -16.828 -26.797 1 95.25 39 GLU B N 1
ATOM 2805 C CA . GLU B 1 39 ? -1.158 -17.781 -27.156 1 95.25 39 GLU B CA 1
ATOM 2806 C C . GLU B 1 39 ? -1.397 -19.141 -26.484 1 95.25 39 GLU B C 1
ATOM 2808 O O . GLU B 1 39 ? -1.249 -20.188 -27.125 1 95.25 39 GLU B O 1
ATOM 2813 N N . GLY B 1 40 ? -1.825 -19.078 -25.281 1 95.56 40 GLY B N 1
ATOM 2814 C CA . GLY B 1 40 ? -2.139 -20.297 -24.562 1 95.56 40 GLY B CA 1
ATOM 2815 C C . GLY B 1 40 ? -3.346 -21.031 -25.109 1 95.56 40 GLY B C 1
ATOM 2816 O O . GLY B 1 40 ? -3.348 -22.266 -25.203 1 95.56 40 GLY B O 1
ATOM 2817 N N . ARG B 1 41 ? -4.27 -20.328 -25.625 1 92.44 41 ARG B N 1
ATOM 2818 C CA . ARG B 1 41 ? -5.539 -20.875 -26.094 1 92.44 41 ARG B CA 1
ATOM 2819 C C . ARG B 1 41 ? -5.387 -21.516 -27.469 1 92.44 41 ARG B C 1
ATOM 2821 O O . ARG B 1 41 ? -6.184 -22.375 -27.859 1 92.44 41 ARG B O 1
ATOM 2828 N N . THR B 1 42 ? -4.324 -21.094 -28.141 1 96.5 42 THR B N 1
ATOM 2829 C CA . THR B 1 42 ? -4.195 -21.531 -29.531 1 96.5 42 THR B CA 1
ATOM 2830 C C . THR B 1 42 ? -2.898 -22.297 -29.734 1 96.5 42 THR B C 1
ATOM 2832 O O . THR B 1 42 ? -2.871 -23.531 -29.594 1 96.5 42 THR B O 1
ATOM 2835 N N . LEU B 1 43 ? -1.781 -21.625 -29.703 1 97.81 43 LEU B N 1
ATOM 2836 C CA . LEU B 1 43 ? -0.498 -22.219 -30.047 1 97.81 43 LEU B CA 1
ATOM 2837 C C . LEU B 1 43 ? -0.071 -23.234 -29 1 97.81 43 LEU B C 1
ATOM 2839 O O . LEU B 1 43 ? 0.298 -24.359 -29.328 1 97.81 43 LEU B O 1
ATOM 2843 N N . ALA B 1 44 ? -0.129 -22.828 -27.797 1 97.81 44 ALA B N 1
ATOM 2844 C CA . ALA B 1 44 ? 0.288 -23.734 -26.719 1 97.81 44 ALA B CA 1
ATOM 2845 C C . ALA B 1 44 ? -0.626 -24.953 -26.656 1 97.81 44 ALA B C 1
ATOM 2847 O O . ALA B 1 44 ? -0.158 -26.078 -26.438 1 97.81 44 ALA B O 1
ATOM 2848 N N . LYS B 1 45 ? -1.912 -24.703 -26.766 1 97.88 45 LYS B N 1
ATOM 2849 C CA . LYS B 1 45 ? -2.867 -25.812 -26.719 1 97.88 45 LYS B CA 1
ATOM 2850 C C . LYS B 1 45 ? -2.51 -26.891 -27.719 1 97.88 45 LYS B C 1
ATOM 2852 O O . LYS B 1 45 ? -2.422 -28.078 -27.359 1 97.88 45 LYS B O 1
ATOM 2857 N N . GLU B 1 46 ? -2.281 -26.562 -28.938 1 98.25 46 GLU B N 1
ATOM 2858 C CA . GLU B 1 46 ? -1.95 -27.5 -30 1 98.25 46 GLU B CA 1
ATOM 2859 C C . GLU B 1 46 ? -0.623 -28.203 -29.719 1 98.25 46 GLU B C 1
ATOM 2861 O O . GLU B 1 46 ? -0.507 -29.422 -29.891 1 98.25 46 GLU B O 1
ATOM 2866 N N . ASP B 1 47 ? 0.299 -27.469 -29.312 1 98.75 47 ASP B N 1
ATOM 2867 C CA . ASP B 1 47 ? 1.627 -28.016 -29.047 1 98.75 47 ASP B CA 1
ATOM 2868 C C . ASP B 1 47 ? 1.595 -28.984 -27.875 1 98.75 47 ASP B C 1
ATOM 2870 O O . ASP B 1 47 ? 2.258 -30.031 -27.922 1 98.75 47 ASP B O 1
ATOM 2874 N N . LEU B 1 48 ? 0.867 -28.672 -26.859 1 98.81 48 LEU B N 1
ATOM 2875 C CA . LEU B 1 48 ? 0.766 -29.516 -25.672 1 98.81 48 LEU B CA 1
ATOM 2876 C C . LEU B 1 48 ? 0.115 -30.859 -26.016 1 98.81 48 LEU B C 1
ATOM 2878 O O . LEU B 1 48 ? 0.497 -31.891 -25.484 1 98.81 48 LEU B O 1
ATOM 2882 N N . LEU B 1 49 ? -0.854 -30.812 -26.938 1 98.56 49 LEU B N 1
ATOM 2883 C CA . LEU B 1 49 ? -1.51 -32.062 -27.375 1 98.56 49 LEU B CA 1
ATOM 2884 C C . LEU B 1 49 ? -0.522 -32.969 -28.078 1 98.56 49 LEU B C 1
ATOM 2886 O O . LEU B 1 49 ? -0.638 -34.188 -27.984 1 98.56 49 LEU B O 1
ATOM 2890 N N . LYS B 1 50 ? 0.436 -32.406 -28.703 1 98.56 50 LYS B N 1
ATOM 2891 C CA . LYS B 1 50 ? 1.449 -33.188 -29.422 1 98.56 50 LYS B CA 1
ATOM 2892 C C . LYS B 1 50 ? 2.51 -33.719 -28.453 1 98.56 50 LYS B C 1
ATOM 2894 O O . LYS B 1 50 ? 3.088 -34.781 -28.672 1 98.56 50 LYS B O 1
ATOM 2899 N N . LEU B 1 51 ? 2.773 -33 -27.391 1 98.62 51 LEU B N 1
ATOM 2900 C CA . LEU B 1 51 ? 3.914 -33.281 -26.531 1 98.62 51 LEU B CA 1
ATOM 2901 C C . LEU B 1 51 ? 3.514 -34.188 -25.391 1 98.62 51 LEU B C 1
ATOM 2903 O O . LEU B 1 51 ? 4.352 -34.938 -24.844 1 98.62 51 LEU B O 1
ATOM 2907 N N . ILE B 1 52 ? 2.297 -34.25 -25 1 98.75 52 ILE B N 1
ATOM 2908 C CA . ILE B 1 52 ? 1.897 -34.812 -23.703 1 98.75 52 ILE B CA 1
ATOM 2909 C C . ILE B 1 52 ? 1.933 -36.344 -23.781 1 98.75 52 ILE B C 1
ATOM 2911 O O . ILE B 1 52 ? 2.146 -37 -22.766 1 98.75 52 ILE B O 1
ATOM 2915 N N . PRO B 1 53 ? 1.693 -37 -24.969 1 98.44 53 PRO B N 1
ATOM 2916 C CA . PRO B 1 53 ? 1.687 -38.469 -24.953 1 98.44 53 PRO B CA 1
ATOM 2917 C C . PRO B 1 53 ? 2.943 -39.062 -24.328 1 98.44 53 PRO B C 1
ATOM 2919 O O . PRO B 1 53 ? 4.055 -38.594 -24.625 1 98.44 53 PRO B O 1
ATOM 2922 N N . GLY B 1 54 ? 2.732 -39.969 -23.328 1 97.44 54 GLY B N 1
ATOM 2923 C CA . GLY B 1 54 ? 3.838 -40.688 -22.703 1 97.44 54 GLY B CA 1
ATOM 2924 C C . GLY B 1 54 ? 4.383 -39.969 -21.484 1 97.44 54 GLY B C 1
ATOM 2925 O O . GLY B 1 54 ? 5.273 -40.5 -20.797 1 97.44 54 GLY B O 1
ATOM 2926 N N . SER B 1 55 ? 3.859 -38.844 -21.109 1 98.44 55 SER B N 1
ATOM 2927 C CA . SER B 1 55 ? 4.34 -38.125 -19.938 1 98.44 55 SER B CA 1
ATOM 2928 C C . SER B 1 55 ? 3.877 -38.781 -18.641 1 98.44 55 SER B C 1
ATOM 2930 O O . SER B 1 55 ? 2.732 -39.219 -18.547 1 98.44 55 SER B O 1
ATOM 2932 N N . SER B 1 56 ? 4.773 -38.812 -17.703 1 98.5 56 SER B N 1
ATOM 2933 C CA . SER B 1 56 ? 4.469 -39.344 -16.391 1 98.5 56 SER B CA 1
ATOM 2934 C C . SER B 1 56 ? 3.936 -38.25 -15.461 1 98.5 56 SER B C 1
ATOM 2936 O O . SER B 1 56 ? 3.271 -38.562 -14.461 1 98.5 56 SER B O 1
ATOM 2938 N N . ALA B 1 57 ? 4.277 -37.031 -15.758 1 98.88 57 ALA B N 1
ATOM 2939 C CA . ALA B 1 57 ? 3.785 -35.875 -15 1 98.88 57 ALA B CA 1
ATOM 2940 C C . ALA B 1 57 ? 3.631 -34.656 -15.891 1 98.88 57 ALA B C 1
ATOM 2942 O O . ALA B 1 57 ? 4.285 -34.562 -16.938 1 98.88 57 ALA B O 1
ATOM 2943 N N . LEU B 1 58 ? 2.721 -33.781 -15.484 1 98.88 58 LEU B N 1
ATOM 2944 C CA . LEU B 1 58 ? 2.441 -32.531 -16.156 1 98.88 58 LEU B CA 1
ATOM 2945 C C . LEU B 1 58 ? 2.562 -31.359 -15.172 1 98.88 58 LEU B C 1
ATOM 2947 O O . LEU B 1 58 ? 1.87 -31.328 -14.156 1 98.88 58 LEU B O 1
ATOM 2951 N N . VAL B 1 59 ? 3.502 -30.453 -15.422 1 98.88 59 VAL B N 1
ATOM 2952 C CA . VAL B 1 59 ? 3.531 -29.172 -14.719 1 98.88 59 VAL B CA 1
ATOM 2953 C C . VAL B 1 59 ? 2.629 -28.172 -15.438 1 98.88 59 VAL B C 1
ATOM 2955 O O . VAL B 1 59 ? 2.918 -27.766 -16.562 1 98.88 59 VAL B O 1
ATOM 2958 N N . TRP B 1 60 ? 1.59 -27.812 -14.734 1 98.75 60 TRP B N 1
ATOM 2959 C CA . TRP B 1 60 ? 0.579 -26.984 -15.375 1 98.75 60 TRP B CA 1
ATOM 2960 C C . TRP B 1 60 ? 0.717 -25.531 -14.93 1 98.75 60 TRP B C 1
ATOM 2962 O O . TRP B 1 60 ? 0.454 -25.188 -13.773 1 98.75 60 TRP B O 1
ATOM 2972 N N . LEU B 1 61 ? 1.157 -24.703 -15.766 1 97.56 61 LEU B N 1
ATOM 2973 C CA . LEU B 1 61 ? 1.323 -23.266 -15.578 1 97.56 61 LEU B CA 1
ATOM 2974 C C . LEU B 1 61 ? 0.423 -22.5 -16.531 1 97.56 61 LEU B C 1
ATOM 2976 O O . LEU B 1 61 ? 0.783 -22.266 -17.688 1 97.56 61 LEU B O 1
ATOM 2980 N N . SER B 1 62 ? -0.77 -22.156 -16.047 1 94.81 62 SER B N 1
ATOM 2981 C CA . SER B 1 62 ? -1.767 -21.5 -16.891 1 94.81 62 SER B CA 1
ATOM 2982 C C . SER B 1 62 ? -2.971 -21.047 -16.062 1 94.81 62 SER B C 1
ATOM 2984 O O . SER B 1 62 ? -3.18 -21.516 -14.945 1 94.81 62 SER B O 1
ATOM 2986 N N . HIS B 1 63 ? -3.686 -20.109 -16.641 1 90.19 63 HIS B N 1
ATOM 2987 C CA . HIS B 1 63 ? -5.012 -19.797 -16.109 1 90.19 63 HIS B CA 1
ATOM 2988 C C . HIS B 1 63 ? -6.094 -20.547 -16.891 1 90.19 63 HIS B C 1
ATOM 2990 O O . HIS B 1 63 ? -7.262 -20.547 -16.484 1 90.19 63 HIS B O 1
ATOM 2996 N N . HIS B 1 64 ? -5.738 -21.203 -17.938 1 92.69 64 HIS B N 1
ATOM 2997 C CA . HIS B 1 64 ? -6.684 -22 -18.719 1 92.69 64 HIS B CA 1
ATOM 2998 C C . HIS B 1 64 ? -6.961 -23.344 -18.031 1 92.69 64 HIS B C 1
ATOM 3000 O O . HIS B 1 64 ? -6.07 -23.922 -17.422 1 92.69 64 HIS B O 1
ATOM 3006 N N . PRO B 1 65 ? -8.172 -23.781 -18.203 1 95.31 65 PRO B N 1
ATOM 3007 C CA . PRO B 1 65 ? -8.477 -25.078 -17.609 1 95.31 65 PRO B CA 1
ATOM 3008 C C . PRO B 1 65 ? -7.77 -26.234 -18.328 1 95.31 65 PRO B C 1
ATOM 3010 O O . PRO B 1 65 ? -7.539 -26.156 -19.547 1 95.31 65 PRO B O 1
ATOM 3013 N N . ILE B 1 66 ? -7.426 -27.25 -17.578 1 97.81 66 ILE B N 1
ATOM 3014 C CA . ILE B 1 66 ? -6.965 -28.5 -18.188 1 97.81 66 ILE B CA 1
ATOM 3015 C C . ILE B 1 66 ? -8.133 -29.203 -18.891 1 97.81 66 ILE B C 1
ATOM 3017 O O . ILE B 1 66 ? -9.148 -29.484 -18.25 1 97.81 66 ILE B O 1
ATOM 3021 N N . SER B 1 67 ? -7.996 -29.453 -20.172 1 96.81 67 SER B N 1
ATOM 3022 C CA . SER B 1 67 ? -9.094 -30.047 -20.938 1 96.81 67 SER B CA 1
ATOM 3023 C C . SER B 1 67 ? -9.109 -31.562 -20.812 1 96.81 67 SER B C 1
ATOM 3025 O O . SER B 1 67 ? -8.07 -32.188 -20.562 1 96.81 67 SER B O 1
ATOM 3027 N N . LYS B 1 68 ? -10.305 -32.094 -21 1 97.19 68 LYS B N 1
ATOM 3028 C CA . LYS B 1 68 ? -10.422 -33.531 -21.078 1 97.19 68 LYS B CA 1
ATOM 3029 C C . LYS B 1 68 ? -9.578 -34.094 -22.219 1 97.19 68 LYS B C 1
ATOM 3031 O O . LYS B 1 68 ? -8.969 -35.156 -22.078 1 97.19 68 LYS B O 1
ATOM 3036 N N . GLU B 1 69 ? -9.578 -33.438 -23.312 1 97.88 69 GLU B N 1
ATOM 3037 C CA . GLU B 1 69 ? -8.82 -33.844 -24.484 1 97.88 69 GLU B CA 1
ATOM 3038 C C . GLU B 1 69 ? -7.336 -34 -24.172 1 97.88 69 GLU B C 1
ATOM 3040 O O . GLU B 1 69 ? -6.699 -34.969 -24.594 1 97.88 69 GLU B O 1
ATOM 3045 N N . LEU B 1 70 ? -6.824 -33.062 -23.438 1 98.44 70 LEU B N 1
ATOM 3046 C CA . LEU B 1 70 ? -5.414 -33.125 -23.062 1 98.44 70 LEU B CA 1
ATOM 3047 C C . LEU B 1 70 ? -5.129 -34.344 -22.188 1 98.44 70 LEU B C 1
ATOM 3049 O O . LEU B 1 70 ? -4.121 -35.031 -22.375 1 98.44 70 LEU B O 1
ATOM 3053 N N . LEU B 1 71 ? -5.977 -34.594 -21.25 1 98.06 71 LEU B N 1
ATOM 3054 C CA . LEU B 1 71 ? -5.805 -35.75 -20.359 1 98.06 71 LEU B CA 1
ATOM 3055 C C . LEU B 1 71 ? -5.969 -37.062 -21.109 1 98.06 71 LEU B C 1
ATOM 3057 O O . LEU B 1 71 ? -5.277 -38.031 -20.812 1 98.06 71 LEU B O 1
ATOM 3061 N N . ASP B 1 72 ? -6.898 -37.062 -22.109 1 97.88 72 ASP B N 1
ATOM 3062 C CA . ASP B 1 72 ? -7.059 -38.25 -22.969 1 97.88 72 ASP B CA 1
ATOM 3063 C C . ASP B 1 72 ? -5.77 -38.562 -23.719 1 97.88 72 ASP B C 1
ATOM 3065 O O . ASP B 1 72 ? -5.352 -39.719 -23.812 1 97.88 72 ASP B O 1
ATOM 3069 N N . ARG B 1 73 ? -5.188 -37.562 -24.203 1 98.12 73 ARG B N 1
ATOM 3070 C CA . ARG B 1 73 ? -3.988 -37.688 -25.016 1 98.12 73 ARG B CA 1
ATOM 3071 C C . ARG B 1 73 ? -2.791 -38.125 -24.156 1 98.12 73 ARG B C 1
ATOM 3073 O O . ARG B 1 73 ? -1.841 -38.719 -24.672 1 98.12 73 ARG B O 1
ATOM 3080 N N . ALA B 1 74 ? -2.746 -37.719 -22.922 1 97.62 74 ALA B N 1
ATOM 3081 C CA . ALA B 1 74 ? -1.641 -38.031 -22.031 1 97.62 74 ALA B CA 1
ATOM 3082 C C . ALA B 1 74 ? -1.489 -39.562 -21.875 1 97.62 74 ALA B C 1
ATOM 3084 O O . ALA B 1 74 ? -0.382 -40.094 -21.984 1 97.62 74 ALA B O 1
ATOM 3085 N N . GLY B 1 75 ? -2.588 -40.25 -21.672 1 95.25 75 GLY B N 1
ATOM 3086 C CA . GLY B 1 75 ? -2.555 -41.688 -21.484 1 95.25 75 GLY B CA 1
ATOM 3087 C C . GLY B 1 75 ? -2.559 -42.094 -20.016 1 95.25 75 GLY B C 1
ATOM 3088 O O . GLY B 1 75 ? -2.527 -41.219 -19.125 1 95.25 75 GLY B O 1
ATOM 3089 N N . PRO B 1 76 ? -2.541 -43.344 -19.75 1 95.69 76 PRO B N 1
ATOM 3090 C CA . PRO B 1 76 ? -2.766 -43.844 -18.391 1 95.69 76 PRO B CA 1
ATOM 3091 C C . PRO B 1 76 ? -1.521 -43.75 -17.516 1 95.69 76 PRO B C 1
ATOM 3093 O O . PRO B 1 76 ? -1.602 -43.969 -16.297 1 95.69 76 PRO B O 1
ATOM 3096 N N . GLN B 1 77 ? -0.419 -43.5 -18.125 1 95.62 77 GLN B N 1
ATOM 3097 C CA . GLN B 1 77 ? 0.818 -43.469 -17.359 1 95.62 77 GLN B CA 1
ATOM 3098 C C . GLN B 1 77 ? 0.974 -42.125 -16.609 1 95.62 77 GLN B C 1
ATOM 3100 O O . GLN B 1 77 ? 1.833 -42 -15.742 1 95.62 77 GLN B O 1
ATOM 3105 N N . LEU B 1 78 ? 0.181 -41.094 -16.953 1 98.25 78 LEU B N 1
ATOM 3106 C CA . LEU B 1 78 ? 0.245 -39.812 -16.25 1 98.25 78 LEU B CA 1
ATOM 3107 C C . LEU B 1 78 ? -0.162 -40 -14.789 1 98.25 78 LEU B C 1
ATOM 3109 O O . LEU B 1 78 ? -1.303 -40.344 -14.5 1 98.25 78 LEU B O 1
ATOM 3113 N N . LYS B 1 79 ? 0.731 -39.625 -13.883 1 97.88 79 LYS B N 1
ATOM 3114 C CA . LYS B 1 79 ? 0.509 -39.906 -12.469 1 97.88 79 LYS B CA 1
ATOM 3115 C C . LYS B 1 79 ? 0.187 -38.625 -11.695 1 97.88 79 LYS B C 1
ATOM 3117 O O . LYS B 1 79 ? -0.516 -38.656 -10.688 1 97.88 79 LYS B O 1
ATOM 3122 N N . LEU B 1 80 ? 0.739 -37.531 -12.18 1 98.69 80 LEU B N 1
ATOM 3123 C CA . LEU B 1 80 ? 0.627 -36.281 -11.414 1 98.69 80 LEU B CA 1
ATOM 3124 C C . LEU B 1 80 ? 0.438 -35.094 -12.336 1 98.69 80 LEU B C 1
ATOM 3126 O O . LEU B 1 80 ? 1.09 -35 -13.383 1 98.69 80 LEU B O 1
ATOM 3130 N N . VAL B 1 81 ? -0.485 -34.25 -11.945 1 98.88 81 VAL B N 1
ATOM 3131 C CA . VAL B 1 81 ? -0.5 -32.875 -12.391 1 98.88 81 VAL B CA 1
ATOM 3132 C C . VAL B 1 81 ? -0.047 -31.953 -11.25 1 98.88 81 VAL B C 1
ATOM 3134 O O . VAL B 1 81 ? -0.617 -31.984 -10.156 1 98.88 81 VAL B O 1
ATOM 3137 N N . ALA B 1 82 ? 1.017 -31.219 -11.484 1 98.88 82 ALA B N 1
ATOM 3138 C CA . ALA B 1 82 ? 1.485 -30.203 -10.547 1 98.88 82 ALA B CA 1
ATOM 3139 C C . ALA B 1 82 ? 1.177 -28.797 -11.062 1 98.88 82 ALA B C 1
ATOM 3141 O O . ALA B 1 82 ? 1.884 -28.266 -11.93 1 98.88 82 ALA B O 1
ATOM 3142 N N . THR B 1 83 ? 0.134 -28.203 -10.523 1 98.56 83 THR B N 1
ATOM 3143 C CA . THR B 1 83 ? -0.175 -26.844 -10.938 1 98.56 83 THR B CA 1
ATOM 3144 C C . THR B 1 83 ? 0.676 -25.844 -10.172 1 98.56 83 THR B C 1
ATOM 3146 O O . THR B 1 83 ? 0.958 -26.031 -8.984 1 98.56 83 THR B O 1
ATOM 3149 N N . VAL B 1 84 ? 1.12 -24.797 -10.852 1 98.19 84 VAL B N 1
ATOM 3150 C CA . VAL B 1 84 ? 1.952 -23.766 -10.227 1 98.19 84 VAL B CA 1
ATOM 3151 C C . VAL B 1 84 ? 1.086 -22.594 -9.797 1 98.19 84 VAL B C 1
ATOM 3153 O O . VAL B 1 84 ? 1.243 -21.484 -10.32 1 98.19 84 VAL B O 1
ATOM 3156 N N . SER B 1 85 ? 0.2 -22.781 -8.906 1 96.56 85 SER B N 1
ATOM 3157 C CA . SER B 1 85 ? -0.767 -21.828 -8.375 1 96.56 85 SER B CA 1
ATOM 3158 C C . SER B 1 85 ? -1.25 -22.25 -6.988 1 96.56 85 SER B C 1
ATOM 3160 O O . SER B 1 85 ? -1.117 -23.422 -6.609 1 96.56 85 SER B O 1
ATOM 3162 N N . ALA B 1 86 ? -1.717 -21.25 -6.25 1 94.75 86 ALA B N 1
ATOM 3163 C CA . ALA B 1 86 ? -2.379 -21.578 -4.992 1 94.75 86 ALA B CA 1
ATOM 3164 C C . ALA B 1 86 ? -3.752 -22.203 -5.242 1 94.75 86 ALA B C 1
ATOM 3166 O O . ALA B 1 86 ? -4.086 -23.25 -4.676 1 94.75 86 ALA B O 1
ATOM 3167 N N . GLY B 1 87 ? -4.531 -21.516 -6.023 1 92.62 87 GLY B N 1
ATOM 3168 C CA . GLY B 1 87 ? -5.812 -22.062 -6.438 1 92.62 87 GLY B CA 1
ATOM 3169 C C . GLY B 1 87 ? -5.688 -23.141 -7.508 1 92.62 87 GLY B C 1
ATOM 3170 O O . GLY B 1 87 ? -4.688 -23.188 -8.227 1 92.62 87 GLY B O 1
ATOM 3171 N N . TYR B 1 88 ? -6.688 -23.953 -7.598 1 94.75 88 TYR B N 1
ATOM 3172 C CA . TYR B 1 88 ? -6.566 -25.078 -8.523 1 94.75 88 TYR B CA 1
ATOM 3173 C C . TYR B 1 88 ? -7.898 -25.375 -9.195 1 94.75 88 TYR B C 1
ATOM 3175 O O . TYR B 1 88 ? -8.102 -26.469 -9.727 1 94.75 88 TYR B O 1
ATOM 3183 N N . ASN B 1 89 ? -8.781 -24.375 -9.203 1 91.44 89 ASN B N 1
ATOM 3184 C CA . ASN B 1 89 ? -10.109 -24.547 -9.781 1 91.44 89 ASN B CA 1
ATOM 3185 C C . ASN B 1 89 ? -10.039 -24.812 -11.281 1 91.44 89 ASN B C 1
ATOM 3187 O O . ASN B 1 89 ? -10.945 -25.406 -11.859 1 91.44 89 ASN B O 1
ATOM 3191 N N . HIS B 1 90 ? -8.945 -24.516 -11.875 1 93.62 90 HIS B N 1
ATOM 3192 C CA . HIS B 1 90 ? -8.797 -24.641 -13.328 1 93.62 90 HIS B CA 1
ATOM 3193 C C . HIS B 1 90 ? -8.242 -26 -13.703 1 93.62 90 HIS B C 1
ATOM 3195 O O . HIS B 1 90 ? -8.094 -26.312 -14.891 1 93.62 90 HIS B O 1
ATOM 3201 N N . CYS B 1 91 ? -7.992 -26.938 -12.773 1 96.31 91 CYS B N 1
ATOM 3202 C CA . CYS B 1 91 ? -7.254 -28.172 -13.039 1 96.31 91 CYS B CA 1
ATOM 3203 C C . CYS B 1 91 ? -8.211 -29.312 -13.359 1 96.31 91 CYS B C 1
ATOM 3205 O O . CYS B 1 91 ? -7.793 -30.484 -13.43 1 96.31 91 CYS B O 1
ATOM 3207 N N . ASN B 1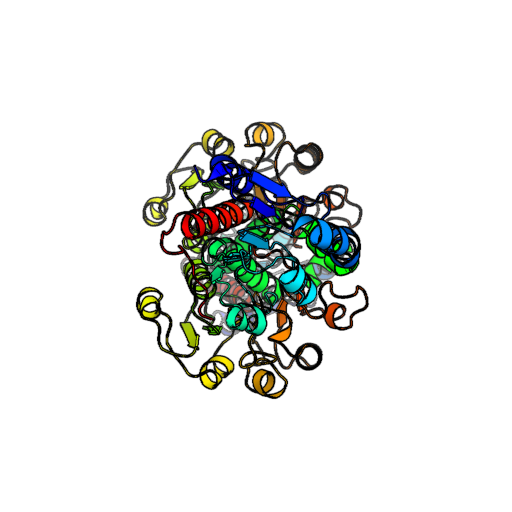 92 ? -9.5 -29.047 -13.594 1 95.56 92 ASN B N 1
ATOM 3208 C CA . ASN B 1 92 ? -10.484 -30.078 -13.922 1 95.56 92 ASN B CA 1
ATOM 3209 C C . ASN B 1 92 ? -10.469 -31.219 -12.891 1 95.56 92 ASN B C 1
ATOM 3211 O O . ASN B 1 92 ? -10.219 -32.375 -13.242 1 95.56 92 ASN B O 1
ATOM 3215 N N . LEU B 1 93 ? -10.82 -30.938 -11.695 1 95.75 93 LEU B N 1
ATOM 3216 C CA . LEU B 1 93 ? -10.688 -31.781 -10.523 1 95.75 93 LEU B CA 1
ATOM 3217 C C . LEU B 1 93 ? -11.43 -33.094 -10.719 1 95.75 93 LEU B C 1
ATOM 3219 O O . LEU B 1 93 ? -10.914 -34.156 -10.398 1 95.75 93 LEU B O 1
ATOM 3223 N N . ASP B 1 94 ? -12.602 -33.062 -11.281 1 95.12 94 ASP B N 1
ATOM 3224 C CA . ASP B 1 94 ? -13.422 -34.25 -11.484 1 95.12 94 ASP B CA 1
ATOM 3225 C C . ASP B 1 94 ? -12.734 -35.25 -12.43 1 95.12 94 ASP B C 1
ATOM 3227 O O . ASP B 1 94 ? -12.727 -36.438 -12.18 1 95.12 94 ASP B O 1
ATOM 3231 N N . GLU B 1 95 ? -12.188 -34.75 -13.453 1 96.69 95 GLU B N 1
ATOM 3232 C CA . GLU B 1 95 ? -11.508 -35.625 -14.422 1 96.69 95 GLU B CA 1
ATOM 3233 C C . GLU B 1 95 ? -10.258 -36.25 -13.82 1 96.69 95 GLU B C 1
ATOM 3235 O O . GLU B 1 95 ? -9.961 -37.406 -14.07 1 96.69 95 GLU B O 1
ATOM 3240 N N . LEU B 1 96 ? -9.469 -35.469 -13.078 1 98.12 96 LEU B N 1
ATOM 3241 C CA . LEU B 1 96 ? -8.273 -36 -12.438 1 98.12 96 LEU B CA 1
ATOM 3242 C C . LEU B 1 96 ? -8.633 -37.125 -11.469 1 98.12 96 LEU B C 1
ATOM 3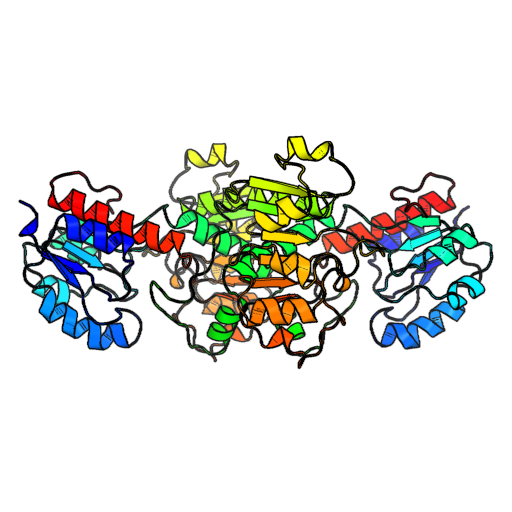244 O O . LEU B 1 96 ? -7.992 -38.156 -11.469 1 98.12 96 LEU B O 1
ATOM 3248 N N . LYS B 1 97 ? -9.656 -36.875 -10.695 1 97.5 97 LYS B N 1
ATOM 3249 C CA . LYS B 1 97 ? -10.117 -37.875 -9.734 1 97.5 97 LYS B CA 1
ATOM 3250 C C . LYS B 1 97 ? -10.539 -39.156 -10.445 1 97.5 97 LYS B C 1
ATOM 3252 O O . LYS B 1 97 ? -10.141 -40.25 -10.055 1 97.5 97 LYS B O 1
ATOM 3257 N N . ALA B 1 98 ? -11.312 -39.031 -11.477 1 97.31 98 ALA B N 1
ATOM 3258 C CA . ALA B 1 98 ? -11.852 -40.156 -12.219 1 97.31 98 ALA B CA 1
ATOM 3259 C C . ALA B 1 98 ? -10.727 -41 -12.828 1 97.31 98 ALA B C 1
ATOM 3261 O O . ALA B 1 98 ? -10.852 -42.219 -12.938 1 97.31 98 ALA B O 1
ATOM 3262 N N . ARG B 1 99 ? -9.641 -40.438 -13.141 1 97.5 99 ARG B N 1
ATOM 3263 C CA . ARG B 1 99 ? -8.539 -41.125 -13.82 1 97.5 99 ARG B CA 1
ATOM 3264 C C . ARG B 1 99 ? -7.492 -41.594 -12.82 1 97.5 99 ARG B C 1
ATOM 3266 O O . ARG B 1 99 ? -6.539 -42.281 -13.195 1 97.5 99 ARG B O 1
ATOM 3273 N N . GLY B 1 100 ? -7.652 -41.188 -11.547 1 97.56 100 GLY B N 1
ATOM 3274 C CA . GLY B 1 100 ? -6.676 -41.531 -10.531 1 97.56 100 GLY B CA 1
ATOM 3275 C C . GLY B 1 100 ? -5.383 -40.75 -10.633 1 97.56 100 GLY B C 1
ATOM 3276 O O . GLY B 1 100 ? -4.324 -41.219 -10.227 1 97.56 100 GLY B O 1
ATOM 3277 N N . ILE B 1 101 ? -5.418 -39.625 -11.312 1 98.38 101 ILE B N 1
ATOM 3278 C CA . ILE B 1 101 ? -4.266 -38.75 -11.422 1 98.38 101 ILE B CA 1
ATOM 3279 C C . ILE B 1 101 ? -4.195 -37.844 -10.195 1 98.38 101 ILE B C 1
ATOM 3281 O O . ILE B 1 101 ? -5.184 -37.188 -9.844 1 98.38 101 ILE B O 1
ATOM 3285 N N . LYS B 1 102 ? -3.041 -37.781 -9.516 1 98.5 102 LYS B N 1
ATOM 3286 C CA . LYS B 1 102 ? -2.869 -36.938 -8.344 1 98.5 102 LYS B CA 1
ATOM 3287 C C . LYS B 1 102 ? -2.689 -35.469 -8.75 1 98.5 102 LYS B C 1
ATOM 3289 O O . LYS B 1 102 ? -2.289 -35.188 -9.875 1 98.5 102 LYS B O 1
ATOM 3294 N N . LEU B 1 103 ? -3.053 -34.562 -7.848 1 98.69 103 LEU B N 1
ATOM 3295 C CA . LEU B 1 103 ? -2.898 -33.125 -8.047 1 98.69 103 LEU B CA 1
ATOM 3296 C C . LEU B 1 103 ? -2.125 -32.5 -6.895 1 98.69 103 LEU B C 1
ATOM 3298 O O . LEU B 1 103 ? -2.373 -32.812 -5.727 1 98.69 103 LEU B O 1
ATOM 3302 N N . SER B 1 104 ? -1.131 -31.75 -7.227 1 98.69 104 SER B N 1
ATOM 3303 C CA . SER B 1 104 ? -0.474 -30.875 -6.258 1 98.69 104 SER B CA 1
ATOM 3304 C C . SER B 1 104 ? -0.538 -29.422 -6.691 1 98.69 104 SER B C 1
ATOM 3306 O O . SER B 1 104 ? -0.714 -29.125 -7.875 1 98.69 104 SER B O 1
ATOM 3308 N N . ASN B 1 105 ? -0.545 -28.531 -5.758 1 98.19 105 ASN B N 1
ATOM 3309 C CA . ASN B 1 105 ? -0.473 -27.094 -6 1 98.19 105 ASN B CA 1
ATOM 3310 C C . ASN B 1 105 ? 0.666 -26.453 -5.215 1 98.19 105 ASN B C 1
ATOM 3312 O O . ASN B 1 105 ? 1.587 -27.141 -4.77 1 98.19 105 ASN B O 1
ATOM 3316 N N . THR B 1 106 ? 0.77 -25.078 -5.195 1 98 106 THR B N 1
ATOM 3317 C CA . THR B 1 106 ? 1.899 -24.406 -4.555 1 98 106 THR B CA 1
ATOM 3318 C C . THR B 1 106 ? 1.421 -23.469 -3.459 1 98 106 THR B C 1
ATOM 3320 O O . THR B 1 106 ? 1.735 -22.266 -3.477 1 98 106 THR B O 1
ATOM 3323 N N . PRO B 1 107 ? 0.798 -23.984 -2.443 1 95.88 107 PRO B N 1
ATOM 3324 C CA . PRO B 1 107 ? 0.336 -23.141 -1.338 1 95.88 107 PRO B CA 1
ATOM 3325 C C . PRO B 1 107 ? 1.484 -22.594 -0.5 1 95.88 107 PRO B C 1
ATOM 3327 O O . PRO B 1 107 ? 2.617 -23.062 -0.601 1 95.88 107 PRO B O 1
ATOM 3330 N N . ASN B 1 108 ? 1.289 -21.562 0.223 1 95.62 108 ASN B N 1
ATOM 3331 C CA . ASN B 1 108 ? 2.117 -21 1.285 1 95.62 108 ASN B CA 1
ATOM 3332 C C . ASN B 1 108 ? 3.303 -20.219 0.72 1 95.62 108 ASN B C 1
ATOM 3334 O O . ASN B 1 108 ? 3.574 -19.094 1.145 1 95.62 108 ASN B O 1
ATOM 3338 N N . VAL B 1 109 ? 3.957 -20.781 -0.358 1 97.12 109 VAL B N 1
ATOM 3339 C CA . VAL B 1 109 ? 5.191 -20.156 -0.82 1 97.12 109 VAL B CA 1
ATOM 3340 C C . VAL B 1 109 ? 4.883 -18.781 -1.403 1 97.12 109 VAL B C 1
ATOM 3342 O O . VAL B 1 109 ? 5.762 -17.922 -1.476 1 97.12 109 VAL B O 1
ATOM 3345 N N . LEU B 1 110 ? 3.66 -18.594 -1.813 1 97.94 110 LEU B N 1
ATOM 3346 C CA . LEU B 1 110 ? 3.291 -17.312 -2.402 1 97.94 110 LEU B CA 1
ATOM 3347 C C . LEU B 1 110 ? 2.539 -16.453 -1.396 1 97.94 110 LEU B C 1
ATOM 3349 O O . LEU B 1 110 ? 2.154 -15.32 -1.707 1 97.94 110 LEU B O 1
ATOM 3353 N N . ALA B 1 111 ? 2.311 -16.906 -0.162 1 98.12 111 ALA B N 1
ATOM 3354 C CA . ALA B 1 111 ? 1.408 -16.266 0.791 1 98.12 111 ALA B CA 1
ATOM 3355 C C . ALA B 1 111 ? 1.916 -14.883 1.18 1 98.12 111 ALA B C 1
ATOM 3357 O O . ALA B 1 111 ? 1.139 -13.93 1.252 1 98.12 111 ALA B O 1
ATOM 3358 N N . SER B 1 112 ? 3.223 -14.781 1.382 1 98.19 112 SER B N 1
ATOM 3359 C CA . SER B 1 112 ? 3.803 -13.508 1.787 1 98.19 112 SER B CA 1
ATOM 3360 C C . SER B 1 112 ? 3.607 -12.445 0.71 1 98.19 112 SER B C 1
ATOM 3362 O O . SER B 1 112 ? 3.193 -11.32 1.007 1 98.19 112 SER B O 1
ATOM 3364 N N . ALA B 1 113 ? 3.885 -12.836 -0.506 1 98.56 113 ALA B N 1
ATOM 3365 C CA . ALA B 1 113 ? 3.758 -11.891 -1.616 1 98.56 113 ALA B CA 1
ATOM 3366 C C . ALA B 1 113 ? 2.309 -11.445 -1.797 1 98.56 113 ALA B C 1
ATOM 3368 O O . ALA B 1 113 ? 2.035 -10.258 -1.985 1 98.56 113 ALA B O 1
ATOM 3369 N N . VAL B 1 114 ? 1.41 -12.375 -1.755 1 98.75 114 VAL B N 1
ATOM 3370 C CA . VAL B 1 114 ? -0.004 -12.062 -1.942 1 98.75 114 VAL B CA 1
ATOM 3371 C C . VAL B 1 114 ? -0.499 -11.188 -0.796 1 98.75 114 VAL B C 1
ATOM 3373 O O . VAL B 1 114 ? -1.292 -10.266 -1.009 1 98.75 114 VAL B O 1
ATOM 3376 N N . ALA B 1 115 ? -0.039 -11.461 0.429 1 98.88 115 ALA B N 1
ATOM 3377 C CA . ALA B 1 115 ? -0.433 -10.68 1.597 1 98.88 115 ALA B CA 1
ATOM 3378 C C . ALA B 1 115 ? 0.049 -9.234 1.476 1 98.88 115 ALA B C 1
ATOM 3380 O O . ALA B 1 115 ? -0.65 -8.305 1.881 1 98.88 115 ALA B O 1
ATOM 3381 N N . GLU B 1 116 ? 1.253 -9.023 0.953 1 98.88 116 GLU B N 1
ATOM 3382 C CA . GLU B 1 116 ? 1.744 -7.672 0.709 1 98.88 116 GLU B CA 1
ATOM 3383 C C . GLU B 1 116 ? 0.823 -6.914 -0.241 1 98.88 116 GLU B C 1
ATOM 3385 O O . GLU B 1 116 ? 0.517 -5.742 -0.013 1 98.88 116 GLU B O 1
ATOM 3390 N N . ILE B 1 117 ? 0.338 -7.594 -1.235 1 98.88 117 ILE B N 1
ATOM 3391 C CA . ILE B 1 117 ? -0.563 -6.969 -2.199 1 98.88 117 ILE B CA 1
ATOM 3392 C C . ILE B 1 117 ? -1.912 -6.691 -1.541 1 98.88 117 ILE B C 1
ATOM 3394 O O . ILE B 1 117 ? -2.531 -5.656 -1.795 1 98.88 117 ILE B O 1
ATOM 3398 N N . ALA B 1 118 ? -2.336 -7.613 -0.681 1 98.94 118 ALA B N 1
ATOM 3399 C CA . ALA B 1 118 ? -3.572 -7.359 0.053 1 98.94 118 ALA B CA 1
ATOM 3400 C C . ALA B 1 118 ? -3.479 -6.07 0.86 1 98.94 118 ALA B C 1
ATOM 3402 O O . ALA B 1 118 ? -4.395 -5.246 0.832 1 98.94 118 ALA B O 1
ATOM 3403 N N . VAL B 1 119 ? -2.346 -5.891 1.522 1 98.94 119 VAL B N 1
ATOM 3404 C CA . VAL B 1 119 ? -2.139 -4.664 2.287 1 98.94 119 VAL B CA 1
ATOM 3405 C C . VAL B 1 119 ? -2.088 -3.467 1.34 1 98.94 119 VAL B C 1
ATOM 3407 O O . VAL B 1 119 ? -2.66 -2.414 1.629 1 98.94 119 VAL B O 1
ATOM 3410 N N . GLY B 1 120 ? -1.397 -3.617 0.197 1 98.94 120 GLY B N 1
ATOM 3411 C CA . GLY B 1 120 ? -1.379 -2.562 -0.804 1 98.94 120 GLY B CA 1
ATOM 3412 C C . GLY B 1 120 ? -2.764 -2.172 -1.284 1 98.94 120 GLY B C 1
ATOM 3413 O O . GLY B 1 120 ? -3.057 -0.985 -1.448 1 98.94 120 GLY B O 1
ATOM 3414 N N . LEU B 1 121 ? -3.609 -3.18 -1.467 1 98.94 121 LEU B N 1
ATOM 3415 C CA . LEU B 1 121 ? -4.98 -2.939 -1.897 1 98.94 121 LEU B CA 1
ATOM 3416 C C . LEU B 1 121 ? -5.785 -2.252 -0.798 1 98.94 121 LEU B C 1
ATOM 3418 O O . LEU B 1 121 ? -6.594 -1.363 -1.076 1 98.94 121 LEU B O 1
ATOM 3422 N N . MET B 1 122 ? -5.594 -2.672 0.454 1 98.94 122 MET B N 1
ATOM 3423 C CA . MET B 1 122 ? -6.246 -2.023 1.587 1 98.94 122 MET B CA 1
ATOM 3424 C C . MET B 1 122 ? -5.906 -0.538 1.636 1 98.94 122 MET B C 1
ATOM 3426 O O . MET B 1 122 ? -6.801 0.307 1.71 1 98.94 122 MET B O 1
ATOM 3430 N N . LEU B 1 123 ? -4.648 -0.247 1.498 1 98.94 123 LEU B N 1
ATOM 3431 C CA . LEU B 1 123 ? -4.184 1.136 1.562 1 98.94 123 LEU B CA 1
ATOM 3432 C C . LEU B 1 123 ? -4.656 1.923 0.344 1 98.94 123 LEU B C 1
ATOM 3434 O O . LEU B 1 123 ? -5.121 3.059 0.476 1 98.94 123 LEU B O 1
ATOM 3438 N N . GLY B 1 124 ? -4.527 1.292 -0.847 1 98.94 124 GLY B N 1
ATOM 3439 C CA . GLY B 1 124 ? -4.961 1.963 -2.062 1 98.94 124 GLY B CA 1
ATOM 3440 C C . GLY B 1 124 ? -6.426 2.352 -2.041 1 98.94 124 GLY B C 1
ATOM 3441 O O . GLY B 1 124 ? -6.781 3.479 -2.396 1 98.94 124 GLY B O 1
ATOM 3442 N N . ALA B 1 125 ? -7.258 1.428 -1.564 1 98.94 125 ALA B N 1
ATOM 3443 C CA . ALA B 1 125 ? -8.695 1.684 -1.506 1 98.94 125 ALA B CA 1
ATOM 3444 C C . ALA B 1 125 ? -9.031 2.664 -0.386 1 98.94 125 ALA B C 1
ATOM 3446 O O . ALA B 1 125 ? -9.805 3.604 -0.588 1 98.94 125 ALA B O 1
ATOM 3447 N N . ALA B 1 126 ? -8.43 2.525 0.75 1 98.88 126 ALA B N 1
ATOM 3448 C CA . ALA B 1 126 ? -8.742 3.328 1.931 1 98.88 126 ALA B CA 1
ATOM 3449 C C . ALA B 1 126 ? -8.281 4.77 1.75 1 98.88 126 ALA B C 1
ATOM 3451 O O . ALA B 1 126 ? -8.93 5.699 2.24 1 98.88 126 ALA B O 1
ATOM 3452 N N . ARG B 1 127 ? -7.176 4.91 1.005 1 98.81 127 ARG B N 1
ATOM 3453 C CA . ARG B 1 127 ? -6.562 6.23 0.891 1 98.81 127 ARG B CA 1
ATOM 3454 C C . ARG B 1 127 ? -6.797 6.828 -0.492 1 98.81 127 ARG B C 1
ATOM 3456 O O . ARG B 1 127 ? -6.07 7.727 -0.919 1 98.81 127 ARG B O 1
ATOM 3463 N N . ARG B 1 128 ? -7.75 6.188 -1.202 1 98.69 128 ARG B N 1
ATOM 3464 C CA . ARG B 1 128 ? -8.297 6.773 -2.42 1 98.69 128 ARG B CA 1
ATOM 3465 C C . ARG B 1 128 ? -7.219 6.93 -3.488 1 98.69 128 ARG B C 1
ATOM 3467 O O . ARG B 1 128 ? -7.137 7.965 -4.148 1 98.69 128 ARG B O 1
ATOM 3474 N N . PHE B 1 129 ? -6.379 5.918 -3.689 1 98.88 129 PHE B N 1
ATOM 3475 C CA . PHE B 1 129 ? -5.285 5.973 -4.656 1 98.88 129 PHE B CA 1
ATOM 3476 C C . PHE B 1 129 ? -5.816 6.238 -6.059 1 98.88 129 PHE B C 1
ATOM 3478 O O . PHE B 1 129 ? -5.215 6.996 -6.824 1 98.88 129 PHE B O 1
ATOM 3485 N N . THR B 1 130 ? -6.969 5.652 -6.457 1 98.69 130 THR B N 1
ATOM 3486 C CA . THR B 1 130 ? -7.504 5.828 -7.805 1 98.69 130 THR B CA 1
ATOM 3487 C C . THR B 1 130 ? -7.699 7.309 -8.117 1 98.69 130 THR B C 1
ATOM 3489 O O . THR B 1 130 ? -7.215 7.805 -9.133 1 98.69 130 THR B O 1
ATOM 3492 N N . GLU B 1 131 ? -8.305 8.047 -7.227 1 98.31 131 GLU B N 1
ATOM 3493 C CA . GLU B 1 131 ? -8.539 9.469 -7.414 1 98.31 131 GLU B CA 1
ATOM 3494 C C . GLU B 1 131 ? -7.234 10.258 -7.328 1 98.31 131 GLU B C 1
ATOM 3496 O O . GLU B 1 131 ? -6.996 11.172 -8.125 1 98.31 131 GLU B O 1
ATOM 3501 N N . ASN B 1 132 ? -6.445 9.93 -6.379 1 98.5 132 ASN B N 1
ATOM 3502 C CA . ASN B 1 132 ? -5.23 10.695 -6.125 1 98.5 132 ASN B CA 1
ATOM 3503 C C . ASN B 1 132 ? -4.207 10.508 -7.242 1 98.5 132 ASN B C 1
ATOM 3505 O O . ASN B 1 132 ? -3.494 11.445 -7.605 1 98.5 132 ASN B O 1
ATOM 3509 N N . LEU B 1 133 ? -4.109 9.281 -7.758 1 98.5 133 LEU B N 1
ATOM 3510 C CA . LEU B 1 133 ? -3.211 9.039 -8.883 1 98.5 133 LEU B CA 1
ATOM 3511 C C . LEU B 1 133 ? -3.688 9.781 -10.125 1 98.5 133 LEU B C 1
ATOM 3513 O O . LEU B 1 133 ? -2.873 10.258 -10.922 1 98.5 133 LEU B O 1
ATOM 3517 N N . ASP B 1 134 ? -5 9.844 -10.305 1 97.25 134 ASP B N 1
ATOM 3518 C CA . ASP B 1 134 ? -5.555 10.648 -11.391 1 97.25 134 ASP B CA 1
ATOM 3519 C C . ASP B 1 134 ? -5.148 12.109 -11.25 1 97.25 134 ASP B C 1
ATOM 3521 O O . ASP B 1 134 ? -4.832 12.766 -12.25 1 97.25 134 ASP B O 1
ATOM 3525 N N . GLN B 1 135 ? -5.137 12.672 -10.055 1 97.69 135 GLN B N 1
ATOM 3526 C CA . GLN B 1 135 ? -4.707 14.039 -9.797 1 97.69 135 GLN B CA 1
ATOM 3527 C C . GLN B 1 135 ? -3.246 14.242 -10.195 1 97.69 135 GLN B C 1
ATOM 3529 O O . GLN B 1 135 ? -2.895 15.258 -10.797 1 97.69 135 GLN B O 1
ATOM 3534 N N . VAL B 1 136 ? -2.4 13.289 -9.82 1 97.81 136 VAL B N 1
ATOM 3535 C CA . VAL B 1 136 ? -0.984 13.359 -10.164 1 97.81 136 VAL B CA 1
ATOM 3536 C C . VAL B 1 136 ? -0.822 13.414 -11.68 1 97.81 136 VAL B C 1
ATOM 3538 O O . VAL B 1 136 ? -0.091 14.266 -12.203 1 97.81 136 VAL B O 1
ATOM 3541 N N . HIS B 1 137 ? -1.551 12.57 -12.367 1 95.94 137 HIS B N 1
ATOM 3542 C CA . HIS B 1 137 ? -1.455 12.492 -13.82 1 95.94 137 HIS B CA 1
ATOM 3543 C C . HIS B 1 137 ? -1.938 13.781 -14.477 1 95.94 137 HIS B C 1
ATOM 3545 O O . HIS B 1 137 ? -1.385 14.203 -15.492 1 95.94 137 HIS B O 1
ATOM 3551 N N . LYS B 1 138 ? -2.92 14.383 -13.859 1 95.81 138 LYS B N 1
ATOM 3552 C CA . LYS B 1 138 ? -3.498 15.602 -14.43 1 95.81 138 LYS B CA 1
ATOM 3553 C C . LYS B 1 138 ? -2.697 16.828 -14.016 1 95.81 138 LYS B C 1
ATOM 3555 O O . LYS B 1 138 ? -2.855 17.906 -14.609 1 95.81 138 LYS B O 1
ATOM 3560 N N . GLY B 1 139 ? -1.856 16.703 -13.039 1 94.81 139 GLY B N 1
ATOM 3561 C CA . GLY B 1 139 ? -1.104 17.844 -12.516 1 94.81 139 GLY B CA 1
ATOM 3562 C C . GLY B 1 139 ? -1.96 18.812 -11.727 1 94.81 139 GLY B C 1
ATOM 3563 O O . GLY B 1 139 ? -1.579 19.969 -11.547 1 94.81 139 GLY B O 1
ATOM 3564 N N . ASP B 1 140 ? -3.113 18.391 -11.352 1 93.62 140 ASP B N 1
ATOM 3565 C CA . ASP B 1 140 ? -4.062 19.172 -10.562 1 93.62 140 ASP B CA 1
ATOM 3566 C C . ASP B 1 140 ? -4.387 18.469 -9.242 1 93.62 140 ASP B C 1
ATOM 3568 O O . ASP B 1 140 ? -5.344 17.703 -9.164 1 93.62 140 ASP B O 1
ATOM 3572 N N . TRP B 1 141 ? -3.623 18.844 -8.227 1 94.88 141 TRP B N 1
ATOM 3573 C CA . TRP B 1 141 ? -3.775 18.219 -6.922 1 94.88 141 TRP B CA 1
ATOM 3574 C C . TRP B 1 141 ? -4.766 19 -6.059 1 94.88 141 TRP B C 1
ATOM 3576 O O . TRP B 1 141 ? -4.637 20.219 -5.891 1 94.88 141 TRP B O 1
ATOM 3586 N N . GLU B 1 142 ? -5.789 18.391 -5.594 1 91.94 142 GLU B N 1
ATOM 3587 C CA . GLU B 1 142 ? -6.66 19.031 -4.605 1 91.94 142 GLU B CA 1
ATOM 3588 C C . GLU B 1 142 ? -5.941 19.203 -3.27 1 91.94 142 GLU B C 1
ATOM 3590 O O . GLU B 1 142 ? -5.676 18.234 -2.564 1 91.94 142 GLU B O 1
ATOM 3595 N N . ILE B 1 143 ? -5.656 20.453 -3.066 1 88.25 143 ILE B N 1
ATOM 3596 C CA . ILE B 1 143 ? -4.855 20.734 -1.879 1 88.25 143 ILE B CA 1
ATOM 3597 C C . ILE B 1 143 ? -5.73 21.406 -0.821 1 88.25 143 ILE B C 1
ATOM 3599 O O . ILE B 1 143 ? -6.48 22.328 -1.126 1 88.25 143 ILE B O 1
ATOM 3603 N N . GLY B 1 144 ? -5.66 20.953 0.405 1 92.31 144 GLY B N 1
ATOM 3604 C CA . GLY B 1 144 ? -6.426 21.438 1.543 1 92.31 144 GLY B CA 1
ATOM 3605 C C . GLY B 1 144 ? -6.461 20.453 2.701 1 92.31 144 GLY B C 1
ATOM 3606 O O . GLY B 1 144 ? -6.129 19.281 2.537 1 92.31 144 GLY B O 1
ATOM 3607 N N . PHE B 1 145 ? -6.859 20.953 3.775 1 94.81 145 PHE B N 1
ATOM 3608 C CA . PHE B 1 145 ? -6.832 20.141 4.988 1 94.81 145 PHE B CA 1
ATOM 3609 C C . PHE B 1 145 ? -8.016 19.172 5.023 1 94.81 145 PHE B C 1
ATOM 3611 O O . PHE B 1 145 ? -7.973 18.172 5.723 1 94.81 145 PHE B O 1
ATOM 3618 N N . ASP B 1 146 ? -9.078 19.484 4.246 1 95.19 146 ASP B N 1
ATOM 3619 C CA . ASP B 1 146 ? -10.266 18.641 4.219 1 95.19 146 ASP B CA 1
ATOM 3620 C C . ASP B 1 146 ? -10.438 17.984 2.852 1 95.19 146 ASP B C 1
ATOM 3622 O O . ASP B 1 146 ? -11.547 17.562 2.492 1 95.19 146 ASP B O 1
ATOM 3626 N N . LYS B 1 147 ? -9.359 17.953 2.098 1 94.94 147 LYS B N 1
ATOM 3627 C CA . LYS B 1 147 ? -9.414 17.422 0.741 1 94.94 147 LYS B CA 1
ATOM 3628 C C . LYS B 1 147 ? -8.852 16 0.681 1 94.94 147 LYS B C 1
ATOM 3630 O O . LYS B 1 147 ? -7.859 15.695 1.352 1 94.94 147 LYS B O 1
ATOM 3635 N N . VAL B 1 148 ? -9.484 15.102 -0.061 1 96.38 148 VAL B N 1
ATOM 3636 C CA . VAL B 1 148 ? -9.055 13.766 -0.466 1 96.38 148 VAL B CA 1
ATOM 3637 C C . VAL B 1 148 ? -8.797 12.906 0.771 1 96.38 148 VAL B C 1
ATOM 3639 O O . VAL B 1 148 ? -7.828 12.148 0.815 1 96.38 148 VAL B O 1
ATOM 3642 N N . LEU B 1 149 ? -9.586 13.133 1.819 1 98.25 149 LEU B N 1
ATOM 3643 C CA . LEU B 1 149 ? -9.414 12.406 3.07 1 98.25 149 LEU B CA 1
ATOM 3644 C C . LEU B 1 149 ? -9.852 10.953 2.922 1 98.25 149 LEU B C 1
ATOM 3646 O O . LEU B 1 149 ? -10.922 10.68 2.367 1 98.25 149 LEU B O 1
ATOM 3650 N N . GLY B 1 150 ? -9.039 10.031 3.326 1 98.31 150 GLY B N 1
ATOM 3651 C CA . GLY B 1 150 ? -9.352 8.609 3.346 1 98.31 150 GLY B CA 1
ATOM 3652 C C . GLY B 1 150 ? -9.539 8.062 4.746 1 98.31 150 GLY B C 1
ATOM 3653 O O . GLY B 1 150 ? -9.859 8.805 5.676 1 98.31 150 GLY B O 1
ATOM 3654 N N . GLN B 1 151 ? -9.453 6.766 4.84 1 97.81 151 GLN B N 1
ATOM 3655 C CA . GLN B 1 151 ? -9.602 6.059 6.105 1 97.81 151 GLN B CA 1
ATOM 3656 C C . GLN B 1 151 ? -8.289 5.422 6.543 1 97.81 151 GLN B C 1
ATOM 3658 O O . GLN B 1 151 ? -7.457 5.062 5.707 1 97.81 151 GLN B O 1
ATOM 3663 N N . ASP B 1 152 ? -8.141 5.285 7.852 1 97.62 152 ASP B N 1
ATOM 3664 C CA . ASP B 1 152 ? -6.98 4.605 8.43 1 97.62 152 ASP B CA 1
ATOM 3665 C C . ASP B 1 152 ? -7.242 3.109 8.586 1 97.62 152 ASP B C 1
ATOM 3667 O O . ASP B 1 152 ? -8.375 2.695 8.82 1 97.62 152 ASP B O 1
ATOM 3671 N N . ILE B 1 153 ? -6.164 2.346 8.453 1 98.62 153 ILE B N 1
ATOM 3672 C CA . ILE B 1 153 ? -6.234 0.969 8.938 1 98.62 153 ILE B CA 1
ATOM 3673 C C . ILE B 1 153 ? -6.203 0.951 10.461 1 98.62 153 ILE B C 1
ATOM 3675 O O . ILE B 1 153 ? -6.867 0.124 11.094 1 98.62 153 ILE B O 1
ATOM 3679 N N . ARG B 1 154 ? -5.434 1.896 11.031 1 97.81 154 ARG B N 1
ATOM 3680 C CA . ARG B 1 154 ? -5.363 2.039 12.477 1 97.81 154 ARG B CA 1
ATOM 3681 C C . ARG B 1 154 ? -6.758 2.111 13.094 1 97.81 154 ARG B C 1
ATOM 3683 O O . ARG B 1 154 ? -7.617 2.854 12.609 1 97.81 154 ARG B O 1
ATOM 3690 N N . GLY B 1 155 ? -6.922 1.283 14.094 1 98 155 GLY B N 1
ATOM 3691 C CA . GLY B 1 155 ? -8.164 1.323 14.844 1 98 155 GLY B CA 1
ATOM 3692 C C . GLY B 1 155 ? -9.289 0.559 14.18 1 98 155 GLY B C 1
ATOM 3693 O O . GLY B 1 155 ? -10.398 0.484 14.711 1 98 155 GLY B O 1
ATOM 3694 N N . SER B 1 156 ? -9.078 -0.081 13.07 1 98.62 156 SER B N 1
ATOM 3695 C CA . SER B 1 156 ? -10.125 -0.742 12.305 1 98.62 156 SER B CA 1
ATOM 3696 C C . SER B 1 156 ? -10.336 -2.176 12.781 1 98.62 156 SER B C 1
ATOM 3698 O O . SER B 1 156 ? -9.5 -2.727 13.5 1 98.62 156 SER B O 1
ATOM 3700 N N . THR B 1 157 ? -11.461 -2.705 12.469 1 98.88 157 THR B N 1
ATOM 3701 C CA . THR B 1 157 ? -11.719 -4.141 12.5 1 98.88 157 THR B CA 1
ATOM 3702 C C . THR B 1 157 ? -11.477 -4.762 11.125 1 98.88 157 THR B C 1
ATOM 3704 O O . THR B 1 157 ? -12.078 -4.352 10.133 1 98.88 157 THR B O 1
ATOM 3707 N N . VAL B 1 158 ? -10.586 -5.73 11.125 1 98.94 158 VAL B N 1
ATOM 3708 C CA . VAL B 1 158 ? -10.266 -6.41 9.875 1 98.94 158 VAL B CA 1
ATOM 3709 C C . VAL B 1 158 ? -10.828 -7.828 9.906 1 98.94 158 VAL B C 1
ATOM 3711 O O . VAL B 1 158 ? -10.484 -8.625 10.781 1 98.94 158 VAL B O 1
ATOM 3714 N N . GLY B 1 159 ? -11.75 -8.094 8.953 1 98.94 159 GLY B N 1
ATOM 3715 C CA . GLY B 1 159 ? -12.32 -9.422 8.789 1 98.94 159 GLY B CA 1
ATOM 3716 C C . GLY B 1 159 ? -11.672 -10.211 7.668 1 98.94 159 GLY B C 1
ATOM 3717 O O . GLY B 1 159 ? -11.539 -9.727 6.543 1 98.94 159 GLY B O 1
ATOM 3718 N N . ILE B 1 160 ? -11.281 -11.438 8.008 1 98.94 160 ILE B N 1
ATOM 3719 C CA . ILE B 1 160 ? -10.664 -12.336 7.035 1 98.94 160 ILE B CA 1
ATOM 3720 C C . ILE B 1 160 ? -11.617 -13.477 6.711 1 98.94 160 ILE B C 1
ATOM 3722 O O . ILE B 1 160 ? -11.984 -14.258 7.59 1 98.94 160 ILE B O 1
ATOM 3726 N N . ILE B 1 161 ? -12.023 -13.562 5.434 1 98.75 161 ILE B N 1
ATOM 3727 C CA . ILE B 1 161 ? -12.766 -14.734 4.977 1 98.75 161 ILE B CA 1
ATOM 3728 C C . ILE B 1 161 ? -11.789 -15.773 4.422 1 98.75 161 ILE B C 1
ATOM 3730 O O . ILE B 1 161 ? -11.297 -15.633 3.299 1 98.75 161 ILE B O 1
ATOM 3734 N N . GLY B 1 162 ? -11.547 -16.828 5.191 1 97.5 162 GLY B N 1
ATOM 3735 C CA . GLY B 1 162 ? -10.523 -17.828 4.902 1 97.5 162 GLY B CA 1
ATOM 3736 C C . GLY B 1 162 ? -9.203 -17.531 5.59 1 97.5 162 GLY B C 1
ATOM 3737 O O . GLY B 1 162 ? -8.375 -16.781 5.07 1 97.5 162 GLY B O 1
ATOM 3738 N N . LEU B 1 163 ? -8.93 -18.219 6.695 1 97.56 163 LEU B N 1
ATOM 3739 C CA . LEU B 1 163 ? -7.695 -18.031 7.441 1 97.56 163 LEU B CA 1
ATOM 3740 C C . LEU B 1 163 ? -6.684 -19.125 7.121 1 97.56 163 LEU B C 1
ATOM 3742 O O . LEU B 1 163 ? -6.125 -19.75 8.031 1 97.56 163 LEU B O 1
ATOM 3746 N N . GLY B 1 164 ? -6.598 -19.453 5.801 1 95.94 164 GLY B N 1
ATOM 3747 C CA . GLY B 1 164 ? -5.512 -20.297 5.328 1 95.94 164 GLY B CA 1
ATOM 3748 C C . GLY B 1 164 ? -4.18 -19.578 5.262 1 95.94 164 GLY B C 1
ATOM 3749 O O . GLY B 1 164 ? -3.934 -18.641 6.027 1 95.94 164 GLY B O 1
ATOM 3750 N N . GLY B 1 165 ? -3.236 -20.047 4.434 1 96.31 165 GLY B N 1
ATOM 3751 C CA . GLY B 1 165 ? -1.901 -19.484 4.328 1 96.31 165 GLY B CA 1
ATOM 3752 C C . GLY B 1 165 ? -1.907 -18 4.02 1 96.31 165 GLY B C 1
ATOM 3753 O O . GLY B 1 165 ? -1.222 -17.219 4.68 1 96.31 165 GLY B O 1
ATOM 3754 N N . ILE B 1 166 ? -2.695 -17.594 3.053 1 97.94 166 ILE B N 1
ATOM 3755 C CA . ILE B 1 166 ? -2.736 -16.203 2.625 1 97.94 166 ILE B CA 1
ATOM 3756 C C . ILE B 1 166 ? -3.416 -15.352 3.699 1 97.94 166 ILE B C 1
ATOM 3758 O O . ILE B 1 166 ? -2.916 -14.289 4.066 1 97.94 166 ILE B O 1
ATOM 3762 N N . GLY B 1 167 ? -4.551 -15.805 4.238 1 98.5 167 GLY B N 1
ATOM 3763 C CA . GLY B 1 167 ? -5.238 -15.086 5.301 1 98.5 167 GLY B CA 1
ATOM 3764 C C . GLY B 1 167 ? -4.367 -14.844 6.516 1 98.5 167 GLY B C 1
ATOM 3765 O O . GLY B 1 167 ? -4.332 -13.734 7.051 1 98.5 167 GLY B O 1
ATOM 3766 N N . GLN B 1 168 ? -3.66 -15.883 6.922 1 98.38 168 GLN B N 1
ATOM 3767 C CA . GLN B 1 168 ? -2.752 -15.766 8.055 1 98.38 168 GLN B CA 1
ATOM 3768 C C . GLN B 1 168 ? -1.639 -14.766 7.766 1 98.38 168 GLN B C 1
ATOM 3770 O O . GLN B 1 168 ? -1.277 -13.961 8.633 1 98.38 168 GLN B O 1
ATOM 3775 N N . ALA B 1 169 ? -1.118 -14.852 6.555 1 98.56 169 ALA B N 1
ATOM 3776 C CA . ALA B 1 169 ? -0.045 -13.945 6.168 1 98.56 169 ALA B CA 1
ATOM 3777 C C . ALA B 1 169 ? -0.523 -12.492 6.188 1 98.56 169 ALA B C 1
ATOM 3779 O O . ALA B 1 169 ? 0.239 -11.586 6.527 1 98.56 169 ALA B O 1
ATOM 3780 N N . VAL B 1 170 ? -1.779 -12.227 5.836 1 98.88 170 VAL B N 1
ATOM 3781 C CA . VAL B 1 170 ? -2.338 -10.875 5.867 1 98.88 170 VAL B CA 1
ATOM 3782 C C . VAL B 1 170 ? -2.41 -10.383 7.309 1 98.88 170 VAL B C 1
ATOM 3784 O O . VAL B 1 170 ? -1.988 -9.258 7.605 1 98.88 170 VAL B O 1
ATOM 3787 N N . VAL B 1 171 ? -2.924 -11.211 8.219 1 98.81 171 VAL B N 1
ATOM 3788 C CA . VAL B 1 171 ? -3.018 -10.844 9.633 1 98.81 171 VAL B CA 1
ATOM 3789 C C . VAL B 1 171 ? -1.628 -10.531 10.18 1 98.81 171 VAL B C 1
ATOM 3791 O O . VAL B 1 171 ? -1.441 -9.531 10.875 1 98.81 171 VAL B O 1
ATOM 3794 N N . LYS B 1 172 ? -0.666 -11.312 9.805 1 98.44 172 LYS B N 1
ATOM 3795 C CA . LYS B 1 172 ? 0.706 -11.102 10.258 1 98.44 172 LYS B CA 1
ATOM 3796 C C . LYS B 1 172 ? 1.247 -9.766 9.766 1 98.44 172 LYS B C 1
ATOM 3798 O O . LYS B 1 172 ? 1.884 -9.031 10.531 1 98.44 172 LYS B O 1
ATOM 3803 N N . ARG B 1 173 ? 0.993 -9.422 8.555 1 98.56 173 ARG B N 1
ATOM 3804 C CA . ARG B 1 173 ? 1.483 -8.172 7.992 1 98.56 173 ARG B CA 1
ATOM 3805 C C . ARG B 1 173 ? 0.847 -6.973 8.688 1 98.56 173 ARG B C 1
ATOM 3807 O O . ARG B 1 173 ? 1.478 -5.922 8.828 1 98.56 173 ARG B O 1
ATOM 3814 N N . LEU B 1 174 ? -0.389 -7.16 9.141 1 98.75 174 LEU B N 1
ATOM 3815 C CA . LEU B 1 174 ? -1.129 -6.039 9.703 1 98.75 174 LEU B CA 1
ATOM 3816 C C . LEU B 1 174 ? -0.857 -5.91 11.203 1 98.75 174 LEU B C 1
ATOM 3818 O O . LEU B 1 174 ? -1.375 -5.004 11.859 1 98.75 174 LEU B O 1
ATOM 3822 N N . ALA B 1 175 ? 0.008 -6.746 11.766 1 96.56 175 ALA B N 1
ATOM 3823 C CA . ALA B 1 175 ? 0.241 -6.789 13.203 1 96.56 175 ALA B CA 1
ATOM 3824 C C . ALA B 1 175 ? 0.761 -5.445 13.711 1 96.56 175 ALA B C 1
ATOM 3826 O O . ALA B 1 175 ? 0.47 -5.051 14.844 1 96.56 175 ALA B O 1
ATOM 3827 N N . GLY B 1 176 ? 1.453 -4.715 12.898 1 97.19 176 GLY B N 1
ATOM 3828 C CA . GLY B 1 176 ? 2.027 -3.447 13.32 1 97.19 176 GLY B CA 1
ATOM 3829 C C . GLY B 1 176 ? 1.182 -2.248 12.93 1 97.19 176 GLY B C 1
ATOM 3830 O O . GLY B 1 176 ? 1.571 -1.104 13.172 1 97.19 176 GLY B O 1
ATOM 3831 N N . PHE B 1 177 ? 0.006 -2.434 12.383 1 98.62 177 PHE B N 1
ATOM 3832 C CA . PHE B 1 177 ? -0.807 -1.361 11.82 1 98.62 177 PHE B CA 1
ATOM 3833 C C . PHE B 1 177 ? -1.79 -0.829 12.852 1 98.62 177 PHE B C 1
ATOM 3835 O O . PHE B 1 177 ? -2.658 -0.014 12.531 1 98.62 177 PHE B O 1
ATOM 3842 N N . GLU B 1 178 ? -1.696 -1.317 14.094 1 97.75 178 GLU B N 1
ATOM 3843 C CA . GLU B 1 178 ? -2.578 -0.882 15.18 1 97.75 178 GLU B CA 1
ATOM 3844 C C . GLU B 1 178 ? -4.039 -1.177 14.852 1 97.75 178 GLU B C 1
ATOM 3846 O O . GLU B 1 178 ? -4.906 -0.317 15.023 1 97.75 178 GLU B O 1
ATOM 3851 N N . VAL B 1 179 ? -4.285 -2.314 14.242 1 98.5 179 VAL B N 1
ATOM 3852 C CA . VAL B 1 179 ? -5.637 -2.82 14.031 1 98.5 179 VAL B CA 1
ATOM 3853 C C . VAL B 1 179 ? -6.301 -3.104 15.375 1 98.5 179 VAL B C 1
ATOM 3855 O O . VAL B 1 179 ? -5.668 -3.648 16.281 1 98.5 179 VAL B O 1
ATOM 3858 N N . SER B 1 180 ? -7.566 -2.678 15.555 1 98.44 180 SER B N 1
ATOM 3859 C CA . SER B 1 180 ? -8.273 -2.852 16.812 1 98.44 180 SER B CA 1
ATOM 3860 C C . SER B 1 180 ? -8.648 -4.312 17.047 1 98.44 180 SER B C 1
ATOM 3862 O O . SER B 1 180 ? -8.516 -4.828 18.156 1 98.44 180 SER B O 1
ATOM 3864 N N . LYS B 1 181 ? -9.18 -4.922 15.977 1 98.19 181 LYS B N 1
ATOM 3865 C CA . LYS B 1 181 ? -9.695 -6.281 16.094 1 98.19 181 LYS B CA 1
ATOM 3866 C C . LYS B 1 181 ? -9.539 -7.047 14.781 1 98.19 181 LYS B C 1
ATOM 3868 O O . LYS B 1 181 ? -9.789 -6.504 13.711 1 98.19 181 LYS B O 1
ATOM 3873 N N . PHE B 1 182 ? -9.062 -8.289 14.938 1 98.81 182 PHE B N 1
ATOM 3874 C CA . PHE B 1 182 ? -9.125 -9.234 13.828 1 98.81 182 PHE B CA 1
ATOM 3875 C C . PHE B 1 182 ? -10.227 -10.258 14.039 1 98.81 182 PHE B C 1
ATOM 3877 O O . PHE B 1 182 ? -10.312 -10.875 15.109 1 98.81 182 PHE B O 1
ATOM 3884 N N . VAL B 1 183 ? -11.086 -10.445 13.07 1 98.88 183 VAL B N 1
ATOM 3885 C CA . VAL B 1 183 ? -12.078 -11.523 13.07 1 98.88 183 VAL B CA 1
ATOM 3886 C C . VAL B 1 183 ? -11.938 -12.352 11.797 1 98.88 183 VAL B C 1
ATOM 3888 O O . VAL B 1 183 ? -11.406 -11.875 10.789 1 98.88 183 VAL B O 1
ATOM 3891 N N . TYR B 1 184 ? -12.297 -13.586 11.836 1 98.81 184 TYR B N 1
ATOM 3892 C CA . TYR B 1 184 ? -12.234 -14.422 10.648 1 98.81 184 TYR B CA 1
ATOM 3893 C C . TYR B 1 184 ? -13.367 -15.445 10.641 1 98.81 184 TYR B C 1
ATOM 3895 O O . TYR B 1 184 ? -13.992 -15.688 11.672 1 98.81 184 TYR B O 1
ATOM 3903 N N . THR B 1 185 ? -13.672 -15.898 9.43 1 98.38 185 THR B N 1
ATOM 3904 C CA . THR B 1 185 ? -14.641 -16.984 9.266 1 98.38 185 THR B CA 1
ATOM 3905 C C . THR B 1 185 ? -14.109 -18.047 8.312 1 98.38 185 THR B C 1
ATOM 3907 O O . THR B 1 185 ? -13.133 -17.812 7.594 1 98.38 185 THR B O 1
ATOM 3910 N N . GLY B 1 186 ? -14.609 -19.188 8.328 1 95.19 186 GLY B N 1
ATOM 3911 C CA . GLY B 1 186 ? -14.289 -20.375 7.559 1 95.19 186 GLY B CA 1
ATOM 3912 C C . GLY B 1 186 ? -15.094 -21.594 7.977 1 95.19 186 GLY B C 1
ATOM 3913 O O . GLY B 1 186 ? -16.141 -21.453 8.609 1 95.19 186 GLY B O 1
ATOM 3914 N N . HIS B 1 187 ? -14.656 -22.703 7.602 1 93.12 187 HIS B N 1
ATOM 3915 C CA . HIS B 1 187 ? -15.414 -23.922 7.887 1 93.12 187 HIS B CA 1
ATOM 3916 C C . HIS B 1 187 ? -15.297 -24.297 9.359 1 93.12 187 HIS B C 1
ATOM 3918 O O . HIS B 1 187 ? -16.219 -24.906 9.914 1 93.12 187 HIS B O 1
ATOM 3924 N N . ARG B 1 188 ? -14.102 -24 9.961 1 94.12 188 ARG B N 1
ATOM 3925 C CA . ARG B 1 188 ? -13.859 -24.312 11.367 1 94.12 188 ARG B CA 1
ATOM 3926 C C . ARG B 1 188 ? -12.828 -23.359 11.969 1 94.12 188 ARG B C 1
ATOM 3928 O O . ARG B 1 188 ? -12.109 -22.672 11.242 1 94.12 188 ARG B O 1
ATOM 3935 N N . GLU B 1 189 ? -12.859 -23.312 13.25 1 95.75 189 GLU B N 1
ATOM 3936 C CA . GLU B 1 189 ? -11.852 -22.531 13.961 1 95.75 189 GLU B CA 1
ATOM 3937 C C . GLU B 1 189 ? -10.445 -23.078 13.711 1 95.75 189 GLU B C 1
ATOM 3939 O O . GLU B 1 189 ? -10.242 -24.297 13.719 1 95.75 189 GLU B O 1
ATOM 3944 N N . LYS B 1 190 ? -9.555 -22.234 13.445 1 95.19 190 LYS B N 1
ATOM 3945 C CA . LYS B 1 190 ? -8.18 -22.625 13.172 1 95.19 190 LYS B CA 1
ATOM 3946 C C . LYS B 1 190 ? -7.316 -22.5 14.422 1 95.19 190 LYS B C 1
ATOM 3948 O O . LYS B 1 190 ? -7.383 -21.484 15.133 1 95.19 190 LYS B O 1
ATOM 3953 N N . PRO B 1 191 ? -6.48 -23.438 14.688 1 94.75 191 PRO B N 1
ATOM 3954 C CA . PRO B 1 191 ? -5.59 -23.344 15.844 1 94.75 191 PRO B CA 1
ATOM 3955 C C . PRO B 1 191 ? -4.633 -22.156 15.766 1 94.75 191 PRO B C 1
ATOM 3957 O O . PRO B 1 191 ? -4.293 -21.562 16.797 1 94.75 191 PRO B O 1
ATOM 3960 N N . GLU B 1 192 ? -4.238 -21.797 14.547 1 93.94 192 GLU B N 1
ATOM 3961 C CA . GLU B 1 192 ? -3.281 -20.719 14.32 1 93.94 192 GLU B CA 1
ATOM 3962 C C . GLU B 1 192 ? -3.881 -19.375 14.688 1 93.94 192 GLU B C 1
ATOM 3964 O O . GLU B 1 192 ? -3.152 -18.391 14.898 1 93.94 192 GLU B O 1
ATOM 3969 N N . ALA B 1 193 ? -5.18 -19.312 14.805 1 95.75 193 ALA B N 1
ATOM 3970 C CA . ALA B 1 193 ? -5.879 -18.031 14.984 1 95.75 193 ALA B CA 1
ATOM 3971 C C . ALA B 1 193 ? -5.562 -17.422 16.344 1 95.75 193 ALA B C 1
ATOM 3973 O O . ALA B 1 193 ? -5.48 -16.203 16.484 1 95.75 193 ALA B O 1
ATOM 3974 N N . LYS B 1 194 ? -5.402 -18.25 17.344 1 94.19 194 LYS B N 1
ATOM 3975 C CA . LYS B 1 194 ? -5.117 -17.766 18.688 1 94.19 194 LYS B CA 1
ATOM 3976 C C . LYS B 1 194 ? -3.801 -17 18.719 1 94.19 194 LYS B C 1
ATOM 3978 O O . LYS B 1 194 ? -3.738 -15.898 19.281 1 94.19 194 LYS B O 1
ATOM 3983 N N . ALA B 1 195 ? -2.822 -17.578 18.125 1 95.06 195 ALA B N 1
ATOM 3984 C CA . ALA B 1 195 ? -1.51 -16.938 18.094 1 95.06 195 ALA B CA 1
ATOM 3985 C C . ALA B 1 195 ? -1.558 -15.633 17.312 1 95.06 195 ALA B C 1
ATOM 3987 O O . ALA B 1 195 ? -0.795 -14.711 17.594 1 95.06 195 ALA B O 1
ATOM 3988 N N . LEU B 1 196 ? -2.498 -15.539 16.422 1 96.38 196 LEU B N 1
ATOM 3989 C CA . LEU B 1 196 ? -2.627 -14.359 15.562 1 96.38 196 LEU B CA 1
ATOM 3990 C C . LEU B 1 196 ? -3.541 -13.32 16.203 1 96.38 196 LEU B C 1
ATOM 3992 O O . LEU B 1 196 ? -3.643 -12.195 15.719 1 96.38 196 LEU B O 1
ATOM 3996 N N . GLY B 1 197 ? -4.215 -13.695 17.234 1 96.94 197 GLY B N 1
ATOM 3997 C CA . GLY B 1 197 ? -5.164 -12.797 17.875 1 96.94 197 GLY B CA 1
ATOM 3998 C C . GLY B 1 197 ? -6.41 -12.547 17.047 1 96.94 197 GLY B C 1
ATOM 3999 O O . GLY B 1 197 ? -6.98 -11.453 17.094 1 96.94 197 GLY B O 1
ATOM 4000 N N . ALA B 1 198 ? -6.793 -13.469 16.234 1 98.31 198 ALA B N 1
ATOM 4001 C CA . ALA B 1 198 ? -7.98 -13.344 15.391 1 98.31 198 ALA B CA 1
ATOM 4002 C C . ALA B 1 198 ? -9.148 -14.141 15.969 1 98.31 198 ALA B C 1
ATOM 4004 O O . ALA B 1 198 ? -8.984 -15.297 16.359 1 98.31 198 ALA B O 1
ATOM 4005 N N . GLU B 1 199 ? -10.281 -13.578 16.047 1 98.62 199 GLU B N 1
ATOM 4006 C CA . GLU B 1 199 ? -11.461 -14.203 16.641 1 98.62 199 GLU B CA 1
ATOM 4007 C C . GLU B 1 199 ? -12.312 -14.883 15.57 1 98.62 199 GLU B C 1
ATOM 4009 O O . GLU B 1 199 ? -12.617 -14.289 14.539 1 98.62 199 GLU B O 1
ATOM 4014 N N . PHE B 1 200 ? -12.648 -16.203 15.828 1 98.62 200 PHE B N 1
ATOM 4015 C CA . PHE B 1 200 ? -13.531 -16.938 14.93 1 98.62 200 PHE B CA 1
ATOM 4016 C C . PHE B 1 200 ? -14.977 -16.5 15.102 1 98.62 200 PHE B C 1
ATOM 4018 O O . PHE B 1 200 ? -15.508 -16.516 16.219 1 98.62 200 PHE B O 1
ATOM 4025 N N . VAL B 1 201 ? -15.594 -16.031 14.07 1 98.69 201 VAL B N 1
ATOM 4026 C CA . VAL B 1 201 ? -16.969 -15.555 14.117 1 98.69 201 VAL B CA 1
ATOM 4027 C C . VAL B 1 201 ? -17.75 -16.094 12.914 1 98.69 201 VAL B C 1
ATOM 4029 O O . VAL B 1 201 ? -17.156 -16.688 12 1 98.69 201 VAL B O 1
ATOM 4032 N N . THR B 1 202 ? -19.078 -15.906 12.883 1 98.44 202 THR B N 1
ATOM 4033 C CA . THR B 1 202 ? -19.875 -16.266 11.711 1 98.44 202 THR B CA 1
ATOM 4034 C C . THR B 1 202 ? -19.625 -15.273 10.578 1 98.44 202 THR B C 1
ATOM 4036 O O . THR B 1 202 ? -19.172 -14.148 10.812 1 98.44 202 THR B O 1
ATOM 4039 N N . GLN B 1 203 ? -19.906 -15.68 9.398 1 98.12 203 GLN B N 1
ATOM 4040 C CA . GLN B 1 203 ? -19.734 -14.781 8.266 1 98.12 203 GLN B CA 1
ATOM 4041 C C . GLN B 1 203 ? -20.578 -13.516 8.43 1 98.12 203 GLN B C 1
ATOM 4043 O O . GLN B 1 203 ? -20.109 -12.414 8.133 1 98.12 203 GLN B O 1
ATOM 4048 N N . ASP B 1 204 ? -21.797 -13.648 8.914 1 98.56 204 ASP B N 1
ATOM 4049 C CA . ASP B 1 204 ? -22.688 -12.5 9.117 1 98.56 204 ASP B CA 1
ATOM 4050 C C . ASP B 1 204 ? -22.078 -11.516 10.125 1 98.56 204 ASP B C 1
ATOM 4052 O O . ASP B 1 204 ? -22.125 -10.305 9.922 1 98.56 204 ASP B O 1
ATOM 4056 N N . GLN B 1 205 ? -21.594 -12.055 11.203 1 98.81 205 GLN B N 1
ATOM 4057 C CA . GLN B 1 205 ? -20.938 -11.211 12.203 1 98.81 205 GLN B CA 1
ATOM 4058 C C . GLN B 1 205 ? -19.734 -10.492 11.609 1 98.81 205 GLN B C 1
ATOM 4060 O O . GLN B 1 205 ? -19.516 -9.305 11.891 1 98.81 205 GLN B O 1
ATOM 4065 N N . LEU B 1 206 ? -19 -11.219 10.836 1 98.88 206 LEU B N 1
ATOM 4066 C CA . LEU B 1 206 ? -17.812 -10.641 10.203 1 98.88 206 LEU B CA 1
ATOM 4067 C C . LEU B 1 206 ? -18.203 -9.477 9.297 1 98.88 206 LEU B C 1
ATOM 4069 O O . LEU B 1 206 ? -17.625 -8.391 9.391 1 98.88 206 LEU B O 1
ATOM 4073 N N . LEU B 1 207 ? -19.188 -9.68 8.453 1 98.88 207 LEU B N 1
ATOM 4074 C CA . LEU B 1 207 ? -19.625 -8.664 7.5 1 98.88 207 LEU B CA 1
ATOM 4075 C C . LEU B 1 207 ? -20.141 -7.43 8.227 1 98.88 207 LEU B C 1
ATOM 4077 O O . LEU B 1 207 ? -19.875 -6.301 7.816 1 98.88 207 LEU B O 1
ATOM 4081 N N . ALA B 1 208 ? -20.781 -7.566 9.352 1 98.81 208 ALA B N 1
ATOM 4082 C CA . ALA B 1 208 ? -21.453 -6.488 10.062 1 98.81 208 ALA B CA 1
ATOM 4083 C C . ALA B 1 208 ? -20.469 -5.625 10.836 1 98.81 208 ALA B C 1
ATOM 4085 O O . ALA B 1 208 ? -20.703 -4.43 11.039 1 98.81 208 ALA B O 1
ATOM 4086 N N . GLN B 1 209 ? -19.359 -6.195 11.242 1 98.75 209 GLN B N 1
ATOM 4087 C CA . GLN B 1 209 ? -18.531 -5.453 12.188 1 98.75 209 GLN B CA 1
ATOM 4088 C C . GLN B 1 209 ? -17.234 -4.996 11.531 1 98.75 209 GLN B C 1
ATOM 4090 O O . GLN B 1 209 ? -16.516 -4.164 12.086 1 98.75 209 GLN B O 1
ATOM 4095 N N . SER B 1 210 ? -16.906 -5.516 10.359 1 98.94 210 SER B N 1
ATOM 4096 C CA . SER B 1 210 ? -15.594 -5.277 9.773 1 98.94 210 SER B CA 1
ATOM 4097 C C . SER B 1 210 ? -15.555 -3.951 9.016 1 98.94 210 SER B C 1
ATOM 4099 O O . SER B 1 210 ? -16.531 -3.578 8.359 1 98.94 210 SER B O 1
ATOM 4101 N N . ASP B 1 211 ? -14.445 -3.264 9.156 1 98.94 211 ASP B N 1
ATOM 4102 C CA . ASP B 1 211 ? -14.141 -2.092 8.336 1 98.94 211 ASP B CA 1
ATOM 4103 C C . ASP B 1 211 ? -13.422 -2.492 7.055 1 98.94 211 ASP B C 1
ATOM 4105 O O . ASP B 1 211 ? -13.531 -1.812 6.031 1 98.94 211 ASP B O 1
ATOM 4109 N N . PHE B 1 212 ? -12.617 -3.514 7.113 1 98.94 212 PHE B N 1
ATOM 4110 C CA . PHE B 1 212 ? -11.969 -4.176 5.988 1 98.94 212 PHE B CA 1
ATOM 4111 C C . PHE B 1 212 ? -12.352 -5.648 5.934 1 98.94 212 PHE B C 1
ATOM 4113 O O . PHE B 1 212 ? -12.391 -6.324 6.961 1 98.94 212 PHE B O 1
ATOM 4120 N N . ILE B 1 213 ? -12.68 -6.129 4.746 1 99 213 ILE B N 1
ATOM 4121 C CA . ILE B 1 213 ? -12.992 -7.535 4.527 1 99 213 ILE B CA 1
ATOM 4122 C C . ILE B 1 213 ? -12.078 -8.102 3.445 1 99 213 ILE B C 1
ATOM 4124 O O . ILE B 1 213 ? -12.141 -7.695 2.285 1 99 213 ILE B O 1
ATOM 4128 N N . VAL B 1 214 ? -11.25 -9.047 3.803 1 98.94 214 VAL B N 1
ATOM 4129 C CA . VAL B 1 214 ? -10.289 -9.641 2.887 1 98.94 214 VAL B CA 1
ATOM 4130 C C . VAL B 1 214 ? -10.75 -11.039 2.486 1 98.94 214 VAL B C 1
ATOM 4132 O O . VAL B 1 214 ? -10.977 -11.898 3.346 1 98.94 214 VAL B O 1
ATOM 4135 N N . LEU B 1 215 ? -10.914 -11.227 1.2 1 98.88 215 LEU B N 1
ATOM 4136 C CA . LEU B 1 215 ? -11.273 -12.531 0.652 1 98.88 215 LEU B CA 1
ATOM 4137 C C . LEU B 1 215 ? -10.023 -13.328 0.295 1 98.88 215 LEU B C 1
ATOM 4139 O O . LEU B 1 215 ? -9.344 -13.023 -0.684 1 98.88 215 LEU B O 1
ATOM 4143 N N . ALA B 1 216 ? -9.742 -14.344 1.078 1 97.81 216 ALA B N 1
ATOM 4144 C CA . ALA B 1 216 ? -8.586 -15.211 0.885 1 97.81 216 ALA B CA 1
ATOM 4145 C C . ALA B 1 216 ? -8.992 -16.688 0.901 1 97.81 216 ALA B C 1
ATOM 4147 O O . ALA B 1 216 ? -8.398 -17.484 1.623 1 97.81 216 ALA B O 1
ATOM 4148 N N . VAL B 1 217 ? -10 -17.016 0.086 1 96.38 217 VAL B N 1
ATOM 4149 C CA . VAL B 1 217 ? -10.516 -18.391 -0.017 1 96.38 217 VAL B CA 1
ATOM 4150 C C . VAL B 1 217 ? -10.414 -18.875 -1.463 1 96.38 217 VAL B C 1
ATOM 4152 O O . VAL B 1 217 ? -10.406 -18.062 -2.395 1 96.38 217 VAL B O 1
ATOM 4155 N N . PRO B 1 218 ? -10.336 -20.172 -1.649 1 92.56 218 PRO B N 1
ATOM 4156 C CA . PRO B 1 218 ? -10.398 -20.688 -3.02 1 92.56 218 PRO B CA 1
ATOM 4157 C C . PRO B 1 218 ? -11.789 -20.531 -3.641 1 92.56 218 PRO B C 1
ATOM 4159 O O . PRO B 1 218 ? -12.781 -20.422 -2.92 1 92.56 218 PRO B O 1
ATOM 4162 N N . LEU B 1 219 ? -11.82 -20.453 -4.934 1 94.5 219 LEU B N 1
ATOM 4163 C CA . LEU B 1 219 ? -13.094 -20.469 -5.641 1 94.5 219 LEU B CA 1
ATOM 4164 C C . LEU B 1 219 ? -13.633 -21.891 -5.746 1 94.5 219 LEU B C 1
ATOM 4166 O O . LEU B 1 219 ? -12.953 -22.781 -6.285 1 94.5 219 LEU B O 1
ATOM 4170 N N . THR B 1 220 ? -14.656 -22.156 -5.137 1 91.5 220 THR B N 1
ATOM 4171 C CA . THR B 1 220 ? -15.422 -23.406 -5.184 1 91.5 220 THR B CA 1
ATOM 4172 C C . THR B 1 220 ? -16.906 -23.125 -5.445 1 91.5 220 THR B C 1
ATOM 4174 O O . THR B 1 220 ? -17.297 -21.969 -5.574 1 91.5 220 THR B O 1
ATOM 4177 N N . ASN B 1 221 ? -17.641 -24.188 -5.543 1 91.75 221 ASN B N 1
ATOM 4178 C CA . ASN B 1 221 ? -19.078 -23.984 -5.684 1 91.75 221 ASN B CA 1
ATOM 4179 C C . ASN B 1 221 ? -19.672 -23.25 -4.477 1 91.75 221 ASN B C 1
ATOM 4181 O O . ASN B 1 221 ? -20.609 -22.484 -4.609 1 91.75 221 ASN B O 1
ATOM 4185 N N . GLU B 1 222 ? -19.047 -23.484 -3.365 1 93.56 222 GLU B N 1
ATOM 4186 C CA . GLU B 1 222 ? -19.516 -22.875 -2.115 1 93.56 222 GLU B CA 1
ATOM 4187 C C . GLU B 1 222 ? -19.156 -21.406 -2.043 1 93.56 222 GLU B C 1
ATOM 4189 O O . GLU B 1 222 ? -19.891 -20.594 -1.471 1 93.56 222 GLU B O 1
ATOM 4194 N N . THR B 1 223 ? -18.109 -21.016 -2.645 1 96.75 223 THR B N 1
ATOM 4195 C CA . THR B 1 223 ? -17.594 -19.656 -2.426 1 96.75 223 THR B CA 1
ATOM 4196 C C . THR B 1 223 ? -17.875 -18.781 -3.637 1 96.75 223 THR B C 1
ATOM 4198 O O . THR B 1 223 ? -17.656 -17.562 -3.586 1 96.75 223 THR B O 1
ATOM 4201 N N . LYS B 1 224 ? -18.375 -19.359 -4.707 1 97.88 224 LYS B N 1
ATOM 4202 C CA . LYS B 1 224 ? -18.703 -18.562 -5.891 1 97.88 224 LYS B CA 1
ATOM 4203 C C . LYS B 1 224 ? -19.75 -17.5 -5.559 1 97.88 224 LYS B C 1
ATOM 4205 O O . LYS B 1 224 ? -20.828 -17.812 -5.051 1 97.88 224 LYS B O 1
ATOM 4210 N N . HIS B 1 225 ? -19.438 -16.234 -5.801 1 98.62 225 HIS B N 1
ATOM 4211 C CA . HIS B 1 225 ? -20.281 -15.078 -5.574 1 98.62 225 HIS B CA 1
ATOM 4212 C C . HIS B 1 225 ? -20.75 -15.008 -4.121 1 98.62 225 HIS B C 1
ATOM 4214 O O . HIS B 1 225 ? -21.891 -14.625 -3.842 1 98.62 225 HIS B O 1
ATOM 4220 N N . MET B 1 226 ? -19.828 -15.461 -3.246 1 98.5 226 MET B N 1
ATOM 4221 C CA . MET B 1 226 ? -20.156 -15.336 -1.831 1 98.5 226 MET B CA 1
ATOM 4222 C C . MET B 1 226 ? -20.328 -13.867 -1.448 1 98.5 226 MET B C 1
ATOM 4224 O O . MET B 1 226 ? -21.016 -13.555 -0.475 1 98.5 226 MET B O 1
ATOM 4228 N N . ILE B 1 227 ? -19.703 -12.953 -2.104 1 98.88 227 ILE B N 1
ATOM 4229 C CA . ILE B 1 227 ? -19.984 -11.523 -1.996 1 98.88 227 ILE B CA 1
ATOM 4230 C C . ILE B 1 227 ? -20.984 -11.125 -3.08 1 98.88 227 ILE B C 1
ATOM 4232 O O . ILE B 1 227 ? -20.656 -11.125 -4.27 1 98.88 227 ILE B O 1
ATOM 4236 N N . ASN B 1 228 ? -22.125 -10.938 -2.717 1 98.81 228 ASN B N 1
ATOM 4237 C CA . ASN B 1 228 ? -23.234 -10.609 -3.6 1 98.81 228 ASN B CA 1
ATOM 4238 C C . ASN B 1 228 ? -24.094 -9.484 -3.029 1 98.81 228 ASN B C 1
ATOM 4240 O O . ASN B 1 228 ? -23.703 -8.844 -2.047 1 98.81 228 ASN B O 1
ATOM 4244 N N . LYS B 1 229 ? -25.188 -9.203 -3.666 1 98.75 229 LYS B N 1
ATOM 4245 C CA . LYS B 1 229 ? -26.047 -8.094 -3.254 1 98.75 229 LYS B CA 1
ATOM 4246 C C . LYS B 1 229 ? -26.438 -8.219 -1.784 1 98.75 229 LYS B C 1
ATOM 4248 O O . LYS B 1 229 ? -26.391 -7.238 -1.038 1 98.75 229 LYS B O 1
ATOM 4253 N N . ASP B 1 230 ? -26.781 -9.414 -1.361 1 98.75 230 ASP B N 1
ATOM 4254 C CA . ASP B 1 230 ? -27.219 -9.648 0.008 1 98.75 230 ASP B CA 1
ATOM 4255 C C . ASP B 1 230 ? -26.094 -9.422 1.003 1 98.75 230 ASP B C 1
ATOM 4257 O O . ASP B 1 230 ? -26.266 -8.734 2.01 1 98.75 230 ASP B O 1
ATOM 4261 N N . THR B 1 231 ? -24.953 -10.008 0.739 1 98.81 231 THR B N 1
ATOM 4262 C CA . THR B 1 231 ? -23.859 -9.922 1.685 1 98.81 231 THR B CA 1
ATOM 4263 C C . THR B 1 231 ? -23.266 -8.516 1.706 1 98.81 231 THR B C 1
ATOM 4265 O O . THR B 1 231 ? -22.812 -8.039 2.75 1 98.81 231 THR B O 1
ATOM 4268 N N . LEU B 1 232 ? -23.25 -7.805 0.602 1 98.88 232 LEU B N 1
ATOM 4269 C CA . LEU B 1 232 ? -22.859 -6.402 0.571 1 98.88 232 LEU B CA 1
ATOM 4270 C C . LEU B 1 232 ? -23.797 -5.551 1.417 1 98.88 232 LEU B C 1
ATOM 4272 O O . LEU B 1 232 ? -23.359 -4.602 2.07 1 98.88 232 LEU B O 1
ATOM 4276 N N . GLY B 1 233 ? -25.047 -5.914 1.41 1 98.69 233 GLY B N 1
ATOM 4277 C CA . GLY B 1 233 ? -26.047 -5.195 2.174 1 98.69 233 GLY B CA 1
ATOM 4278 C C . GLY B 1 233 ? -25.859 -5.312 3.674 1 98.69 233 GLY B C 1
ATOM 4279 O O . GLY B 1 233 ? -26.375 -4.5 4.438 1 98.69 233 GLY B O 1
ATOM 4280 N N . LYS B 1 234 ? -25.109 -6.27 4.133 1 98.81 234 LYS B N 1
ATOM 4281 C CA . LYS B 1 234 ? -24.891 -6.512 5.559 1 98.81 234 LYS B CA 1
ATOM 4282 C C . LYS B 1 234 ? -23.672 -5.75 6.062 1 98.81 234 LYS B C 1
ATOM 4284 O O . LYS B 1 234 ? -23.438 -5.668 7.27 1 98.81 234 LYS B O 1
ATOM 4289 N N . MET B 1 235 ? -22.922 -5.156 5.172 1 98.88 235 MET B N 1
ATOM 4290 C CA . MET B 1 235 ? -21.672 -4.496 5.535 1 98.88 235 MET B CA 1
ATOM 4291 C C . MET B 1 235 ? -21.938 -3.078 6.027 1 98.88 235 MET B C 1
ATOM 4293 O O . MET B 1 235 ? -22.969 -2.49 5.734 1 98.88 235 MET B O 1
ATOM 4297 N N . LYS B 1 236 ? -20.891 -2.508 6.805 1 98.56 236 LYS B N 1
ATOM 4298 C CA . LYS B 1 236 ? -20.891 -1.103 7.199 1 98.56 236 LYS B CA 1
ATOM 4299 C C . LYS B 1 236 ? -20.766 -0.19 5.98 1 98.56 236 LYS B C 1
ATOM 4301 O O . LYS B 1 236 ? -20.188 -0.579 4.965 1 98.56 236 LYS B O 1
ATOM 4306 N N . SER B 1 237 ? -21.219 0.964 6.09 1 98.56 237 SER B N 1
ATOM 4307 C CA . SER B 1 237 ? -21.109 1.935 5.008 1 98.56 237 SER B CA 1
ATOM 4308 C C . SER B 1 237 ? -19.656 2.318 4.766 1 98.56 237 SER B C 1
ATOM 4310 O O . SER B 1 237 ? -19.297 2.742 3.664 1 98.56 237 SER B O 1
ATOM 4312 N N . ASN B 1 238 ? -18.797 2.15 5.762 1 98.5 238 ASN B N 1
ATOM 4313 C CA . ASN B 1 238 ? -17.391 2.494 5.594 1 98.5 238 ASN B CA 1
ATOM 4314 C C . ASN B 1 238 ? -16.547 1.27 5.234 1 98.5 238 ASN B C 1
ATOM 4316 O O . ASN B 1 238 ? -15.32 1.327 5.246 1 98.5 238 ASN B O 1
ATOM 4320 N N . ALA B 1 239 ? -17.156 0.13 4.906 1 98.94 239 ALA B N 1
ATOM 4321 C CA . ALA B 1 239 ? -16.453 -1.125 4.66 1 98.94 239 ALA B CA 1
ATOM 4322 C C . ALA B 1 239 ? -15.688 -1.072 3.34 1 98.94 239 ALA B C 1
ATOM 4324 O O . ALA B 1 239 ? -16.141 -0.459 2.373 1 98.94 239 ALA B O 1
ATOM 4325 N N . ILE B 1 240 ? -14.57 -1.711 3.316 1 98.94 240 ILE B N 1
ATOM 4326 C CA . ILE B 1 240 ? -13.742 -1.889 2.129 1 98.94 240 ILE B CA 1
ATOM 4327 C C . ILE B 1 240 ? -13.531 -3.377 1.865 1 98.94 240 ILE B C 1
ATOM 4329 O O . ILE B 1 240 ? -13.055 -4.109 2.738 1 98.94 240 ILE B O 1
ATOM 4333 N N . VAL B 1 241 ? -13.883 -3.83 0.671 1 98.94 241 VAL B N 1
ATOM 4334 C CA . VAL B 1 241 ? -13.742 -5.23 0.288 1 98.94 241 VAL B CA 1
ATOM 4335 C C . VAL B 1 241 ? -12.445 -5.426 -0.495 1 98.94 241 VAL B C 1
ATOM 4337 O O . VAL B 1 241 ? -12.18 -4.699 -1.454 1 98.94 241 VAL B O 1
ATOM 4340 N N . ILE B 1 242 ? -11.648 -6.367 -0.052 1 99 242 ILE B N 1
ATOM 4341 C CA . ILE B 1 242 ? -10.383 -6.707 -0.688 1 99 242 ILE B CA 1
ATOM 4342 C C . ILE B 1 242 ? -10.445 -8.133 -1.23 1 99 242 ILE B C 1
ATOM 4344 O O . ILE B 1 242 ? -10.734 -9.07 -0.489 1 99 242 ILE B O 1
ATOM 4348 N N . ASN B 1 243 ? -10.156 -8.281 -2.543 1 98.94 243 ASN B N 1
ATOM 4349 C CA . ASN B 1 243 ? -10.18 -9.617 -3.123 1 98.94 243 ASN B CA 1
ATOM 4350 C C . ASN B 1 243 ? -8.812 -10 -3.689 1 98.94 243 ASN B C 1
ATOM 4352 O O . ASN B 1 243 ? -8.375 -9.445 -4.695 1 98.94 243 ASN B O 1
ATOM 4356 N N . VAL B 1 244 ? -8.164 -10.984 -3.053 1 98.56 244 VAL B N 1
ATOM 4357 C CA . VAL B 1 244 ? -6.898 -11.516 -3.539 1 98.56 244 VAL B CA 1
ATOM 4358 C C . VAL B 1 244 ? -7.043 -13.008 -3.846 1 98.56 244 VAL B C 1
ATOM 4360 O O . VAL B 1 244 ? -6.055 -13.742 -3.881 1 98.56 244 VAL B O 1
ATOM 4363 N N . GLY B 1 245 ? -8.289 -13.469 -3.951 1 97.25 245 GLY B N 1
ATOM 4364 C CA . GLY B 1 245 ? -8.594 -14.828 -4.363 1 97.25 245 GLY B CA 1
ATOM 4365 C C . GLY B 1 245 ? -8.844 -14.961 -5.852 1 97.25 245 GLY B C 1
ATOM 4366 O O . GLY B 1 245 ? -7.922 -14.805 -6.66 1 97.25 245 GLY B O 1
ATOM 4367 N N . ARG B 1 246 ? -10.117 -15.148 -6.18 1 96.94 246 ARG B N 1
ATOM 4368 C CA . ARG B 1 246 ? -10.57 -15.227 -7.566 1 96.94 246 ARG B CA 1
ATOM 4369 C C . ARG B 1 246 ? -11.688 -14.227 -7.836 1 96.94 246 ARG B C 1
ATOM 4371 O O . ARG B 1 246 ? -12.453 -13.883 -6.934 1 96.94 246 ARG B O 1
ATOM 4378 N N . GLY B 1 247 ? -11.742 -13.75 -9.07 1 97.62 247 GLY B N 1
ATOM 4379 C CA . GLY B 1 247 ? -12.742 -12.758 -9.422 1 97.62 247 GLY B CA 1
ATOM 4380 C C . GLY B 1 247 ? -14.156 -13.195 -9.094 1 97.62 247 GLY B C 1
ATOM 4381 O O . GLY B 1 247 ? -14.953 -12.414 -8.57 1 97.62 247 GLY B O 1
ATOM 4382 N N . ASP B 1 248 ? -14.422 -14.484 -9.211 1 97.75 248 ASP B N 1
ATOM 4383 C CA . ASP B 1 248 ? -15.773 -15.016 -9.125 1 97.75 248 ASP B CA 1
ATOM 4384 C C . ASP B 1 248 ? -16.203 -15.18 -7.668 1 97.75 248 ASP B C 1
ATOM 4386 O O . ASP B 1 248 ? -17.344 -15.562 -7.395 1 97.75 248 ASP B O 1
ATOM 4390 N N . LEU B 1 249 ? -15.43 -14.812 -6.754 1 98.62 249 LEU B N 1
ATOM 4391 C CA . LEU B 1 249 ? -15.883 -14.742 -5.371 1 98.62 249 LEU B CA 1
ATOM 4392 C C . LEU B 1 249 ? -16.875 -13.602 -5.184 1 98.62 249 LEU B C 1
ATOM 4394 O O . LEU B 1 249 ? -17.672 -13.617 -4.25 1 98.62 249 LEU B O 1
ATOM 4398 N N . VAL B 1 250 ? -16.828 -12.633 -6.113 1 98.88 250 VAL B N 1
ATOM 4399 C CA . VAL B 1 250 ? -17.609 -11.406 -6.012 1 98.88 250 VAL B CA 1
ATOM 4400 C C . VAL B 1 250 ? -18.547 -11.297 -7.211 1 98.88 250 VAL B C 1
ATOM 4402 O O . VAL B 1 250 ? -18.125 -11.422 -8.359 1 98.88 250 VAL B O 1
ATOM 4405 N N . ASP B 1 251 ? -19.797 -11.188 -6.93 1 98.81 251 ASP B N 1
ATOM 4406 C CA . ASP B 1 251 ? -20.703 -10.703 -7.965 1 98.81 251 ASP B CA 1
ATOM 4407 C C . ASP B 1 251 ? -20.391 -9.25 -8.336 1 98.81 251 ASP B C 1
ATOM 4409 O O . ASP B 1 251 ? -20.828 -8.328 -7.648 1 98.81 251 ASP B O 1
ATOM 4413 N N . GLN B 1 252 ? -19.75 -9.055 -9.461 1 98.56 252 GLN B N 1
ATOM 4414 C CA . GLN B 1 252 ? -19.188 -7.758 -9.797 1 98.56 252 GLN B CA 1
ATOM 4415 C C . GLN B 1 252 ? -20.281 -6.754 -10.156 1 98.56 252 GLN B C 1
ATOM 4417 O O . GLN B 1 252 ? -20.078 -5.543 -10.023 1 98.56 252 GLN B O 1
ATOM 4422 N N . GLU B 1 253 ? -21.375 -7.254 -10.648 1 98.69 253 GLU B N 1
ATOM 4423 C CA . GLU B 1 253 ? -22.5 -6.352 -10.867 1 98.69 253 GLU B CA 1
ATOM 4424 C C . GLU B 1 253 ? -23.016 -5.77 -9.555 1 98.69 253 GLU B C 1
ATOM 4426 O O . GLU B 1 253 ? -23.281 -4.57 -9.461 1 98.69 253 GLU B O 1
ATOM 4431 N N . ALA B 1 254 ? -23.156 -6.629 -8.586 1 98.88 254 ALA B N 1
ATOM 4432 C CA . ALA B 1 254 ? -23.578 -6.18 -7.262 1 98.88 254 ALA B CA 1
ATOM 4433 C C . ALA B 1 254 ? -22.531 -5.238 -6.652 1 98.88 254 ALA B C 1
ATOM 4435 O O . ALA B 1 254 ? -22.891 -4.242 -6.016 1 98.88 254 ALA B O 1
ATOM 4436 N N . LEU B 1 255 ? -21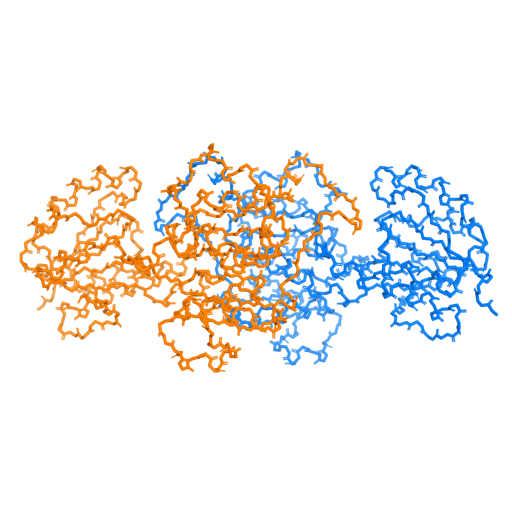.359 -5.543 -6.836 1 98.94 255 LEU B N 1
ATOM 4437 C CA . LEU B 1 255 ? -20.297 -4.699 -6.312 1 98.94 255 LEU B CA 1
ATOM 4438 C C . LEU B 1 255 ? -20.344 -3.311 -6.941 1 98.94 255 LEU B C 1
ATOM 4440 O O . LEU B 1 255 ? -20.172 -2.305 -6.25 1 98.94 255 LEU B O 1
ATOM 4444 N N . TYR B 1 256 ? -20.453 -3.297 -8.32 1 98.88 256 TYR B N 1
ATOM 4445 C CA . TYR B 1 256 ? -20.562 -2.02 -9.016 1 98.88 256 TYR B CA 1
ATOM 4446 C C . TYR B 1 256 ? -21.656 -1.155 -8.391 1 98.88 256 TYR B C 1
ATOM 4448 O O . TYR B 1 256 ? -21.422 0.018 -8.086 1 98.88 256 TYR B O 1
ATOM 4456 N N . ASP B 1 257 ? -22.781 -1.729 -8.18 1 98.88 257 ASP B N 1
ATOM 4457 C CA . ASP B 1 257 ? -23.906 -0.99 -7.621 1 98.88 257 ASP B CA 1
ATOM 4458 C C . ASP B 1 257 ? -23.609 -0.502 -6.207 1 98.88 257 ASP B C 1
ATOM 4460 O O . ASP B 1 257 ? -23.922 0.638 -5.855 1 98.88 257 ASP B O 1
ATOM 4464 N N . ALA B 1 258 ? -23.062 -1.361 -5.387 1 98.94 258 ALA B N 1
ATOM 4465 C CA . ALA B 1 258 ? -22.75 -1.02 -4 1 98.94 258 ALA B CA 1
ATOM 4466 C C . ALA B 1 258 ? -21.766 0.144 -3.93 1 98.94 258 ALA B C 1
ATOM 4468 O O . ALA B 1 258 ? -21.922 1.049 -3.107 1 98.94 258 ALA B O 1
ATOM 4469 N N . LEU B 1 259 ? -20.797 0.144 -4.785 1 98.88 259 LEU B N 1
ATOM 4470 C CA . LEU B 1 259 ? -19.781 1.198 -4.805 1 98.88 259 LEU B CA 1
ATOM 4471 C C . LEU B 1 259 ? -20.375 2.494 -5.363 1 98.88 259 LEU B C 1
ATOM 4473 O O . LEU B 1 259 ? -20.156 3.568 -4.793 1 98.88 259 LEU B O 1
ATOM 4477 N N . LYS B 1 260 ? -21.047 2.383 -6.473 1 98.75 260 LYS B N 1
ATOM 4478 C CA . LYS B 1 260 ? -21.641 3.547 -7.121 1 98.75 260 LYS B CA 1
ATOM 4479 C C . LYS B 1 260 ? -22.594 4.273 -6.172 1 98.75 260 LYS B C 1
ATOM 4481 O O . LYS B 1 260 ? -22.609 5.504 -6.125 1 98.75 260 LYS B O 1
ATOM 4486 N N . ASN B 1 261 ? -23.328 3.471 -5.387 1 98.5 261 ASN B N 1
ATOM 4487 C CA . ASN B 1 261 ? -24.344 4.027 -4.496 1 98.5 261 ASN B CA 1
ATOM 4488 C C . ASN B 1 261 ? -23.781 4.301 -3.104 1 98.5 261 ASN B C 1
ATOM 4490 O O . ASN B 1 261 ? -24.516 4.648 -2.184 1 98.5 261 ASN B O 1
ATOM 4494 N N . LYS B 1 262 ? -22.562 4.062 -2.906 1 98.25 262 LYS B N 1
ATOM 4495 C CA . LYS B 1 262 ? -21.859 4.316 -1.651 1 98.25 262 LYS B CA 1
ATOM 4496 C C . LYS B 1 262 ? -22.469 3.504 -0.509 1 98.25 262 LYS B C 1
ATOM 4498 O O . LYS B 1 262 ? -22.578 3.992 0.618 1 98.25 262 LYS B O 1
ATOM 4503 N N . GLN B 1 263 ? -22.938 2.354 -0.924 1 98.62 263 GLN B N 1
ATOM 4504 C CA . GLN B 1 263 ? -23.375 1.408 0.101 1 98.62 263 GLN B CA 1
ATOM 4505 C C . GLN B 1 263 ? -22.188 0.924 0.936 1 98.62 263 GLN B C 1
ATOM 4507 O O . GLN B 1 263 ? -22.328 0.657 2.131 1 98.62 263 GLN B O 1
ATOM 4512 N N . ILE B 1 264 ? -21.094 0.71 0.34 1 98.88 264 ILE B N 1
ATOM 4513 C CA . ILE B 1 264 ? -19.812 0.51 1.006 1 98.88 264 ILE B CA 1
ATOM 4514 C C . ILE B 1 264 ? -18.828 1.574 0.544 1 98.88 264 ILE B C 1
ATOM 4516 O O . ILE B 1 264 ? -19.078 2.301 -0.418 1 98.88 264 ILE B O 1
ATOM 4520 N N . TYR B 1 265 ? -17.75 1.663 1.242 1 98.81 265 TYR B N 1
ATOM 4521 C CA . TYR B 1 265 ? -16.812 2.766 1.05 1 98.81 265 TYR B CA 1
ATOM 4522 C C . TYR B 1 265 ? -15.977 2.562 -0.21 1 98.81 265 TYR B C 1
ATOM 4524 O O . TYR B 1 265 ? -15.82 3.488 -1.011 1 98.81 265 TYR B O 1
ATOM 4532 N N . ALA B 1 266 ? -15.422 1.397 -0.423 1 98.94 266 ALA B N 1
ATOM 4533 C CA . ALA B 1 266 ? -14.492 1.147 -1.522 1 98.94 266 ALA B CA 1
ATOM 4534 C C . ALA B 1 266 ? -14.227 -0.346 -1.686 1 98.94 266 ALA B C 1
ATOM 4536 O O . ALA B 1 266 ? -14.727 -1.162 -0.911 1 98.94 266 ALA B O 1
ATOM 4537 N N . ALA B 1 267 ? -13.453 -0.678 -2.721 1 98.94 267 ALA B N 1
ATOM 4538 C CA . ALA B 1 267 ? -12.961 -2.039 -2.918 1 98.94 267 ALA B CA 1
ATOM 4539 C C . ALA B 1 267 ? -11.57 -2.035 -3.529 1 98.94 267 ALA B C 1
ATOM 4541 O O . ALA B 1 267 ? -11.195 -1.096 -4.238 1 98.94 267 ALA B O 1
ATOM 4542 N N . GLY B 1 268 ? -10.773 -2.955 -3.166 1 98.94 268 GLY B N 1
ATOM 4543 C CA . GLY B 1 268 ? -9.492 -3.293 -3.771 1 98.94 268 GLY B CA 1
ATOM 4544 C C . GLY B 1 268 ? -9.461 -4.695 -4.348 1 98.94 268 GLY B C 1
ATOM 4545 O O . GLY B 1 268 ? -9.672 -5.672 -3.625 1 98.94 268 GLY B O 1
ATOM 4546 N N . LEU B 1 269 ? -9.195 -4.809 -5.66 1 98.94 269 LEU B N 1
ATOM 4547 C CA . LEU B 1 269 ? -9.234 -6.098 -6.34 1 98.94 269 LEU B CA 1
ATOM 4548 C C . LEU B 1 269 ? -7.91 -6.395 -7.031 1 98.94 269 LEU B C 1
ATOM 4550 O O . LEU B 1 269 ? -7.41 -5.574 -7.805 1 98.94 269 LEU B O 1
ATOM 4554 N N . ASP B 1 270 ? -7.371 -7.57 -6.77 1 98.62 270 ASP B N 1
ATOM 4555 C CA . ASP B 1 270 ? -6.254 -8.062 -7.566 1 98.62 270 ASP B CA 1
ATOM 4556 C C . ASP B 1 270 ? -6.73 -9.031 -8.648 1 98.62 270 ASP B C 1
ATOM 4558 O O . ASP B 1 270 ? -5.949 -9.453 -9.5 1 98.62 270 ASP B O 1
ATOM 4562 N N . VAL B 1 271 ? -7.984 -9.438 -8.555 1 97.81 271 VAL B N 1
ATOM 4563 C CA . VAL B 1 271 ? -8.594 -10.406 -9.461 1 97.81 271 VAL B CA 1
ATOM 4564 C C . VAL B 1 271 ? -9.977 -9.914 -9.891 1 97.81 271 VAL B C 1
ATOM 4566 O O . VAL B 1 271 ? -10.672 -9.258 -9.109 1 97.81 271 VAL B O 1
ATOM 4569 N N . THR B 1 272 ? -10.312 -10.188 -11.094 1 97.75 272 THR B N 1
ATOM 4570 C CA . THR B 1 272 ? -11.578 -9.711 -11.648 1 97.75 272 THR B CA 1
ATOM 4571 C C . THR B 1 272 ? -12.211 -10.773 -12.539 1 97.75 272 THR B C 1
ATOM 4573 O O . THR B 1 272 ? -11.602 -11.805 -12.812 1 97.75 272 THR B O 1
ATOM 4576 N N . THR B 1 273 ? -13.422 -10.461 -12.93 1 96.44 273 THR B N 1
ATOM 4577 C CA . THR B 1 273 ? -14.117 -11.227 -13.953 1 96.44 273 THR B CA 1
ATOM 4578 C C . THR B 1 273 ? -14.68 -10.305 -15.031 1 96.44 273 THR B C 1
ATOM 4580 O O . THR B 1 273 ? -15.516 -9.445 -14.75 1 96.44 273 THR B O 1
ATOM 4583 N N . PRO B 1 274 ? -14.367 -10.469 -16.297 1 95.06 274 PRO B N 1
ATOM 4584 C CA . PRO B 1 274 ? -13.281 -11.344 -16.75 1 95.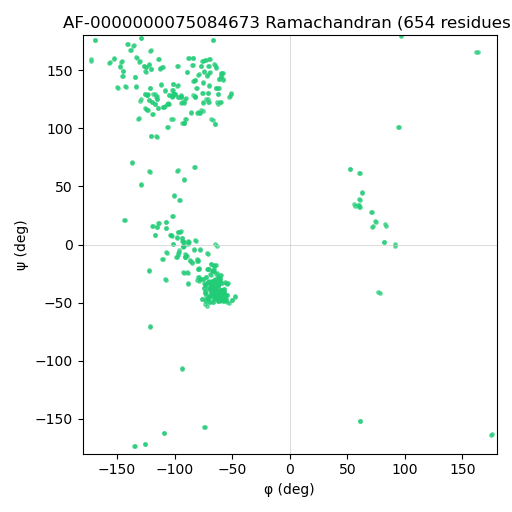06 274 PRO B CA 1
ATOM 4585 C C . PRO B 1 274 ? -11.906 -10.844 -16.328 1 95.06 274 PRO B C 1
ATOM 4587 O O . PRO B 1 274 ? -11.789 -9.789 -15.703 1 95.06 274 PRO B O 1
ATOM 4590 N N . GLU B 1 275 ? -10.922 -11.594 -16.625 1 92.75 275 GLU B N 1
ATOM 4591 C CA . GLU B 1 275 ? -9.516 -11.258 -16.422 1 92.75 275 GLU B CA 1
ATOM 4592 C C . GLU B 1 275 ? -8.703 -11.531 -17.688 1 92.75 275 GLU B C 1
ATOM 4594 O O . GLU B 1 275 ? -8.555 -12.688 -18.094 1 92.75 275 GLU B O 1
ATOM 4599 N N . PRO B 1 276 ? -8.289 -10.5 -18.328 1 94.06 276 PRO B N 1
ATOM 4600 C CA . PRO B 1 276 ? -8.227 -9.078 -17.969 1 94.06 276 PRO B CA 1
ATOM 4601 C C . PRO B 1 276 ? -9.602 -8.406 -18 1 94.06 276 PRO B C 1
ATOM 4603 O O . PRO B 1 276 ? -10.453 -8.758 -18.812 1 94.06 276 PRO B O 1
ATOM 4606 N N . LEU B 1 277 ? -9.695 -7.461 -17.141 1 96.75 277 LEU B N 1
ATOM 4607 C CA . LEU B 1 277 ? -10.859 -6.59 -17.172 1 96.75 277 LEU B CA 1
ATOM 4608 C C . LEU B 1 277 ? -10.812 -5.668 -18.391 1 96.75 277 LEU B C 1
ATOM 4610 O O . LEU B 1 277 ? -9.805 -4.992 -18.625 1 96.75 277 LEU B O 1
ATOM 4614 N N . PRO B 1 278 ? -11.859 -5.684 -19.203 1 96.88 278 PRO B N 1
ATOM 4615 C CA . PRO B 1 278 ? -11.836 -4.805 -20.375 1 96.88 278 PRO B CA 1
ATOM 4616 C C . PRO B 1 278 ? -11.672 -3.332 -20 1 96.88 278 PRO B C 1
ATOM 4618 O O . PRO B 1 278 ? -12.219 -2.887 -18.984 1 96.88 278 PRO B O 1
ATOM 4621 N N . LYS B 1 279 ? -10.992 -2.533 -20.859 1 96.38 279 LYS B N 1
ATOM 4622 C CA . LYS B 1 279 ? -10.664 -1.139 -20.578 1 96.38 279 LYS B CA 1
ATOM 4623 C C . LYS B 1 279 ? -11.93 -0.306 -20.375 1 96.38 279 LYS B C 1
ATOM 4625 O O . LYS B 1 279 ? -11.906 0.691 -19.656 1 96.38 279 LYS B O 1
ATOM 4630 N N . ASP B 1 280 ? -13.047 -0.734 -20.969 1 97.5 280 ASP B N 1
ATOM 4631 C CA . ASP B 1 280 ? -14.281 0.053 -20.906 1 97.5 280 ASP B CA 1
ATOM 4632 C C . ASP B 1 280 ? -15.25 -0.526 -19.875 1 97.5 280 ASP B C 1
ATOM 4634 O O . ASP B 1 280 ? -16.422 -0.159 -19.844 1 97.5 280 ASP B O 1
ATOM 4638 N N . HIS B 1 281 ? -14.805 -1.456 -19.156 1 97.81 281 HIS B N 1
ATOM 4639 C CA . HIS B 1 281 ? -15.672 -2.043 -18.156 1 97.81 281 HIS B CA 1
ATOM 4640 C C . HIS B 1 281 ? -16.172 -0.983 -17.172 1 97.81 281 HIS B C 1
ATOM 4642 O O . HIS B 1 281 ? -15.406 -0.125 -16.734 1 97.81 281 HIS B O 1
ATOM 4648 N N . LYS B 1 282 ? -17.359 -0.996 -16.719 1 98.12 282 LYS B N 1
ATOM 4649 C CA . LYS B 1 282 ? -17.984 0.036 -15.891 1 98.12 282 LYS B CA 1
ATOM 4650 C C . LYS B 1 282 ? -17.312 0.137 -14.523 1 98.12 282 LYS B C 1
ATOM 4652 O O . LYS B 1 282 ? -17.266 1.218 -13.938 1 98.12 282 LYS B O 1
ATOM 4657 N N . LEU B 1 283 ? -16.797 -0.954 -14.023 1 98.38 283 LEU B N 1
ATOM 4658 C CA . LEU B 1 283 ? -16.109 -0.943 -12.742 1 98.38 283 LEU B CA 1
ATOM 4659 C C . LEU B 1 283 ? -14.977 0.078 -12.742 1 98.38 283 LEU B C 1
ATOM 4661 O O . LEU B 1 283 ? -14.695 0.701 -11.719 1 98.38 283 LEU B O 1
ATOM 4665 N N . LEU B 1 284 ? -14.359 0.266 -13.891 1 98.06 284 LEU B N 1
ATOM 4666 C CA . LEU B 1 284 ? -13.188 1.123 -13.977 1 98.06 284 LEU B CA 1
ATOM 4667 C C . LEU B 1 284 ? -13.586 2.596 -13.984 1 98.06 284 LEU B C 1
ATOM 4669 O O . LEU B 1 284 ? -12.727 3.477 -13.914 1 98.06 284 LEU B O 1
ATOM 4673 N N . THR B 1 285 ? -14.844 2.908 -14 1 98 285 THR B N 1
ATOM 4674 C CA . THR B 1 285 ? -15.32 4.289 -13.945 1 98 285 THR B CA 1
ATOM 4675 C C . THR B 1 285 ? -15.461 4.754 -12.5 1 98 285 THR B C 1
ATOM 4677 O O . THR B 1 285 ? -15.656 5.945 -12.242 1 98 285 THR B O 1
ATOM 4680 N N . LEU B 1 286 ? -15.43 3.859 -11.578 1 98.62 286 LEU B N 1
ATOM 4681 C CA . LEU B 1 286 ? -15.688 4.164 -10.172 1 98.62 286 LEU B CA 1
ATOM 4682 C C . LEU B 1 286 ? -14.438 4.719 -9.5 1 98.62 286 LEU B C 1
ATOM 4684 O O . LEU B 1 286 ? -13.391 4.07 -9.508 1 98.62 286 LEU B O 1
ATOM 4688 N N . PRO B 1 287 ? -14.469 5.84 -8.852 1 98.19 287 PRO B N 1
ATOM 4689 C CA . PRO B 1 287 ? -13.297 6.406 -8.18 1 98.19 287 PRO B CA 1
ATOM 4690 C C . PRO B 1 287 ? -12.914 5.637 -6.918 1 98.19 287 PRO B C 1
ATOM 4692 O O . PRO B 1 287 ? -11.781 5.762 -6.434 1 98.19 287 PRO B O 1
ATOM 4695 N N . ASN B 1 288 ? -13.836 4.887 -6.355 1 98.75 288 ASN B N 1
ATOM 4696 C CA . ASN B 1 288 ? -13.586 4.184 -5.098 1 98.75 288 ASN B CA 1
ATOM 4697 C C . ASN B 1 288 ? -13.297 2.705 -5.328 1 98.75 288 ASN B C 1
ATOM 4699 O O . ASN B 1 288 ? -13.539 1.875 -4.449 1 98.75 288 ASN B O 1
ATOM 4703 N N . LEU B 1 289 ? -12.836 2.377 -6.504 1 98.81 289 LEU B N 1
ATOM 4704 C CA . LEU B 1 289 ? -12.305 1.057 -6.824 1 98.81 289 LEU B CA 1
ATOM 4705 C C . LEU B 1 289 ? -10.82 1.132 -7.16 1 98.81 289 LEU B C 1
ATOM 4707 O O . LEU B 1 289 ? -10.406 1.974 -7.957 1 98.81 289 LEU B O 1
ATOM 4711 N N . PHE B 1 290 ? -10.031 0.344 -6.523 1 98.94 290 PHE B N 1
ATOM 4712 C CA . PHE B 1 290 ? -8.609 0.208 -6.816 1 98.94 290 PHE B CA 1
ATOM 4713 C C . PHE B 1 290 ? -8.289 -1.191 -7.332 1 98.94 290 PHE B C 1
ATOM 4715 O O . PHE B 1 290 ? -8.453 -2.176 -6.609 1 98.94 290 PHE B O 1
ATOM 4722 N N . VAL B 1 291 ? -7.793 -1.323 -8.586 1 98.75 291 VAL B N 1
ATOM 4723 C CA . VAL B 1 291 ? -7.664 -2.619 -9.25 1 98.75 291 VAL B CA 1
ATOM 4724 C C . VAL B 1 291 ? -6.215 -2.84 -9.68 1 98.75 291 VAL B C 1
ATOM 4726 O O . VAL B 1 291 ? -5.594 -1.953 -10.266 1 98.75 291 VAL B O 1
ATOM 4729 N N . LEU B 1 292 ? -5.68 -3.961 -9.312 1 98.62 292 LEU B N 1
ATOM 4730 C CA . LEU B 1 292 ? -4.402 -4.449 -9.828 1 98.62 292 LEU B CA 1
ATOM 4731 C C . LEU B 1 292 ? -4.609 -5.664 -10.727 1 98.62 292 LEU B C 1
ATOM 4733 O O . LEU B 1 292 ? -5.621 -6.359 -10.617 1 98.62 292 LEU B O 1
ATOM 4737 N N . PRO B 1 293 ? -3.721 -5.91 -11.68 1 98.06 293 PRO B N 1
ATOM 4738 C CA . PRO B 1 293 ? -3.92 -6.93 -12.711 1 98.06 293 PRO B CA 1
ATOM 4739 C C . PRO B 1 293 ? -3.338 -8.289 -12.328 1 98.06 293 PRO B C 1
ATOM 4741 O O . PRO B 1 293 ? -2.529 -8.852 -13.07 1 98.06 293 PRO B O 1
ATOM 4744 N N . HIS B 1 294 ? -3.801 -8.812 -11.156 1 97.06 294 HIS B N 1
ATOM 4745 C CA . HIS B 1 294 ? -3.475 -10.156 -10.695 1 97.06 294 HIS B CA 1
ATOM 4746 C C . HIS B 1 294 ? -1.971 -10.32 -10.508 1 97.06 294 HIS B C 1
ATOM 4748 O O . HIS B 1 294 ? -1.368 -11.234 -11.078 1 97.06 294 HIS B O 1
ATOM 4754 N N . ILE B 1 295 ? -1.412 -9.523 -9.609 1 98.19 295 ILE B N 1
ATOM 4755 C CA . ILE B 1 295 ? 0.035 -9.523 -9.43 1 98.19 295 ILE B CA 1
ATOM 4756 C C . ILE B 1 295 ? 0.38 -10.039 -8.031 1 98.19 295 ILE B C 1
ATOM 4758 O O . ILE B 1 295 ? 1.482 -9.797 -7.531 1 98.19 295 ILE B O 1
ATOM 4762 N N . GLY B 1 296 ? -0.539 -10.656 -7.363 1 97.88 296 GLY B N 1
ATOM 4763 C CA . GLY B 1 296 ? -0.355 -11.102 -5.992 1 97.88 296 GLY B CA 1
ATOM 4764 C C . GLY B 1 296 ? 0.952 -11.844 -5.777 1 97.88 296 GLY B C 1
ATOM 4765 O O . GLY B 1 296 ? 1.673 -11.57 -4.816 1 97.88 296 GLY B O 1
ATOM 4766 N N . SER B 1 297 ? 1.258 -12.727 -6.703 1 97.62 297 SER B N 1
ATOM 4767 C CA . SER B 1 297 ? 2.453 -13.547 -6.535 1 97.62 297 SER B CA 1
ATOM 4768 C C . SER B 1 297 ? 3.584 -13.07 -7.438 1 97.62 297 SER B C 1
ATOM 4770 O O . SER B 1 297 ? 4.629 -13.719 -7.531 1 97.62 297 SER B O 1
ATOM 4772 N N . ALA B 1 298 ? 3.453 -11.961 -8.102 1 98 298 ALA B N 1
ATOM 4773 C CA . ALA B 1 298 ? 4.352 -11.555 -9.18 1 98 298 ALA B CA 1
ATOM 4774 C C . ALA B 1 298 ? 5.613 -10.906 -8.633 1 98 298 ALA B C 1
ATOM 4776 O O . ALA B 1 298 ? 5.859 -9.719 -8.867 1 98 298 ALA B O 1
ATOM 4777 N N . THR B 1 299 ? 6.434 -11.672 -7.957 1 98.12 299 THR B N 1
ATOM 4778 C CA . THR B 1 299 ? 7.797 -11.297 -7.598 1 98.12 299 THR B CA 1
ATOM 4779 C C . THR B 1 299 ? 8.789 -12.367 -8.047 1 98.12 299 THR B C 1
ATOM 4781 O O . THR B 1 299 ? 8.43 -13.539 -8.18 1 98.12 299 THR B O 1
ATOM 4784 N N . GLU B 1 300 ? 9.953 -11.984 -8.273 1 96.56 300 GLU B N 1
ATOM 4785 C CA . GLU B 1 300 ? 10.977 -12.922 -8.727 1 96.56 300 GLU B CA 1
ATOM 4786 C C . GLU B 1 300 ? 11.148 -14.07 -7.734 1 96.56 300 GLU B C 1
ATOM 4788 O O . GLU B 1 300 ? 11.148 -15.242 -8.125 1 96.56 300 GLU B O 1
ATOM 4793 N N . ARG B 1 301 ? 11.273 -13.734 -6.531 1 96.88 301 ARG B N 1
ATOM 4794 C CA . ARG B 1 301 ? 11.492 -14.742 -5.492 1 96.88 301 ARG B CA 1
ATOM 4795 C C . ARG B 1 301 ? 10.312 -15.703 -5.41 1 96.88 301 ARG B C 1
ATOM 4797 O O . ARG B 1 301 ? 10.492 -16.922 -5.375 1 96.88 301 ARG B O 1
ATOM 4804 N N . THR B 1 302 ? 9.164 -15.203 -5.383 1 98.25 302 THR B N 1
ATOM 4805 C CA . THR B 1 302 ? 7.961 -16 -5.176 1 98.25 302 THR B CA 1
ATOM 4806 C C . THR B 1 302 ? 7.742 -16.953 -6.352 1 98.25 302 THR B C 1
ATOM 4808 O O . THR B 1 302 ? 7.445 -18.141 -6.152 1 98.25 302 THR B O 1
ATOM 4811 N N . ARG B 1 303 ? 7.895 -16.453 -7.578 1 98.25 303 ARG B N 1
ATOM 4812 C CA . ARG B 1 303 ? 7.695 -17.312 -8.742 1 98.25 303 ARG B CA 1
ATOM 4813 C C . ARG B 1 303 ? 8.742 -18.422 -8.797 1 98.25 303 ARG B C 1
ATOM 4815 O O . ARG B 1 303 ? 8.438 -19.547 -9.195 1 98.25 303 ARG B O 1
ATOM 4822 N N . SER B 1 304 ? 9.93 -18.078 -8.391 1 98.12 304 SER B N 1
ATOM 4823 C CA . SER B 1 304 ? 10.969 -19.094 -8.289 1 98.12 304 SER B CA 1
ATOM 4824 C C . SER B 1 304 ? 10.586 -20.156 -7.258 1 98.12 304 SER B C 1
ATOM 4826 O O . SER B 1 304 ? 10.688 -21.359 -7.531 1 98.12 304 SER B O 1
ATOM 4828 N N . ASP B 1 305 ? 10.133 -19.734 -6.121 1 98.44 305 ASP B N 1
ATOM 4829 C CA . ASP B 1 305 ? 9.75 -20.656 -5.055 1 98.44 305 ASP B CA 1
ATOM 4830 C C . ASP B 1 305 ? 8.594 -21.562 -5.492 1 98.44 305 ASP B C 1
ATOM 4832 O O . ASP B 1 305 ? 8.57 -22.75 -5.168 1 98.44 305 ASP B O 1
ATOM 4836 N N . MET B 1 306 ? 7.656 -21 -6.172 1 98.62 306 MET B N 1
ATOM 4837 C CA . MET B 1 306 ? 6.516 -21.766 -6.672 1 98.62 306 MET B CA 1
ATOM 4838 C C . MET B 1 306 ? 6.969 -22.844 -7.641 1 98.62 306 MET B C 1
ATOM 4840 O O . MET B 1 306 ? 6.523 -24 -7.547 1 98.62 306 MET B O 1
ATOM 4844 N N . ALA B 1 307 ? 7.898 -22.469 -8.5 1 98.75 307 ALA B N 1
ATOM 4845 C CA . ALA B 1 307 ? 8.398 -23.422 -9.492 1 98.75 307 ALA B CA 1
ATOM 4846 C C . ALA B 1 307 ? 9.148 -24.562 -8.828 1 98.75 307 ALA B C 1
ATOM 4848 O O . ALA B 1 307 ? 8.953 -25.734 -9.188 1 98.75 307 ALA B O 1
ATOM 4849 N N . VAL B 1 308 ? 9.914 -24.25 -7.871 1 98.88 308 VAL B N 1
ATOM 4850 C CA . VAL B 1 308 ? 10.711 -25.25 -7.172 1 98.88 308 VAL B CA 1
ATOM 4851 C C . VAL B 1 308 ? 9.797 -26.188 -6.402 1 98.88 308 VAL B C 1
ATOM 4853 O O . VAL B 1 308 ? 10 -27.406 -6.406 1 98.88 308 VAL B O 1
ATOM 4856 N N . LEU B 1 309 ? 8.773 -25.625 -5.762 1 98.88 309 LEU B N 1
ATOM 4857 C CA . LEU B 1 309 ? 7.832 -26.469 -5.023 1 98.88 309 LEU B CA 1
ATOM 4858 C C . LEU B 1 309 ? 7.098 -27.422 -5.965 1 98.88 309 LEU B C 1
ATOM 4860 O O . LEU B 1 309 ? 6.953 -28.609 -5.668 1 98.88 309 LEU B O 1
ATOM 4864 N N . ALA B 1 310 ? 6.621 -26.922 -7.086 1 98.88 310 ALA B N 1
ATOM 4865 C CA . ALA B 1 310 ? 5.941 -27.75 -8.07 1 98.88 310 ALA B CA 1
ATOM 4866 C C . ALA B 1 310 ? 6.863 -28.859 -8.57 1 98.88 310 ALA B C 1
ATOM 4868 O O . ALA B 1 310 ? 6.457 -30.031 -8.664 1 98.88 310 ALA B O 1
ATOM 4869 N N . ALA B 1 311 ? 8.125 -28.531 -8.836 1 98.88 311 ALA B N 1
ATOM 4870 C CA . ALA B 1 311 ? 9.109 -29.484 -9.32 1 98.88 311 ALA B CA 1
ATOM 4871 C C . ALA B 1 311 ? 9.383 -30.578 -8.281 1 98.88 311 ALA B C 1
ATOM 4873 O O . ALA B 1 311 ? 9.469 -31.75 -8.617 1 98.88 311 ALA B O 1
ATOM 4874 N N . ASN B 1 312 ? 9.477 -30.141 -7.07 1 98.88 312 ASN B N 1
ATOM 4875 C CA . ASN B 1 312 ? 9.75 -31.109 -6.012 1 98.88 312 ASN B CA 1
ATOM 4876 C C . ASN B 1 312 ? 8.57 -32.062 -5.793 1 98.88 312 ASN B C 1
ATOM 4878 O O . ASN B 1 312 ? 8.758 -33.219 -5.457 1 98.88 312 ASN B O 1
ATOM 4882 N N . ASN B 1 313 ? 7.344 -31.562 -5.93 1 98.88 313 ASN B N 1
ATOM 4883 C CA . ASN B 1 313 ? 6.188 -32.438 -5.918 1 98.88 313 ASN B CA 1
ATOM 4884 C C . ASN B 1 313 ? 6.289 -33.5 -7.016 1 98.88 313 ASN B C 1
ATOM 4886 O O . ASN B 1 313 ? 5.965 -34.688 -6.789 1 98.88 313 ASN B O 1
ATOM 4890 N N . VAL B 1 314 ? 6.742 -33.125 -8.219 1 98.88 314 VAL B N 1
ATOM 4891 C CA . VAL B 1 314 ? 6.918 -34.062 -9.328 1 98.88 314 VAL B CA 1
ATOM 4892 C C . VAL B 1 314 ? 7.977 -35.094 -8.969 1 98.88 314 VAL B C 1
ATOM 4894 O O . VAL B 1 314 ? 7.766 -36.312 -9.156 1 98.88 314 VAL B O 1
ATOM 4897 N N . VAL B 1 315 ? 9.07 -34.656 -8.391 1 98.75 315 VAL B N 1
ATOM 4898 C CA . VAL B 1 315 ? 10.148 -35.562 -7.992 1 98.75 315 VAL B CA 1
ATOM 4899 C C . VAL B 1 315 ? 9.609 -36.594 -7 1 98.75 315 VAL B C 1
ATOM 4901 O O . VAL B 1 315 ? 9.828 -37.781 -7.164 1 98.75 315 VAL B O 1
ATOM 4904 N N . ASN B 1 316 ? 8.867 -36.062 -6.031 1 98.69 316 ASN B N 1
ATOM 4905 C CA . ASN B 1 316 ? 8.336 -36.969 -5.02 1 98.69 316 ASN B CA 1
ATOM 4906 C C . ASN B 1 316 ? 7.352 -37.969 -5.625 1 98.69 316 ASN B C 1
ATOM 4908 O O . ASN B 1 316 ? 7.422 -39.156 -5.344 1 98.69 316 ASN B O 1
ATOM 4912 N N . ALA B 1 317 ? 6.465 -37.469 -6.441 1 98.25 317 ALA B N 1
ATOM 4913 C CA . ALA B 1 317 ? 5.441 -38.344 -7.043 1 98.25 317 ALA B CA 1
ATOM 4914 C C . ALA B 1 317 ? 6.078 -39.438 -7.863 1 98.25 317 ALA B C 1
ATOM 4916 O O . ALA B 1 317 ? 5.625 -40.594 -7.812 1 98.25 317 ALA B O 1
ATOM 4917 N N . LEU B 1 318 ? 7.148 -39.156 -8.594 1 98 318 LEU B N 1
ATOM 4918 C CA . LEU B 1 318 ? 7.715 -40.094 -9.547 1 98 318 LEU B CA 1
ATOM 4919 C C . LEU B 1 318 ? 8.805 -40.938 -8.898 1 98 318 LEU B C 1
ATOM 4921 O O . LEU B 1 318 ? 9.328 -41.875 -9.516 1 98 318 LEU B O 1
ATOM 4925 N N . THR B 1 319 ? 9.086 -40.688 -7.648 1 96.75 319 THR B N 1
ATOM 4926 C CA . THR B 1 319 ? 10.062 -41.5 -6.949 1 96.75 319 THR B CA 1
ATOM 4927 C C . THR B 1 319 ? 9.422 -42.25 -5.785 1 96.75 319 THR B C 1
ATOM 4929 O O . THR B 1 319 ? 10.117 -42.781 -4.926 1 96.75 319 THR B O 1
ATOM 4932 N N . GLY B 1 320 ? 8.156 -42.188 -5.699 1 95.31 320 GLY B N 1
ATOM 4933 C CA . GLY B 1 320 ? 7.426 -42.969 -4.73 1 95.31 320 GLY B CA 1
ATOM 4934 C C . GLY B 1 320 ? 7.387 -42.344 -3.348 1 95.31 320 GLY B C 1
ATOM 4935 O O . GLY B 1 320 ? 7.16 -43.062 -2.355 1 95.31 320 GLY B O 1
ATOM 4936 N N . LYS B 1 321 ? 7.672 -41.125 -3.283 1 97.75 321 LYS B N 1
ATOM 4937 C CA . LYS B 1 321 ? 7.594 -40.375 -2.027 1 97.75 321 LYS B CA 1
ATOM 4938 C C . LYS B 1 321 ? 6.277 -39.594 -1.921 1 97.75 321 LYS B C 1
ATOM 4940 O O . LYS B 1 321 ? 5.633 -39.344 -2.934 1 97.75 321 LYS B O 1
ATOM 4945 N N . PRO B 1 322 ? 5.852 -39.344 -0.695 1 98 322 PRO B N 1
ATOM 4946 C CA . PRO B 1 322 ? 4.633 -38.562 -0.533 1 98 322 PRO B CA 1
ATOM 4947 C C . PRO B 1 322 ? 4.77 -37.156 -1.116 1 98 322 PRO B C 1
ATOM 4949 O O . PRO B 1 322 ? 5.832 -36.531 -1.019 1 98 322 PRO B O 1
ATOM 4952 N N . LEU B 1 323 ? 3.676 -36.688 -1.714 1 98.62 323 LEU B N 1
ATOM 4953 C CA . LEU B 1 323 ? 3.654 -35.344 -2.211 1 98.62 323 LEU B CA 1
ATOM 4954 C C . LEU B 1 323 ? 3.889 -34.344 -1.076 1 98.62 323 LEU B C 1
ATOM 4956 O O . LEU B 1 323 ? 3.447 -34.562 0.053 1 98.62 323 LEU B O 1
ATOM 4960 N N . LEU B 1 324 ? 4.527 -33.25 -1.362 1 98.56 324 LEU B N 1
ATOM 4961 C CA . LEU B 1 324 ? 4.742 -32.188 -0.393 1 98.56 324 LEU B CA 1
ATOM 4962 C C . LEU B 1 324 ? 3.449 -31.438 -0.128 1 98.56 324 LEU B C 1
ATOM 4964 O O . LEU B 1 324 ? 3.174 -31.047 1.01 1 98.56 324 LEU B O 1
ATOM 4968 N N . THR B 1 325 ? 2.633 -31.156 -1.185 1 98.31 325 THR B N 1
ATOM 4969 C CA . THR B 1 325 ? 1.406 -30.375 -1.099 1 98.31 325 THR B CA 1
ATOM 4970 C C . THR B 1 325 ? 0.292 -31.031 -1.914 1 98.31 325 THR B C 1
ATOM 4972 O O . THR B 1 325 ? -0.179 -30.453 -2.898 1 98.31 325 THR B O 1
ATOM 4975 N N . PRO B 1 326 ? -0.211 -32.156 -1.449 1 98.38 326 PRO B N 1
ATOM 4976 C CA . PRO B 1 326 ? -1.291 -32.812 -2.172 1 98.38 326 PRO B CA 1
ATOM 4977 C C . PRO B 1 326 ? -2.617 -32.062 -2.094 1 98.38 326 PRO B C 1
ATOM 4979 O O . PRO B 1 326 ? -2.936 -31.484 -1.059 1 98.38 326 PRO B O 1
ATOM 4982 N N . VAL B 1 327 ? -3.299 -31.984 -3.197 1 96.94 327 VAL B N 1
ATOM 4983 C CA . VAL B 1 327 ? -4.684 -31.531 -3.209 1 96.94 327 VAL B CA 1
ATOM 4984 C C . VAL B 1 327 ? -5.625 -32.719 -3.059 1 96.94 327 VAL B C 1
ATOM 4986 O O . VAL B 1 327 ? -5.484 -33.719 -3.764 1 96.94 327 VAL B O 1
ATOM 4989 N N . ASN B 1 328 ? -6.477 -32.656 -2.096 1 92.81 328 ASN B N 1
ATOM 4990 C CA . ASN B 1 328 ? -7.441 -33.719 -1.91 1 92.81 328 ASN B CA 1
ATOM 4991 C C . ASN B 1 328 ? -8.562 -33.656 -2.947 1 92.81 328 ASN B C 1
ATOM 4993 O O . ASN B 1 328 ? -9.367 -32.75 -2.934 1 92.81 328 ASN B O 1
ATOM 4997 N N . LEU B 1 329 ? -8.578 -34.656 -3.744 1 91.75 329 LEU B N 1
ATOM 4998 C CA . LEU B 1 329 ? -9.555 -34.719 -4.824 1 91.75 329 LEU B CA 1
ATOM 4999 C C . LEU B 1 329 ? -10.789 -35.5 -4.402 1 91.75 329 LEU B C 1
ATOM 5001 O O . LEU B 1 329 ? -10.688 -36.469 -3.646 1 91.75 329 LEU B O 1
#

pLDDT: mean 97.34, std 2.95, range [62.78, 99.0]

Nearest PDB structures (foldseek):
  2gcg-assembly1_B  TM=9.250E-01  e=3.234E-38  Homo sapiens
  4e5k-assembly2_C-2  TM=8.946E-01  e=2.912E-30  Stutzerimonas stutzeri
  1wwk-assembly1_B  TM=8.665E-01  e=7.752E-30  Pyrococcus horikoshii OT3
  5mh6-assembly1_A  TM=8.593E-01  e=7.792E-26  Haloferax mediterranei ATCC 33500
  6jx1-assembly1_B  TM=8.398E-01  e=4.151E-23  Pseudomonas sp. 101

Radius of gyration: 27.63 Å; Cα contacts (8 Å, |Δi|>4): 1564; chains: 2; bounding box: 54×88×62 Å

Foldseek 3Di:
DQQDAEEEEQAPVQDPLLVVLQNVRYHYHYDPHGCEDPRVVPVSVVRLLVRQDRHQEYEDEYPAADDPSSVVSNDLNHAEYEYLAPADPRDPVVSCVVSNHWYFYQPLLLLLLLLVVLVVLVCCLQQLVLVQVVCVVVVHHDDDPPPSDGDAQAAFEEEEEDCPNNVVSNLVVCVPRNHPAAEYEDPDDDPVCVVSRYHYDHLLVRQQRGQEYEYDDEDDPVQFQCAALVSLQSHQLNHEYEYLYEQRSHPVVSVLVCQVVSSYRAYGYAYHPPQVDDPPDSSSVGSSYHYHRNCSRVDPSSSSSSSNLSSVQVVQSSVVHDGPGTDDD/DQQDAEEEEQAPVQDPLLVVLQNVRYHYDYDPHGCEDPRVVPVSVVRLLVRQDRHQEYEDEYPAADDPSSVVSNDLNHAEYEYLAPADPRDPVVSCVVSNHWYFYQPLLLQLLLLVVLVVLVCCLQQLVLVQVVCVVVVHHDDDPPPSDGDAQAAFEEEEEDCPNNVVSNLVVCVPRNHPAAEYEDPDDDPVCVVSRYHYDHLLVRQQRGLEYEYDDEDDPVQFQCAALVSLQSHQLNHEYEYLYEQRSHPVVSVLVCQVVSSYRAYGYAYHPPQVDDPPHSSSVGSSYHYHRNCSRVDPSSSSSSSNLSSVQVVQSSVVHDGPGTDDD

InterPro domains:
  IPR006139 D-isomer specific 2-hydroxyacid dehydrogenase, catalytic domain [PF00389] (13-328)
  IPR006140 D-isomer specific 2-hydroxyacid dehydrogenase, NAD-binding domain [PF02826] (119-296)
  IPR029753 D-isomer specific 2-hydroxyacid dehydrogenase, NAD-binding domain conserved site [PS00671] (235-251)
  IPR036291 NAD(P)-binding domain superfamily [SSF51735] (113-296)
  IPR050223 D-isomer specific 2-hydroxyacid dehydrogenase [PTHR10996] (19-324)

Sequence (658 aa):
MTKNLKVLVSSNDFPASGLKVLEEHFTVVQTKYLNFGEEGRTLAKEDLLKLIPGSSALVWLSHHPISKELLDRAGPQLKLVATVSAGYNHCNLDELKARGIKLSNTPNVLASAVAEIAVGLMLGAARRFTENLDQVHKGDWEIGFDKVLGQDIRGSTVGIIGLGGIGQAVVKRLAGFEVSKFVYTGHREKPEAKALGAEFVTQDQLLAQSDFIVLAVPLTNETKHMINKDTLGKMKSNAIVINVGRGDLVDQEALYDALKNKQIYAAGLDVTTPEPLPKDHKLLTLPNLFVLPHIGSATERTRSDMAVLAANNVVNALTGKPLLTPVNLMTKNLKVLVSSNDFPASGLKVLEEHFTVVQTKYLNFGEEGRTLAKEDLLKLIPGSSALVWLSHHPISKELLDRAGPQLKLVATVSAGYNHCNLDELKARGIKLSNTPNVLASAVAEIAVGLMLGAARRFTENLDQVHKGDWEIGFDKVLGQDIRGSTVGIIGLGGIGQAVVKRLAGFEVSKFVYTGHREKPEAKALGAEFVTQDQLLAQSDFIVLAVPLTNETKHMINKDTLGKMKSNAIVINVGRGDLVDQEALYDALKNKQIYAAGLDVTTPEPLPKDHKLLTLPNLFVLPHIGSATERTRSDMAVLAANNVVNALTGKPLLTPVNL

Solvent-accessible surface area (backbone atoms only — not comparable to full-atom values): 32513 Å² total; per-residue (Å²): 124,59,52,78,42,31,34,35,34,48,23,56,51,62,39,64,64,12,50,53,58,40,52,74,44,27,39,71,47,62,41,92,30,49,23,36,71,70,48,17,70,46,60,22,44,58,50,46,56,70,62,33,52,71,18,37,30,37,38,43,46,57,81,63,60,54,50,68,67,51,55,63,50,22,44,88,66,35,45,36,37,26,29,62,32,67,65,62,74,40,57,36,58,69,60,32,51,75,69,66,30,44,41,31,37,26,66,57,60,34,14,60,48,30,19,54,41,48,52,38,29,51,45,32,26,34,48,35,38,47,50,39,42,50,21,46,61,64,31,54,62,78,72,56,76,76,37,79,56,23,56,67,64,52,64,27,28,39,19,29,40,22,72,48,56,40,28,46,35,35,54,40,32,42,65,34,43,52,52,66,42,40,35,30,26,67,96,64,83,57,82,68,30,64,83,68,60,36,42,76,46,53,64,68,58,37,38,48,65,19,37,31,39,38,37,38,45,67,65,42,89,83,34,48,38,59,41,26,60,68,52,54,68,49,33,34,52,68,17,30,44,33,36,72,45,48,24,56,31,40,32,61,69,40,47,45,51,32,47,76,67,51,45,24,51,23,29,12,29,29,40,47,76,56,76,64,46,56,50,79,40,69,64,76,73,42,59,46,42,30,65,45,74,59,54,40,48,33,23,58,67,32,40,33,46,28,28,36,49,23,29,48,31,50,51,22,56,77,67,75,41,77,55,83,46,68,51,90,115,125,60,53,79,42,31,34,35,33,47,22,54,53,62,39,64,63,13,50,53,58,39,51,74,45,27,38,70,44,62,38,91,29,47,23,35,72,71,48,17,70,45,60,22,45,57,49,46,58,70,60,32,53,72,18,36,30,36,38,43,46,57,81,61,60,55,48,69,66,50,54,62,49,21,43,87,65,36,46,35,38,25,30,63,32,66,64,61,73,39,58,36,58,69,60,31,49,75,71,65,30,43,40,30,38,25,65,57,60,34,13,62,48,30,19,53,42,49,51,37,30,53,46,32,25,34,48,35,38,48,50,40,41,50,20,46,60,64,32,55,62,78,71,54,76,74,37,79,55,23,54,67,64,52,64,27,28,41,19,30,40,21,71,48,56,40,28,46,35,35,54,40,32,42,64,35,43,51,53,66,40,40,35,31,26,66,96,64,82,57,80,68,29,65,86,68,58,37,43,79,46,54,63,68,58,37,37,49,64,20,38,32,37,38,38,37,43,69,66,43,88,83,34,48,38,59,42,26,62,68,51,55,67,48,33,33,51,70,17,30,45,32,35,72,48,49,24,56,31,41,33,59,69,40,47,44,50,32,48,77,68,50,45,25,51,24,28,11,29,30,40,48,77,55,76,64,47,57,50,80,42,70,63,75,7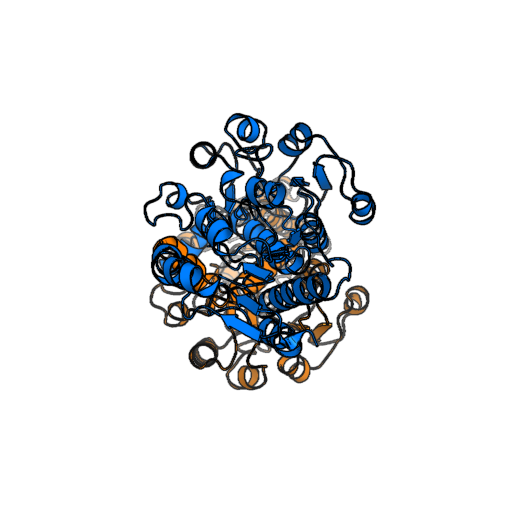3,42,58,45,41,30,65,45,73,59,53,39,47,34,24,58,66,33,41,35,46,26,28,35,48,24,29,48,31,51,51,22,58,77,68,76,41,76,56,81,46,66,52,90,114

Secondary structure (DSSP, 8-state):
-GGGSEEEES-TT--HHHHHHHHTTSEEEE-SS-SSHHHIIIIIHHHHHHH-TTEEEEEE--SSPPPHHHHHHH-TT--EEEESSS--GGG-HHHHHHHT-EEE--TTTTHHHHHHHHHHHHHHHHTTHHHHHHHHHHT----STTSS-B--STT-EEEEE--SHHHHHHHHHGGGTT-SEEEEESSS--THHHHHTEEE--HHHHHHH-SEEEE-----TTTTT-BSHHHHHTS-TT-EEEE-S-GGGB-HHHHHHHHHTTSSSEEEES--SSSSPPTT-GGGG-TTEEE--S-TT-BHHHHHHHHHHHHHHHHHHHTTPPPSSBPP-/-GGGSEEEES-TT--HHHHHHHHTTSEEEE-SS-SSHHHIIIIIHHHHHHH-TTEEEEEE--SSPPPHHHHHHH-TT--EEEESSS--GGG-HHHHHHHT-EEE--TTTTHHHHHHHHHHHHHHHHTTHHHHHHHHHHT----STTSS-B--STT-EEEEE--SHHHHHHHHHGGGTT-SEEEEESSS--THHHHHTEEE--HHHHHHH-SEEEE-----TTTTT-BSHHHHHTS-TT-EEEE-S-GGGB-HHHHHHHHHTTSSSEEEES--SSSSPPTT-GGGG-TTEEE--S-TT-BHHHHHHHHHHHHHHHHHHHTTPPPSSB---